Protein AF-0000000078274890 (afdb_homodimer)

Structure (mmCIF, N/CA/C/O backbone):
data_AF-0000000078274890-model_v1
#
loop_
_entity.id
_entity.type
_entity.pdbx_description
1 polymer '2-dehydropantoate 2-reductase'
#
loop_
_atom_site.group_PDB
_atom_site.id
_atom_site.type_symbol
_atom_site.label_atom_id
_atom_site.label_alt_id
_atom_site.label_comp_id
_atom_site.label_asym_id
_atom_site.label_entity_id
_atom_site.label_seq_id
_atom_site.pdbx_PDB_ins_code
_atom_site.Cartn_x
_atom_site.Cartn_y
_atom_site.Cartn_z
_atom_site.occupancy
_atom_site.B_iso_or_equiv
_atom_site.auth_seq_id
_atom_site.auth_comp_id
_atom_site.auth_asym_id
_atom_site.auth_atom_id
_atom_site.pdbx_PDB_model_num
ATOM 1 N N . MET A 1 1 ? 14.242 -59.531 -25.422 1 31.67 1 MET A N 1
ATOM 2 C CA . MET A 1 1 ? 13.773 -58.281 -25.984 1 31.67 1 MET A CA 1
ATOM 3 C C . MET A 1 1 ? 13.523 -57.25 -24.875 1 31.67 1 MET A C 1
ATOM 5 O O . MET A 1 1 ? 12.625 -57.438 -24.062 1 31.67 1 MET A O 1
ATOM 9 N N . THR A 1 2 ? 14.461 -56.781 -24.172 1 37.03 2 THR A N 1
ATOM 10 C CA . THR A 1 2 ? 14.344 -55.812 -23.062 1 37.03 2 THR A CA 1
ATOM 11 C C . THR A 1 2 ? 13.344 -54.719 -23.391 1 37.03 2 THR A C 1
ATOM 13 O O . THR A 1 2 ? 13.438 -54.094 -24.438 1 37.03 2 THR A O 1
ATOM 16 N N . ALA A 1 3 ? 12.164 -54.938 -23.078 1 43.03 3 ALA A N 1
ATOM 17 C CA . ALA A 1 3 ? 11.125 -53.938 -23.312 1 43.03 3 ALA A CA 1
ATOM 18 C C . ALA A 1 3 ? 11.688 -52.5 -23.219 1 43.03 3 ALA A C 1
ATOM 20 O O . ALA A 1 3 ? 12.203 -52.125 -22.156 1 43.03 3 ALA A O 1
ATOM 21 N N . GLU A 1 4 ? 12.422 -52 -24.094 1 43.16 4 GLU A N 1
ATOM 22 C CA . GLU A 1 4 ? 12.867 -50.625 -24.125 1 43.16 4 GLU A CA 1
ATOM 23 C C . GLU A 1 4 ? 11.828 -49.688 -23.5 1 43.16 4 GLU A C 1
ATOM 25 O O . GLU A 1 4 ? 10.742 -49.5 -24.062 1 43.16 4 GLU A O 1
ATOM 30 N N . THR A 1 5 ? 11.531 -49.844 -22.234 1 50.94 5 THR A N 1
ATOM 31 C CA . THR A 1 5 ? 10.578 -49 -21.547 1 50.94 5 THR A CA 1
ATOM 32 C C . THR A 1 5 ? 10.641 -47.562 -22.094 1 50.94 5 THR A C 1
ATOM 34 O O . THR A 1 5 ? 11.68 -46.906 -22.016 1 50.94 5 THR A O 1
ATOM 37 N N . SER A 1 6 ? 9.891 -47.281 -23.188 1 69.56 6 SER A N 1
ATOM 38 C CA . SER A 1 6 ? 9.852 -46.031 -23.906 1 69.56 6 SER A CA 1
ATOM 39 C C . SER A 1 6 ? 9.836 -44.844 -22.953 1 69.56 6 SER A C 1
ATOM 41 O O . SER A 1 6 ? 9.07 -44.844 -21.984 1 69.56 6 SER A O 1
ATOM 43 N N . LYS A 1 7 ? 10.891 -44.031 -22.922 1 90 7 LYS A N 1
ATOM 44 C CA . LYS A 1 7 ? 11.016 -42.781 -22.141 1 90 7 LYS A CA 1
ATOM 45 C C . LYS A 1 7 ? 9.781 -41.906 -22.312 1 90 7 LYS A C 1
ATOM 47 O O . LYS A 1 7 ? 9.289 -41.75 -23.422 1 90 7 LYS A O 1
ATOM 52 N N . ARG A 1 8 ? 9.211 -41.625 -21.172 1 95.81 8 ARG A N 1
ATOM 53 C CA . ARG A 1 8 ? 8.125 -40.656 -21.266 1 95.81 8 ARG A CA 1
ATOM 54 C C . ARG A 1 8 ? 8.594 -39.344 -21.938 1 95.81 8 ARG A C 1
ATOM 56 O O . ARG A 1 8 ? 9.672 -38.844 -21.625 1 95.81 8 ARG A O 1
ATOM 63 N N . LYS A 1 9 ? 7.855 -38.906 -22.922 1 97.94 9 LYS A N 1
ATOM 64 C CA . LYS A 1 9 ? 8.117 -37.625 -23.594 1 97.94 9 LYS A CA 1
ATOM 65 C C . LYS A 1 9 ? 7.438 -36.5 -22.859 1 97.94 9 LYS A C 1
ATOM 67 O O . LYS A 1 9 ? 6.211 -36.375 -22.844 1 97.94 9 LYS A O 1
ATOM 72 N N . ILE A 1 10 ? 8.266 -35.562 -22.312 1 98.38 10 ILE A N 1
ATOM 73 C CA . ILE A 1 10 ? 7.754 -34.5 -21.469 1 98.38 10 ILE A CA 1
ATOM 74 C C . ILE A 1 10 ? 8.148 -33.156 -22.062 1 98.38 10 ILE A C 1
ATOM 76 O O . ILE A 1 10 ? 9.32 -32.906 -22.391 1 98.38 10 ILE A O 1
ATOM 80 N N . LEU A 1 11 ? 7.18 -32.281 -22.297 1 98.62 11 LEU A N 1
ATOM 81 C CA . LEU A 1 11 ? 7.434 -30.906 -22.719 1 98.62 11 LEU A CA 1
ATOM 82 C C . LEU A 1 11 ? 7.238 -29.953 -21.547 1 98.62 11 LEU A C 1
ATOM 84 O O . LEU A 1 11 ? 6.191 -29.953 -20.891 1 98.62 11 LEU A O 1
ATOM 88 N N . ILE A 1 12 ? 8.242 -29.172 -21.266 1 98.38 12 ILE A N 1
ATOM 89 C CA . ILE A 1 12 ? 8.133 -28.109 -20.266 1 98.38 12 ILE A CA 1
ATOM 90 C C . ILE A 1 12 ? 7.875 -26.781 -20.969 1 98.38 12 ILE A C 1
ATOM 92 O O . ILE A 1 12 ? 8.695 -26.328 -21.766 1 98.38 12 ILE A O 1
ATOM 96 N N . VAL A 1 13 ? 6.719 -26.219 -20.703 1 98.06 13 VAL A N 1
ATOM 97 C CA . VAL A 1 13 ? 6.375 -24.906 -21.219 1 98.06 13 VAL A CA 1
ATOM 98 C C . VAL A 1 13 ? 6.754 -23.844 -20.188 1 98.06 13 VAL A C 1
ATOM 100 O O . VAL A 1 13 ? 6.133 -23.734 -19.141 1 98.06 13 VAL A O 1
ATOM 103 N N . GLY A 1 14 ? 7.73 -23.016 -20.531 1 96.44 14 GLY A N 1
ATOM 104 C CA . GLY A 1 14 ? 8.32 -22.094 -19.578 1 96.44 14 GLY A CA 1
ATOM 105 C C . GLY A 1 14 ? 9.68 -22.547 -19.062 1 96.44 14 GLY A C 1
ATOM 106 O O . GLY A 1 14 ? 9.773 -23.156 -18 1 96.44 14 GLY A O 1
ATOM 107 N N . GLY A 1 15 ? 10.688 -22.203 -19.766 1 95.25 15 GLY A N 1
ATOM 108 C CA . GLY A 1 15 ? 12.047 -22.594 -19.422 1 95.25 15 GLY A CA 1
ATOM 109 C C . GLY A 1 15 ? 12.727 -21.625 -18.484 1 95.25 15 GLY A C 1
ATOM 110 O O . GLY A 1 15 ? 13.906 -21.297 -18.656 1 95.25 15 GLY A O 1
ATOM 111 N N . GLY A 1 16 ? 11.969 -21.094 -17.531 1 94.25 16 GLY A N 1
ATOM 112 C CA . GLY A 1 16 ? 12.523 -20.219 -16.5 1 94.25 16 GLY A CA 1
ATOM 113 C C . GLY A 1 16 ? 13.094 -20.984 -15.32 1 94.25 16 GLY A C 1
ATOM 114 O O . GLY A 1 16 ? 13.609 -22.094 -15.484 1 94.25 16 GLY A O 1
ATOM 115 N N . ALA A 1 17 ? 13.031 -20.375 -14.164 1 92.62 17 ALA A N 1
ATOM 116 C CA . ALA A 1 17 ? 13.648 -20.922 -12.969 1 92.62 17 ALA A CA 1
ATOM 117 C C . ALA A 1 17 ? 13.008 -22.25 -12.578 1 92.62 17 ALA A C 1
ATOM 119 O O . ALA A 1 17 ? 13.703 -23.266 -12.43 1 92.62 17 ALA A O 1
ATOM 120 N N . VAL A 1 18 ? 11.703 -22.281 -12.484 1 94.81 18 VAL A N 1
ATOM 121 C CA . VAL A 1 18 ? 11 -23.469 -12.039 1 94.81 18 VAL A CA 1
ATOM 122 C C . VAL A 1 18 ? 11.094 -24.562 -13.117 1 94.81 18 VAL A C 1
ATOM 124 O O . VAL A 1 18 ? 11.461 -25.703 -12.82 1 94.81 18 VAL A O 1
ATOM 127 N N . GLY A 1 19 ? 10.867 -24.188 -14.328 1 96.81 19 GLY A N 1
ATOM 128 C CA . GLY A 1 19 ? 10.867 -25.141 -15.422 1 96.81 19 GLY A CA 1
ATOM 129 C C . GLY A 1 19 ? 12.219 -25.812 -15.641 1 96.81 19 GLY A C 1
ATOM 130 O O . GLY A 1 19 ? 12.289 -27 -15.961 1 96.81 19 GLY A O 1
ATOM 131 N N . SER A 1 20 ? 13.266 -25.062 -15.477 1 96.81 20 SER A N 1
ATOM 132 C CA . SER A 1 20 ? 14.609 -25.594 -15.695 1 96.81 20 SER A CA 1
ATOM 133 C C . SER A 1 20 ? 14.961 -26.672 -14.672 1 96.81 20 SER A C 1
ATOM 135 O O . SER A 1 20 ? 15.547 -27.703 -15.008 1 96.81 20 SER A O 1
ATOM 137 N N . VAL A 1 21 ? 14.586 -26.406 -13.445 1 95.81 21 VAL A N 1
ATOM 138 C CA . VAL A 1 21 ? 14.898 -27.375 -12.398 1 95.81 21 VAL A CA 1
ATOM 139 C C . VAL A 1 21 ? 14.062 -28.641 -12.586 1 95.81 21 VAL A C 1
ATOM 141 O O . VAL A 1 21 ? 14.578 -29.75 -12.453 1 95.81 21 VAL A O 1
ATOM 144 N N . TYR A 1 22 ? 12.805 -28.5 -12.891 1 96.06 22 TYR A N 1
ATOM 145 C CA . TYR A 1 22 ? 11.969 -29.656 -13.164 1 96.06 22 TYR A CA 1
ATOM 146 C C . TYR A 1 22 ? 12.477 -30.422 -14.391 1 96.06 22 TYR A C 1
ATOM 148 O O . TYR A 1 22 ? 12.562 -31.656 -14.367 1 96.06 22 TYR A O 1
ATOM 156 N N . GLY A 1 23 ? 12.789 -29.656 -15.422 1 97.25 23 GLY A N 1
ATOM 157 C CA . GLY A 1 23 ? 13.336 -30.297 -16.609 1 97.25 23 GLY A CA 1
ATOM 158 C C . GLY A 1 23 ? 14.594 -31.094 -16.328 1 97.25 23 GLY A C 1
ATOM 159 O O . GLY A 1 23 ? 14.719 -32.25 -16.75 1 97.25 23 GLY A O 1
ATOM 160 N N . TRP A 1 24 ? 15.523 -30.469 -15.594 1 96.88 24 TRP A N 1
ATOM 161 C CA . TRP A 1 24 ? 16.781 -31.109 -15.203 1 96.88 24 TRP A CA 1
ATOM 162 C C . TRP A 1 24 ? 16.516 -32.406 -14.453 1 96.88 24 TRP A C 1
ATOM 164 O O . TRP A 1 24 ? 17.016 -33.469 -14.852 1 96.88 24 TRP A O 1
ATOM 174 N N . ARG A 1 25 ? 15.672 -32.375 -13.508 1 95.25 25 ARG A N 1
ATOM 175 C CA . ARG A 1 25 ? 15.453 -33.531 -12.633 1 95.25 25 ARG A CA 1
ATOM 176 C C . ARG A 1 25 ? 14.711 -34.625 -13.375 1 95.25 25 ARG A C 1
ATOM 178 O O . ARG A 1 25 ? 15.031 -35.812 -13.219 1 95.25 25 ARG A O 1
ATOM 185 N N . LEU A 1 26 ? 13.734 -34.281 -14.172 1 96.75 26 LEU A N 1
ATOM 186 C CA . LEU A 1 26 ? 12.961 -35.25 -14.922 1 96.75 26 LEU A CA 1
ATOM 187 C C . LEU A 1 26 ? 13.836 -35.969 -15.945 1 96.75 26 LEU A C 1
ATOM 189 O O . LEU A 1 26 ? 13.711 -37.188 -16.141 1 96.75 26 LEU A O 1
ATOM 193 N N . GLN A 1 27 ? 14.672 -35.219 -16.578 1 97.44 27 GLN A N 1
ATOM 194 C CA . GLN A 1 27 ? 15.586 -35.812 -17.547 1 97.44 27 GLN A CA 1
ATOM 195 C C . GLN A 1 27 ? 16.562 -36.781 -16.875 1 97.44 27 GLN A C 1
ATOM 197 O O . GLN A 1 27 ? 16.844 -37.875 -17.375 1 97.44 27 GLN A O 1
ATOM 202 N N . GLU A 1 28 ? 17.047 -36.344 -15.781 1 95.25 28 GLU A N 1
ATOM 203 C CA . GLU A 1 28 ? 17.922 -37.219 -15 1 95.25 28 GLU A CA 1
ATOM 204 C C . GLU A 1 28 ? 17.203 -38.5 -14.602 1 95.25 28 GLU A C 1
ATOM 206 O O . GLU A 1 28 ? 17.844 -39.562 -14.461 1 95.25 28 GLU A O 1
ATOM 211 N N . GLY A 1 29 ? 15.953 -38.406 -14.43 1 95.62 29 GLY A N 1
ATOM 212 C CA . GLY A 1 29 ? 15.148 -39.562 -14.07 1 95.62 29 GLY A CA 1
ATOM 213 C C . GLY A 1 29 ? 14.844 -40.469 -15.25 1 95.62 29 GLY A C 1
ATOM 214 O O . GLY A 1 29 ? 14.242 -41.531 -15.086 1 95.62 29 GLY A O 1
ATOM 215 N N . GLY A 1 30 ? 15.188 -40.031 -16.453 1 96.81 30 GLY A N 1
ATOM 216 C CA . GLY A 1 30 ? 15.094 -40.906 -17.594 1 96.81 30 GLY A CA 1
ATOM 217 C C . GLY A 1 30 ? 14.078 -40.438 -18.625 1 96.81 30 GLY A C 1
ATOM 218 O O . GLY A 1 30 ? 13.914 -41.094 -19.672 1 96.81 30 GLY A O 1
ATOM 219 N N . ALA A 1 31 ? 13.406 -39.406 -18.391 1 97.5 31 ALA A N 1
ATOM 220 C CA . ALA A 1 31 ? 12.43 -38.906 -19.359 1 97.5 31 ALA A CA 1
ATOM 221 C C . ALA A 1 31 ? 13.125 -38.219 -20.516 1 97.5 31 ALA A C 1
ATOM 223 O O . ALA A 1 31 ? 14.281 -37.812 -20.406 1 97.5 31 ALA A O 1
ATOM 224 N N . HIS A 1 32 ? 12.523 -38.25 -21.656 1 98.12 32 HIS A N 1
ATOM 225 C CA . HIS A 1 32 ? 12.883 -37.344 -22.734 1 98.12 32 HIS A CA 1
ATOM 226 C C . HIS A 1 32 ? 12.281 -35.938 -22.516 1 98.12 32 HIS A C 1
ATOM 228 O O . HIS A 1 32 ? 11.062 -35.781 -22.594 1 98.12 32 HIS A O 1
ATOM 234 N N . VAL A 1 33 ? 13.125 -34.938 -22.25 1 98.44 33 VAL A N 1
ATOM 235 C CA . VAL A 1 33 ? 12.625 -33.656 -21.828 1 98.44 33 VAL A CA 1
ATOM 236 C C . VAL A 1 33 ? 12.883 -32.594 -22.922 1 98.44 33 VAL A C 1
ATOM 238 O O . VAL A 1 33 ? 14.023 -32.406 -23.359 1 98.44 33 VAL A O 1
ATOM 241 N N . ALA A 1 34 ? 11.844 -32 -23.391 1 98.38 34 ALA A N 1
ATOM 242 C CA . ALA A 1 34 ? 11.906 -30.844 -24.281 1 98.38 34 ALA A CA 1
ATOM 243 C C . ALA A 1 34 ? 11.484 -29.562 -23.547 1 98.38 34 ALA A C 1
ATOM 245 O O . ALA A 1 34 ? 10.602 -29.594 -22.688 1 98.38 34 ALA A O 1
ATOM 246 N N . MET A 1 35 ? 12.133 -28.453 -23.906 1 98.19 35 MET A N 1
ATOM 247 C CA . MET A 1 35 ? 11.852 -27.172 -23.266 1 98.19 35 MET A CA 1
ATOM 248 C C . MET A 1 35 ? 11.344 -26.156 -24.297 1 98.19 35 MET A C 1
ATOM 250 O O . MET A 1 35 ? 11.852 -26.094 -25.406 1 98.19 35 MET A O 1
ATOM 254 N N . VAL A 1 36 ? 10.359 -25.438 -23.875 1 97.75 36 VAL A N 1
ATOM 255 C CA . VAL A 1 36 ? 9.992 -24.25 -24.625 1 97.75 36 VAL A CA 1
ATOM 256 C C . VAL A 1 36 ? 10.555 -23 -23.938 1 97.75 36 VAL A C 1
ATOM 258 O O . VAL A 1 36 ? 10.234 -22.719 -22.781 1 97.75 36 VAL A O 1
ATOM 261 N N . CYS A 1 37 ? 11.398 -22.344 -24.578 1 95.69 37 CYS A N 1
ATOM 262 C CA . CYS A 1 37 ? 12.055 -21.141 -24.078 1 95.69 37 CYS A CA 1
ATOM 263 C C . CYS A 1 37 ? 11.703 -19.938 -24.938 1 95.69 37 CYS A C 1
ATOM 265 O O . CYS A 1 37 ? 11.414 -20.078 -26.125 1 95.69 37 CYS A O 1
ATOM 267 N N . ARG A 1 38 ? 11.633 -18.781 -24.328 1 90.62 38 ARG A N 1
ATOM 268 C CA . ARG A 1 38 ? 11.367 -17.547 -25.062 1 90.62 38 ARG A CA 1
ATOM 269 C C . ARG A 1 38 ? 12.562 -16.609 -25 1 90.62 38 ARG A C 1
ATOM 271 O O . ARG A 1 38 ? 13.5 -16.719 -25.781 1 90.62 38 ARG A O 1
ATOM 278 N N . SER A 1 39 ? 12.633 -15.781 -23.906 1 88.88 39 SER A N 1
ATOM 279 C CA . SER A 1 39 ? 13.68 -14.766 -23.797 1 88.88 39 SER A CA 1
ATOM 280 C C . SER A 1 39 ? 15.062 -15.406 -23.703 1 88.88 39 SER A C 1
ATOM 282 O O . SER A 1 39 ? 16.047 -14.812 -24.125 1 88.88 39 SER A O 1
ATOM 284 N N . ASN A 1 40 ? 15.109 -16.562 -23.172 1 93.25 40 ASN A N 1
ATOM 285 C CA . ASN A 1 40 ? 16.391 -17.219 -22.984 1 93.25 40 ASN A CA 1
ATOM 286 C C . ASN A 1 40 ? 16.625 -18.328 -24 1 93.25 40 ASN A C 1
ATOM 288 O O . ASN A 1 40 ? 17.5 -19.172 -23.828 1 93.25 40 ASN A O 1
ATOM 292 N N . PHE A 1 41 ? 15.867 -18.344 -25.078 1 95.06 41 PHE A N 1
ATOM 293 C CA . PHE A 1 41 ? 15.898 -19.406 -26.078 1 95.06 41 PHE A CA 1
ATOM 294 C C . PHE A 1 41 ? 17.312 -19.594 -26.625 1 95.06 41 PHE A C 1
ATOM 296 O O . PHE A 1 41 ? 17.844 -20.703 -26.641 1 95.06 41 PHE A O 1
ATOM 303 N N . LYS A 1 42 ? 17.906 -18.516 -27.031 1 95.5 42 LYS A N 1
ATOM 304 C CA . LYS A 1 42 ? 19.203 -18.594 -27.688 1 95.5 42 LYS A CA 1
ATOM 305 C C . LYS A 1 42 ? 20.266 -19.188 -26.766 1 95.5 42 LYS A C 1
ATOM 307 O O . LYS A 1 42 ? 20.984 -20.109 -27.156 1 95.5 42 LYS A O 1
ATOM 312 N N . VAL A 1 43 ? 20.234 -18.75 -25.562 1 96 43 VAL A N 1
ATOM 313 C CA . VAL A 1 43 ? 21.234 -19.188 -24.609 1 96 43 VAL A CA 1
ATOM 314 C C . VAL A 1 43 ? 21.016 -20.656 -24.25 1 96 43 VAL A C 1
ATOM 316 O O . VAL A 1 43 ? 21.953 -21.453 -24.234 1 96 43 VAL A O 1
ATOM 319 N N . VAL A 1 44 ? 19.812 -21.047 -24.062 1 97 44 VAL A N 1
ATOM 320 C CA . VAL A 1 44 ? 19.5 -22.406 -23.625 1 97 44 VAL A CA 1
ATOM 321 C C . VAL A 1 44 ? 19.75 -23.391 -24.766 1 97 44 VAL A C 1
ATOM 323 O O . VAL A 1 44 ? 20.234 -24.5 -24.547 1 97 44 VAL A O 1
ATOM 326 N N . LYS A 1 45 ? 19.438 -22.984 -25.953 1 96.31 45 LYS A N 1
ATOM 327 C CA . LYS A 1 45 ? 19.656 -23.828 -27.125 1 96.31 45 LYS A CA 1
ATOM 328 C C . LYS A 1 45 ? 21.141 -24.078 -27.344 1 96.31 45 LYS A C 1
ATOM 330 O O . LYS A 1 45 ? 21.547 -25.188 -27.719 1 96.31 45 LYS A O 1
ATOM 335 N N . GLU A 1 46 ? 21.922 -23.109 -27.031 1 96.25 46 GLU A N 1
ATOM 336 C CA . GLU A 1 46 ? 23.359 -23.172 -27.312 1 96.25 46 GLU A CA 1
ATOM 337 C C . GLU A 1 46 ? 24.109 -23.875 -26.188 1 96.25 46 GLU A C 1
ATOM 339 O O . GLU A 1 46 ? 24.969 -24.719 -26.422 1 96.25 46 GLU A O 1
ATOM 344 N N . THR A 1 47 ? 23.797 -23.5 -24.906 1 96 47 THR A N 1
ATOM 345 C CA . THR A 1 47 ? 24.688 -23.938 -23.828 1 96 47 THR A CA 1
ATOM 346 C C . THR A 1 47 ? 23.891 -24.641 -22.719 1 96 47 THR A C 1
ATOM 348 O O . THR A 1 47 ? 24.469 -25.172 -21.781 1 96 47 THR A O 1
ATOM 351 N N . GLY A 1 48 ? 22.609 -24.672 -22.891 1 97.56 48 GLY A N 1
ATOM 352 C CA . GLY A 1 48 ? 21.797 -25.234 -21.812 1 97.56 48 GLY A CA 1
ATOM 353 C C . GLY A 1 48 ? 21.734 -24.328 -20.594 1 97.56 48 GLY A C 1
ATOM 354 O O . GLY A 1 48 ? 21.828 -23.109 -20.719 1 97.56 48 GLY A O 1
ATOM 355 N N . TYR A 1 49 ? 21.375 -24.953 -19.438 1 98 49 TYR A N 1
ATOM 356 C CA . TYR A 1 49 ? 21.281 -24.234 -18.172 1 98 49 TYR A CA 1
ATOM 357 C C . TYR A 1 49 ? 22.469 -24.531 -17.281 1 98 49 TYR A C 1
ATOM 359 O O . TYR A 1 49 ? 22.953 -25.656 -17.219 1 98 49 TYR A O 1
ATOM 367 N N . THR A 1 50 ? 22.984 -23.5 -16.672 1 97.75 50 THR A N 1
ATOM 368 C CA . THR A 1 50 ? 23.891 -23.672 -15.547 1 97.75 50 THR A CA 1
ATOM 369 C C . THR A 1 50 ? 23.141 -23.578 -14.219 1 97.75 50 THR A C 1
ATOM 371 O O . THR A 1 50 ? 22.594 -22.516 -13.891 1 97.75 50 THR A O 1
ATOM 374 N N . ILE A 1 51 ? 23.125 -24.688 -13.469 1 96.56 51 ILE A N 1
ATOM 375 C CA . ILE A 1 51 ? 22.297 -24.734 -12.266 1 96.56 51 ILE A CA 1
ATOM 376 C C . ILE A 1 51 ? 23.172 -24.953 -11.039 1 96.56 51 ILE A C 1
ATOM 378 O O . ILE A 1 51 ? 23.969 -25.906 -10.992 1 96.56 51 ILE A O 1
ATOM 382 N N . THR A 1 52 ? 23.094 -24.031 -10.117 1 95.88 52 THR A N 1
ATOM 383 C CA . THR A 1 52 ? 23.656 -24.234 -8.789 1 95.88 52 THR A CA 1
ATOM 384 C C . THR A 1 52 ? 22.547 -24.547 -7.781 1 95.88 52 THR A C 1
ATOM 386 O O . THR A 1 52 ? 21.422 -24.062 -7.906 1 95.88 52 THR A O 1
ATOM 389 N N . SER A 1 53 ? 22.875 -25.453 -6.895 1 91.88 53 SER A N 1
ATOM 390 C CA . SER A 1 53 ? 21.875 -25.906 -5.922 1 91.88 53 SER A CA 1
ATOM 391 C C . SER A 1 53 ? 22.484 -25.984 -4.523 1 91.88 53 SER A C 1
ATOM 393 O O . SER A 1 53 ? 23.656 -26.297 -4.363 1 91.88 53 SER A O 1
ATOM 395 N N . GLY A 1 54 ? 21.672 -25.625 -3.596 1 87.94 54 GLY A N 1
ATOM 396 C CA . GLY A 1 54 ? 22.094 -25.812 -2.217 1 87.94 54 GLY A CA 1
ATOM 397 C C . GLY A 1 54 ? 22.062 -27.266 -1.77 1 87.94 54 GLY A C 1
ATOM 398 O O . GLY A 1 54 ? 22.609 -27.609 -0.718 1 87.94 54 GLY A O 1
ATOM 399 N N . LYS A 1 55 ? 21.5 -28.141 -2.494 1 86.56 55 LYS A N 1
ATOM 400 C CA . LYS A 1 55 ? 21.281 -29.531 -2.098 1 86.56 55 LYS A CA 1
ATOM 401 C C . LYS A 1 55 ? 22.016 -30.484 -3.027 1 86.56 55 LYS A C 1
ATOM 403 O O . LYS A 1 55 ? 22.328 -31.625 -2.646 1 86.56 55 LYS A O 1
ATOM 408 N N . MET A 1 56 ? 22.266 -30.047 -4.219 1 88.06 56 MET A N 1
ATOM 409 C CA . MET A 1 56 ? 22.891 -30.906 -5.23 1 88.06 56 MET A CA 1
ATOM 410 C C . MET A 1 56 ? 24.109 -30.234 -5.836 1 88.06 56 MET A C 1
ATOM 412 O O . MET A 1 56 ? 24.266 -29.016 -5.734 1 88.06 56 MET A O 1
ATOM 416 N N . ASP A 1 57 ? 24.969 -30.969 -6.461 1 91.06 57 ASP A N 1
ATOM 417 C CA . ASP A 1 57 ? 26.141 -30.422 -7.125 1 91.06 57 ASP A CA 1
ATOM 418 C C . ASP A 1 57 ? 25.75 -29.578 -8.336 1 91.06 57 ASP A C 1
ATOM 420 O O . ASP A 1 57 ? 24.75 -29.859 -8.992 1 91.06 57 ASP A O 1
ATOM 424 N N . PRO A 1 58 ? 26.578 -28.578 -8.547 1 94 58 PRO A N 1
ATOM 425 C CA . PRO A 1 58 ? 26.312 -27.797 -9.758 1 94 58 PRO A CA 1
ATOM 426 C C . PRO A 1 58 ? 26.312 -28.641 -11.023 1 94 58 PRO A C 1
ATOM 428 O O . PRO A 1 58 ? 27.047 -29.625 -11.117 1 94 58 PRO A O 1
ATOM 431 N N . VAL A 1 59 ? 25.516 -28.203 -12 1 95.88 59 VAL A N 1
ATOM 432 C CA . VAL A 1 59 ? 25.406 -29.016 -13.203 1 95.88 59 VAL A CA 1
ATOM 433 C C . VAL A 1 59 ? 25.109 -28.141 -14.414 1 95.88 59 VAL A C 1
ATOM 435 O O . VAL A 1 59 ? 24.594 -27.031 -14.273 1 95.88 59 VAL A O 1
ATOM 438 N N . GLN A 1 60 ? 25.531 -28.625 -15.531 1 96.88 60 GLN A N 1
ATOM 439 C CA . GLN A 1 60 ? 25.078 -28.109 -16.812 1 96.88 60 GLN A CA 1
ATOM 440 C C . GLN A 1 60 ? 23.953 -29 -17.391 1 96.88 60 GLN A C 1
ATOM 442 O O . GLN A 1 60 ? 24.203 -30.141 -17.766 1 96.88 60 GLN A O 1
ATOM 447 N N . PHE A 1 61 ? 22.797 -28.453 -17.406 1 97.75 61 PHE A N 1
ATOM 448 C CA . PHE A 1 61 ? 21.641 -29.203 -17.906 1 97.75 61 PHE A CA 1
ATOM 449 C C . PHE A 1 61 ? 21.359 -28.828 -19.359 1 97.75 61 PHE A C 1
ATOM 451 O O . PHE A 1 61 ? 21.062 -27.672 -19.672 1 97.75 61 PHE A O 1
ATOM 458 N N . ILE A 1 62 ? 21.5 -29.812 -20.25 1 97.88 62 ILE A N 1
ATOM 459 C CA . ILE A 1 62 ? 21.156 -29.656 -21.656 1 97.88 62 ILE A CA 1
ATOM 460 C C . ILE A 1 62 ? 19.891 -30.453 -21.969 1 97.88 62 ILE A C 1
ATOM 462 O O . ILE A 1 62 ? 19.906 -31.688 -22 1 97.88 62 ILE A O 1
ATOM 466 N N . PRO A 1 63 ? 18.812 -29.797 -22.234 1 98.44 63 PRO A N 1
ATOM 467 C CA . PRO A 1 63 ? 17.578 -30.516 -22.562 1 98.44 63 PRO A CA 1
ATOM 468 C C . PRO A 1 63 ? 17.719 -31.344 -23.844 1 98.44 63 PRO A C 1
ATOM 470 O O . PRO A 1 63 ? 18.547 -31.031 -24.703 1 98.44 63 PRO A O 1
ATOM 473 N N . ASP A 1 64 ? 16.906 -32.375 -23.938 1 97.94 64 ASP A N 1
ATOM 474 C CA . ASP A 1 64 ? 16.922 -33.25 -25.125 1 97.94 64 ASP A CA 1
ATOM 475 C C . ASP A 1 64 ? 16.516 -32.469 -26.375 1 97.94 64 ASP A C 1
ATOM 477 O O . ASP A 1 64 ? 16.969 -32.781 -27.484 1 97.94 64 ASP A O 1
ATOM 481 N N . ALA A 1 65 ? 15.664 -31.484 -26.203 1 97.75 65 ALA A N 1
ATOM 482 C CA . ALA A 1 65 ? 15.25 -30.578 -27.266 1 97.75 65 ALA A CA 1
ATOM 483 C C . ALA A 1 65 ? 14.859 -29.219 -26.703 1 97.75 65 ALA A C 1
ATOM 485 O O . ALA A 1 65 ? 14.422 -29.109 -25.547 1 97.75 65 ALA A O 1
ATOM 486 N N . VAL A 1 66 ? 15.086 -28.172 -27.5 1 98.25 66 VAL A N 1
ATOM 487 C CA . VAL A 1 66 ? 14.695 -26.812 -27.141 1 98.25 66 VAL A CA 1
ATOM 488 C C . VAL A 1 66 ? 13.93 -26.172 -28.297 1 98.25 66 VAL A C 1
ATOM 490 O O . VAL A 1 66 ? 14.398 -26.172 -29.438 1 98.25 66 VAL A O 1
ATOM 493 N N . TYR A 1 67 ? 12.719 -25.719 -27.953 1 97.75 67 TYR A N 1
ATOM 494 C CA . TYR A 1 67 ? 11.867 -25.094 -28.969 1 97.75 67 TYR A CA 1
ATOM 495 C C . TYR A 1 67 ? 11.586 -23.641 -28.609 1 97.75 67 TYR A C 1
ATOM 497 O O . TYR A 1 67 ? 11.586 -23.266 -27.438 1 97.75 67 TYR A O 1
ATOM 505 N N . SER A 1 68 ? 11.281 -22.859 -29.625 1 95.56 68 SER A N 1
ATOM 506 C CA . SER A 1 68 ? 10.961 -21.453 -29.391 1 95.56 68 SER A CA 1
ATOM 507 C C . SER A 1 68 ? 9.453 -21.234 -29.344 1 95.56 68 SER A C 1
ATOM 509 O O . SER A 1 68 ? 8.984 -20.203 -28.859 1 95.56 68 SER A O 1
ATOM 511 N N . ASN A 1 69 ? 8.719 -22.25 -29.891 1 94.44 69 ASN A N 1
ATOM 512 C CA . ASN A 1 69 ? 7.262 -22.125 -29.906 1 94.44 69 ASN A CA 1
ATOM 513 C C . ASN A 1 69 ? 6.59 -23.484 -30.078 1 94.44 69 ASN A C 1
ATOM 515 O O . ASN A 1 69 ? 7.262 -24.5 -30.234 1 94.44 69 ASN A O 1
ATOM 519 N N . GLY A 1 70 ? 5.281 -23.484 -30 1 94.25 70 GLY A N 1
ATOM 520 C CA . GLY A 1 70 ? 4.496 -24.703 -30.062 1 94.25 70 GLY A CA 1
ATOM 521 C C . GLY A 1 70 ? 4.516 -25.375 -31.422 1 94.25 70 GLY A C 1
ATOM 522 O O . GLY A 1 70 ? 4.531 -26.609 -31.516 1 94.25 70 GLY A O 1
ATOM 523 N N . GLU A 1 71 ? 4.562 -24.516 -32.438 1 93.06 71 GLU A N 1
ATOM 524 C CA . GLU A 1 71 ? 4.586 -25.062 -33.781 1 93.06 71 GLU A CA 1
ATOM 525 C C . GLU A 1 71 ? 5.797 -25.969 -34 1 93.06 71 GLU A C 1
ATOM 527 O O . GLU A 1 71 ? 5.68 -27.047 -34.562 1 93.06 71 GLU A O 1
ATOM 532 N N . GLU A 1 72 ? 6.855 -25.438 -33.469 1 95.94 72 GLU A N 1
ATOM 533 C CA . GLU A 1 72 ? 8.086 -26.219 -33.594 1 95.94 72 GLU A CA 1
ATOM 534 C C . GLU A 1 72 ? 8.008 -27.484 -32.75 1 95.94 72 GLU A C 1
ATOM 536 O O . GLU A 1 72 ? 8.445 -28.547 -33.188 1 95.94 72 GLU A O 1
ATOM 541 N N . ALA A 1 73 ? 7.48 -27.406 -31.594 1 96.88 73 ALA A N 1
ATOM 542 C CA . ALA A 1 73 ? 7.453 -28.5 -30.625 1 96.88 73 ALA A CA 1
ATOM 543 C C . ALA A 1 73 ? 6.609 -29.656 -31.141 1 96.88 73 ALA A C 1
ATOM 545 O O . ALA A 1 73 ? 6.926 -30.828 -30.891 1 96.88 73 ALA A O 1
ATOM 546 N N . VAL A 1 74 ? 5.551 -29.328 -31.891 1 97 74 VAL A N 1
ATOM 547 C CA . VAL A 1 74 ? 4.625 -30.391 -32.281 1 97 74 VAL A CA 1
ATOM 548 C C . VAL A 1 74 ? 4.797 -30.703 -33.75 1 97 74 VAL A C 1
ATOM 550 O O . VAL A 1 74 ? 3.998 -31.438 -34.344 1 97 74 VAL A O 1
ATOM 553 N N . ALA A 1 75 ? 5.754 -30.094 -34.375 1 96.06 75 ALA A N 1
ATOM 554 C CA . ALA A 1 75 ? 6.008 -30.391 -35.781 1 96.06 75 ALA A CA 1
ATOM 555 C C . ALA A 1 75 ? 6.117 -31.891 -36.031 1 96.06 75 ALA A C 1
ATOM 557 O O . ALA A 1 75 ? 6.664 -32.625 -35.188 1 96.06 75 ALA A O 1
ATOM 558 N N . GLY A 1 76 ? 5.566 -32.375 -37.219 1 95.56 76 GLY A N 1
ATOM 559 C CA . GLY A 1 76 ? 5.609 -33.812 -37.562 1 95.56 76 GLY A CA 1
ATOM 560 C C . GLY A 1 76 ? 4.734 -34.656 -36.656 1 95.56 76 GLY A C 1
ATOM 561 O O . GLY A 1 76 ? 5.047 -35.812 -36.406 1 95.56 76 GLY A O 1
ATOM 562 N N . ASN A 1 77 ? 3.789 -34.031 -36.031 1 95.06 77 ASN A N 1
ATOM 563 C CA . ASN A 1 77 ? 2.861 -34.719 -35.125 1 95.06 77 ASN A CA 1
ATOM 564 C C . ASN A 1 77 ? 3.584 -35.312 -33.938 1 95.06 77 ASN A C 1
ATOM 566 O O . ASN A 1 77 ? 3.307 -36.438 -33.531 1 95.06 77 ASN A O 1
ATOM 570 N N . ASN A 1 78 ? 4.508 -34.562 -33.5 1 96.19 78 ASN A N 1
ATOM 571 C CA . ASN A 1 78 ? 5.207 -34.906 -32.281 1 96.19 78 ASN A CA 1
ATOM 572 C C . ASN A 1 78 ? 4.312 -34.75 -31.047 1 96.19 78 ASN A C 1
ATOM 574 O O . ASN A 1 78 ? 4.113 -33.656 -30.562 1 96.19 78 ASN A O 1
ATOM 578 N N . VAL A 1 79 ? 3.861 -35.906 -30.5 1 97.12 79 VAL A N 1
ATOM 579 C CA . VAL A 1 79 ? 2.939 -35.906 -29.375 1 97.12 79 VAL A CA 1
ATOM 580 C C . VAL A 1 79 ? 3.711 -36.125 -28.062 1 97.12 79 VAL A C 1
ATOM 582 O O . VAL A 1 79 ? 4.594 -37 -28 1 97.12 79 VAL A O 1
ATOM 585 N N . PHE A 1 80 ? 3.363 -35.344 -27.062 1 98 80 PHE A N 1
ATOM 586 C CA . PHE A 1 80 ? 3.982 -35.5 -25.75 1 98 80 PHE A CA 1
ATOM 587 C C . PHE A 1 80 ? 3.057 -36.219 -24.797 1 98 80 PHE A C 1
ATOM 589 O O . PHE A 1 80 ? 1.837 -36.062 -24.844 1 98 80 PHE A O 1
ATOM 596 N N . ASP A 1 81 ? 3.676 -37.062 -23.938 1 98 81 ASP A N 1
ATOM 597 C CA . ASP A 1 81 ? 2.898 -37.688 -22.891 1 98 81 ASP A CA 1
ATOM 598 C C . ASP A 1 81 ? 2.416 -36.656 -21.859 1 98 81 ASP A C 1
ATOM 600 O O . ASP A 1 81 ? 1.268 -36.719 -21.422 1 98 81 ASP A O 1
ATOM 604 N N . TYR A 1 82 ? 3.285 -35.812 -21.5 1 98.31 82 TYR A N 1
ATOM 605 C CA . TYR A 1 82 ? 3.014 -34.75 -20.516 1 98.31 82 TYR A CA 1
ATOM 606 C C . TYR A 1 82 ? 3.434 -33.375 -21.062 1 98.31 82 TYR A C 1
ATOM 608 O O . TYR A 1 82 ? 4.5 -33.25 -21.656 1 98.31 82 TYR A O 1
ATOM 616 N N . VAL A 1 83 ? 2.59 -32.406 -20.906 1 98.62 83 VAL A N 1
ATOM 617 C CA . VAL A 1 83 ? 2.922 -31 -21.047 1 98.62 83 VAL A CA 1
ATOM 618 C C . VAL A 1 83 ? 2.844 -30.297 -19.703 1 98.62 83 VAL A C 1
ATOM 620 O O . VAL A 1 83 ? 1.758 -30.141 -19.141 1 98.62 83 VAL A O 1
ATOM 623 N N . ILE A 1 84 ? 4.008 -29.953 -19.172 1 98.44 84 ILE A N 1
ATOM 624 C CA . ILE A 1 84 ? 4.113 -29.297 -17.859 1 98.44 84 ILE A CA 1
ATOM 625 C C . ILE A 1 84 ? 4.277 -27.797 -18.047 1 98.44 84 ILE A C 1
ATOM 627 O O . ILE A 1 84 ? 5.273 -27.344 -18.609 1 98.44 84 ILE A O 1
ATOM 631 N N . VAL A 1 85 ? 3.289 -27.078 -17.562 1 98.38 85 VAL A N 1
ATOM 632 C CA . VAL A 1 85 ? 3.264 -25.625 -17.734 1 98.38 85 VAL A CA 1
ATOM 633 C C . VAL A 1 85 ? 3.852 -24.953 -16.5 1 98.38 85 VAL A C 1
ATOM 635 O O . VAL A 1 85 ? 3.271 -25.016 -15.406 1 98.38 85 VAL A O 1
ATOM 638 N N . CYS A 1 86 ? 5.004 -24.312 -16.688 1 97.38 86 CYS A N 1
ATOM 639 C CA . CYS A 1 86 ? 5.715 -23.703 -15.57 1 97.38 86 CYS A CA 1
ATOM 640 C C . CYS A 1 86 ? 5.82 -22.188 -15.742 1 97.38 86 CYS A C 1
ATOM 642 O O . CYS A 1 86 ? 6.637 -21.531 -15.094 1 97.38 86 CYS A O 1
ATOM 644 N N . THR A 1 87 ? 4.992 -21.609 -16.594 1 95.94 87 THR A N 1
ATOM 645 C CA . THR A 1 87 ? 4.961 -20.172 -16.766 1 95.94 87 THR A CA 1
ATOM 646 C C . THR A 1 87 ? 4.145 -19.5 -15.664 1 95.94 87 THR A C 1
ATOM 648 O O . THR A 1 87 ? 3.355 -20.156 -14.992 1 95.94 87 THR A O 1
ATOM 651 N N . LYS A 1 88 ? 4.383 -18.266 -15.5 1 94.56 88 LYS A N 1
ATOM 652 C CA . LYS A 1 88 ? 3.451 -17.5 -14.664 1 94.56 88 LYS A CA 1
ATOM 653 C C . LYS A 1 88 ? 2.049 -17.5 -15.266 1 94.56 88 LYS A C 1
ATOM 655 O O . LYS A 1 88 ? 1.895 -17.516 -16.484 1 94.56 88 LYS A O 1
ATOM 660 N N . CYS A 1 89 ? 1.089 -17.531 -14.398 1 97.44 89 CYS A N 1
ATOM 661 C CA . CYS A 1 89 ? -0.295 -17.391 -14.844 1 97.44 89 CYS A CA 1
ATOM 662 C C . CYS A 1 89 ? -0.764 -15.953 -14.711 1 97.44 89 CYS A C 1
ATOM 664 O O . CYS A 1 89 ? -0.969 -15.461 -13.594 1 97.44 89 CYS A O 1
ATOM 666 N N . LEU A 1 90 ? -0.935 -15.289 -15.883 1 96.88 90 LEU A N 1
ATOM 667 C CA . LEU A 1 90 ? -1.232 -13.859 -15.906 1 96.88 90 LEU A CA 1
ATOM 668 C C . LEU A 1 90 ? -2.482 -13.578 -16.734 1 96.88 90 LEU A C 1
ATOM 670 O O . LEU A 1 90 ? -2.408 -12.922 -17.766 1 96.88 90 LEU A O 1
ATOM 674 N N . PRO A 1 91 ? -3.625 -13.938 -16.203 1 96.5 91 PRO A N 1
ATOM 675 C CA . PRO A 1 91 ? -4.859 -13.773 -16.984 1 96.5 91 PRO A CA 1
ATOM 676 C C . PRO A 1 91 ? -5.141 -12.312 -17.344 1 96.5 91 PRO A C 1
ATOM 678 O O . PRO A 1 91 ? -5.926 -12.039 -18.25 1 96.5 91 PRO A O 1
ATOM 681 N N . ASN A 1 92 ? -4.531 -11.398 -16.578 1 92.81 92 ASN A N 1
ATOM 682 C CA . ASN A 1 92 ? -4.699 -9.984 -16.906 1 92.81 92 ASN A CA 1
ATOM 683 C C . ASN A 1 92 ? -4.008 -9.617 -18.219 1 92.81 92 ASN A C 1
ATOM 685 O O . ASN A 1 92 ? -4.289 -8.57 -18.797 1 92.81 92 ASN A O 1
ATOM 689 N N . LEU A 1 93 ? -3.18 -10.414 -18.719 1 94.31 93 LEU A N 1
ATOM 690 C CA . LEU A 1 93 ? -2.4 -10.086 -19.906 1 94.31 93 LEU A CA 1
ATOM 691 C C . LEU A 1 93 ? -2.771 -11 -21.078 1 94.31 93 LEU A C 1
ATOM 693 O O . LEU A 1 93 ? -2.676 -10.602 -22.234 1 94.31 93 LEU A O 1
ATOM 697 N N . TYR A 1 94 ? -3.113 -12.273 -20.766 1 93.94 94 TYR A N 1
ATOM 698 C CA . TYR A 1 94 ? -3.447 -13.234 -21.812 1 93.94 94 TYR A CA 1
ATOM 699 C C . TYR A 1 94 ? -4.402 -14.297 -21.281 1 93.94 94 TYR A C 1
ATOM 701 O O . TYR A 1 94 ? -4.555 -14.453 -20.062 1 93.94 94 TYR A O 1
ATOM 709 N N . ASP A 1 95 ? -4.98 -15 -22.188 1 96.25 95 ASP A N 1
ATOM 710 C CA . ASP A 1 95 ? -5.773 -16.172 -21.844 1 96.25 95 ASP A CA 1
ATOM 711 C C . ASP A 1 95 ? -4.875 -17.344 -21.469 1 96.25 95 ASP A C 1
ATOM 713 O O . ASP A 1 95 ? -4.121 -17.844 -22.297 1 96.25 95 ASP A O 1
ATOM 717 N N . PRO A 1 96 ? -5.055 -17.828 -20.266 1 96.06 96 PRO A N 1
ATOM 718 C CA . PRO A 1 96 ? -4.188 -18.922 -19.844 1 96.06 96 PRO A CA 1
ATOM 719 C C . PRO A 1 96 ? -4.285 -20.141 -20.75 1 96.06 96 PRO A C 1
ATOM 721 O O . PRO A 1 96 ? -3.301 -20.859 -20.938 1 96.06 96 PRO A O 1
ATOM 724 N N . ALA A 1 97 ? -5.391 -20.375 -21.359 1 97.44 97 ALA A N 1
ATOM 725 C CA . ALA A 1 97 ? -5.578 -21.516 -22.25 1 97.44 97 ALA A CA 1
ATOM 726 C C . ALA A 1 97 ? -4.75 -21.375 -23.531 1 97.44 97 ALA A C 1
ATOM 728 O O . ALA A 1 97 ? -4.316 -22.359 -24.109 1 97.44 97 ALA A O 1
ATOM 729 N N . GLU A 1 98 ? -4.535 -20.172 -23.891 1 96 98 GLU A N 1
ATOM 730 C CA . GLU A 1 98 ? -3.797 -19.906 -25.125 1 96 98 GLU A CA 1
ATOM 731 C C . GLU A 1 98 ? -2.312 -20.219 -24.953 1 96 98 GLU A C 1
ATOM 733 O O . GLU A 1 98 ? -1.618 -20.5 -25.938 1 96 98 GLU A O 1
ATOM 738 N N . VAL A 1 99 ? -1.89 -20.188 -23.719 1 94.19 99 VAL A N 1
ATOM 739 C CA . VAL A 1 99 ? -0.503 -20.531 -23.422 1 94.19 99 VAL A CA 1
ATOM 740 C C . VAL A 1 99 ? -0.273 -22.016 -23.656 1 94.19 99 VAL A C 1
ATOM 742 O O . VAL A 1 99 ? 0.809 -22.438 -24.078 1 94.19 99 VAL A O 1
ATOM 745 N N . VAL A 1 100 ? -1.274 -22.812 -23.484 1 96.69 100 VAL A N 1
ATOM 746 C CA . VAL A 1 100 ? -1.189 -24.266 -23.516 1 96.69 100 VAL A CA 1
ATOM 747 C C . VAL A 1 100 ? -1.566 -24.781 -24.891 1 96.69 100 VAL A C 1
ATOM 749 O O . VAL A 1 100 ? -0.982 -25.766 -25.375 1 96.69 100 VAL A O 1
ATOM 752 N N . ALA A 1 101 ? -2.346 -24.125 -25.609 1 97.56 101 ALA A N 1
ATOM 753 C CA . ALA A 1 101 ? -3.078 -24.609 -26.781 1 97.56 101 ALA A CA 1
ATOM 754 C C . ALA A 1 101 ? -2.121 -25.047 -27.875 1 97.56 101 ALA A C 1
ATOM 756 O O . ALA A 1 101 ? -2.336 -26.094 -28.516 1 97.56 101 ALA A O 1
ATOM 757 N N . PRO A 1 102 ? -1.045 -24.328 -28.078 1 97.44 102 PRO A N 1
ATOM 758 C CA . PRO A 1 102 ? -0.187 -24.672 -29.219 1 97.44 102 PRO A CA 1
ATOM 759 C C . PRO A 1 102 ? 0.501 -26.031 -29.047 1 97.44 102 PRO A C 1
ATOM 761 O O . PRO A 1 102 ? 1.077 -26.562 -30 1 97.44 102 PRO A O 1
ATOM 764 N N . TYR A 1 103 ? 0.408 -26.609 -27.828 1 97.88 103 TYR A N 1
ATOM 765 C CA . TYR A 1 103 ? 1.227 -27.766 -27.531 1 97.88 103 TYR A CA 1
ATOM 766 C C . TYR A 1 103 ? 0.372 -29.031 -27.453 1 97.88 103 TYR A C 1
ATOM 768 O O . TYR A 1 103 ? 0.897 -30.141 -27.297 1 97.88 103 TYR A O 1
ATOM 776 N N . ILE A 1 104 ? -0.889 -28.812 -27.531 1 98.12 104 ILE A N 1
ATOM 777 C CA . ILE A 1 104 ? -1.812 -29.938 -27.344 1 98.12 104 ILE A CA 1
ATOM 778 C C . ILE A 1 104 ? -2.422 -30.328 -28.688 1 98.12 104 ILE A C 1
ATOM 780 O O . ILE A 1 104 ? -3.336 -29.672 -29.188 1 98.12 104 ILE A O 1
ATOM 784 N N . ILE A 1 105 ? -1.997 -31.516 -29.219 1 96.75 105 ILE A N 1
ATOM 785 C CA . ILE A 1 105 ? -2.535 -31.953 -30.5 1 96.75 105 ILE A CA 1
ATOM 786 C C . ILE A 1 105 ? -3.188 -33.312 -30.359 1 96.75 105 ILE A C 1
ATOM 788 O O . ILE A 1 105 ? -3.625 -33.906 -31.344 1 96.75 105 ILE A O 1
ATOM 792 N N . SER A 1 106 ? -3.156 -33.906 -29.125 1 97.19 106 SER A N 1
ATOM 793 C CA . SER A 1 106 ? -3.768 -35.188 -28.812 1 97.19 106 SER A CA 1
ATOM 794 C C . SER A 1 106 ? -4.523 -35.125 -27.5 1 97.19 106 SER A C 1
ATOM 796 O O . SER A 1 106 ? -4.062 -34.5 -26.531 1 97.19 106 SER A O 1
ATOM 798 N N . ASP A 1 107 ? -5.613 -35.875 -27.375 1 96.75 107 ASP A N 1
ATOM 799 C CA . ASP A 1 107 ? -6.395 -35.938 -26.141 1 96.75 107 ASP A CA 1
ATOM 800 C C . ASP A 1 107 ? -5.715 -36.844 -25.109 1 96.75 107 ASP A C 1
ATOM 802 O O . ASP A 1 107 ? -6.109 -36.844 -23.938 1 96.75 107 ASP A O 1
ATOM 806 N N . LYS A 1 108 ? -4.68 -37.469 -25.547 1 95.88 108 LYS A N 1
ATOM 807 C CA . LYS A 1 108 ? -3.965 -38.375 -24.641 1 95.88 108 LYS A CA 1
ATOM 808 C C . LYS A 1 108 ? -2.912 -37.625 -23.828 1 95.88 108 LYS A C 1
ATOM 810 O O . LYS A 1 108 ? -2.41 -38.125 -22.828 1 95.88 108 LYS A O 1
ATOM 815 N N . THR A 1 109 ? -2.555 -36.438 -24.328 1 98.19 109 THR A N 1
ATOM 816 C CA . THR A 1 109 ? -1.563 -35.656 -23.625 1 98.19 109 THR A CA 1
ATOM 817 C C . THR A 1 109 ? -2.104 -35.188 -22.266 1 98.19 109 THR A C 1
ATOM 819 O O . THR A 1 109 ? -3.213 -34.656 -22.188 1 98.19 109 THR A O 1
ATOM 822 N N . VAL A 1 110 ? -1.36 -35.5 -21.188 1 98.62 110 VAL A N 1
ATOM 823 C CA . VAL A 1 110 ? -1.712 -35 -19.859 1 98.62 110 VAL A CA 1
ATOM 824 C C . VAL A 1 110 ? -1.172 -33.594 -19.672 1 98.62 110 VAL A C 1
ATOM 826 O O . VAL A 1 110 ? 0.02 -33.344 -19.859 1 98.62 110 VAL A O 1
ATOM 829 N N . ILE A 1 111 ? -2.057 -32.625 -19.312 1 98.75 111 ILE A N 1
ATOM 830 C CA . ILE A 1 111 ? -1.668 -31.25 -19.062 1 98.75 111 ILE A CA 1
ATOM 831 C C . ILE A 1 111 ? -1.417 -31.062 -17.562 1 98.75 111 ILE A C 1
ATOM 833 O O . ILE A 1 111 ? -2.312 -31.281 -16.75 1 98.75 111 ILE A O 1
ATOM 837 N N . VAL A 1 112 ? -0.205 -30.75 -17.188 1 98.56 112 VAL A N 1
ATOM 838 C CA . VAL A 1 112 ? 0.167 -30.5 -15.805 1 98.56 112 VAL A CA 1
ATOM 839 C C . VAL A 1 112 ? 0.413 -29.016 -15.586 1 98.56 112 VAL A C 1
ATOM 841 O O . VAL A 1 112 ? 1.366 -28.453 -16.125 1 98.56 112 VAL A O 1
ATOM 844 N N . LEU A 1 113 ? -0.423 -28.375 -14.805 1 98.56 113 LEU A N 1
ATOM 845 C CA . LEU A 1 113 ? -0.299 -26.953 -14.531 1 98.56 113 LEU A CA 1
ATOM 846 C C . LEU A 1 113 ? 0.451 -26.703 -13.227 1 98.56 113 LEU A C 1
ATOM 848 O O . LEU A 1 113 ? -0.121 -26.844 -12.141 1 98.56 113 LEU A O 1
ATOM 852 N N . VAL A 1 114 ? 1.729 -26.328 -13.359 1 97.75 114 VAL A N 1
ATOM 853 C CA . VAL A 1 114 ? 2.543 -25.969 -12.203 1 97.75 114 VAL A CA 1
ATOM 854 C C . VAL A 1 114 ? 2.646 -24.438 -12.094 1 97.75 114 VAL A C 1
ATOM 856 O O . VAL A 1 114 ? 3.68 -23.859 -12.438 1 97.75 114 VAL A O 1
ATOM 859 N N . GLN A 1 115 ? 1.585 -23.859 -11.68 1 97.25 115 GLN A N 1
ATOM 860 C CA . GLN A 1 115 ? 1.425 -22.406 -11.555 1 97.25 115 GLN A CA 1
ATOM 861 C C . GLN A 1 115 ? 0.786 -22.047 -10.219 1 97.25 115 GLN A C 1
ATOM 863 O O . GLN A 1 115 ? 0.172 -22.891 -9.562 1 97.25 115 GLN A O 1
ATOM 868 N N . ASN A 1 116 ? 0.982 -20.859 -9.828 1 96.25 116 ASN A N 1
ATOM 869 C CA . ASN A 1 116 ? 0.421 -20.391 -8.562 1 96.25 116 ASN A CA 1
ATOM 870 C C . ASN A 1 116 ? -1.022 -19.922 -8.727 1 96.25 116 ASN A C 1
ATOM 872 O O . ASN A 1 116 ? -1.461 -19.625 -9.836 1 96.25 116 ASN A O 1
ATOM 876 N N . GLY A 1 117 ? -1.702 -19.938 -7.547 1 97.69 117 GLY A N 1
ATOM 877 C CA . GLY A 1 117 ? -3.016 -19.312 -7.508 1 97.69 117 GLY A CA 1
ATOM 878 C C . GLY A 1 117 ? -4.152 -20.312 -7.516 1 97.69 117 GLY A C 1
ATOM 879 O O . GLY A 1 117 ? -3.92 -21.531 -7.461 1 97.69 117 GLY A O 1
ATOM 880 N N . ILE A 1 118 ? -5.332 -19.859 -7.543 1 97.44 118 ILE A N 1
ATOM 881 C CA . ILE A 1 118 ? -6.531 -20.688 -7.59 1 97.44 118 ILE A CA 1
ATOM 882 C C . ILE A 1 118 ? -7.312 -20.391 -8.867 1 97.44 118 ILE A C 1
ATOM 884 O O . ILE A 1 118 ? -7.195 -19.297 -9.438 1 97.44 118 ILE A O 1
ATOM 888 N N . GLY A 1 119 ? -7.98 -21.312 -9.367 1 96.56 119 GLY A N 1
ATOM 889 C CA . GLY A 1 119 ? -8.828 -21.156 -10.539 1 96.56 119 GLY A CA 1
ATOM 890 C C . GLY A 1 119 ? -8.055 -21.172 -11.844 1 96.56 119 GLY A C 1
ATOM 891 O O . GLY A 1 119 ? -8.609 -20.906 -12.906 1 96.56 119 GLY A O 1
ATOM 892 N N . ILE A 1 120 ? -6.836 -21.531 -11.836 1 97.62 120 ILE A N 1
ATOM 893 C CA . ILE A 1 120 ? -5.973 -21.438 -13.008 1 97.62 120 ILE A CA 1
ATOM 894 C C . ILE A 1 120 ? -6.336 -22.547 -14 1 97.62 120 ILE A C 1
ATOM 896 O O . ILE A 1 120 ? -6.035 -22.453 -15.188 1 97.62 120 ILE A O 1
ATOM 900 N N . GLU A 1 121 ? -7.016 -23.609 -13.531 1 97.94 121 GLU A N 1
ATOM 901 C CA . GLU A 1 121 ? -7.285 -24.797 -14.344 1 97.94 121 GLU A CA 1
ATOM 902 C C . GLU A 1 121 ? -8.508 -24.578 -15.234 1 97.94 121 GLU A C 1
ATOM 904 O O . GLU A 1 121 ? -8.617 -25.172 -16.312 1 97.94 121 GLU A O 1
ATOM 909 N N . GLU A 1 122 ? -9.359 -23.672 -14.828 1 97.06 122 GLU A N 1
ATOM 910 C CA . GLU A 1 122 ? -10.688 -23.547 -15.422 1 97.06 122 GLU A CA 1
ATOM 911 C C . GLU A 1 122 ? -10.602 -23.203 -16.906 1 97.06 122 GLU A C 1
ATOM 913 O O . GLU A 1 122 ? -11.211 -23.875 -17.75 1 97.06 122 GLU A O 1
ATOM 918 N N . PRO A 1 123 ? -9.828 -22.188 -17.281 1 97.5 123 PRO A N 1
ATOM 919 C CA . PRO A 1 123 ? -9.742 -21.859 -18.703 1 97.5 123 PRO A CA 1
ATOM 920 C C . PRO A 1 123 ? -9.195 -23.016 -19.547 1 97.5 123 PRO A C 1
ATOM 922 O O . PRO A 1 123 ? -9.617 -23.219 -20.688 1 97.5 123 PRO A O 1
ATOM 925 N N . VAL A 1 124 ? -8.266 -23.734 -19 1 98.19 124 VAL A N 1
ATOM 926 C CA . VAL A 1 124 ? -7.641 -24.859 -19.703 1 98.19 124 VAL A CA 1
ATOM 927 C C . VAL A 1 124 ? -8.648 -26 -19.844 1 98.19 124 VAL A C 1
ATOM 929 O O . VAL A 1 124 ? -8.742 -26.625 -20.906 1 98.19 124 VAL A O 1
ATOM 932 N N . ARG A 1 125 ? -9.398 -26.266 -18.812 1 98 125 ARG A N 1
ATOM 933 C CA . ARG A 1 125 ? -10.414 -27.297 -18.844 1 98 125 ARG A CA 1
ATOM 934 C C . ARG A 1 125 ? -11.469 -27.016 -19.906 1 98 125 ARG A C 1
ATOM 936 O O . ARG A 1 125 ? -11.898 -27.922 -20.625 1 98 125 ARG A O 1
ATOM 943 N N . VAL A 1 126 ? -11.891 -25.797 -19.984 1 97.06 126 VAL A N 1
ATOM 944 C CA . VAL A 1 126 ? -12.898 -25.391 -20.969 1 97.06 126 VAL A CA 1
ATOM 945 C C . VAL A 1 126 ? -12.375 -25.625 -22.375 1 97.06 126 VAL A C 1
ATOM 947 O O . VAL A 1 126 ? -13.094 -26.141 -23.234 1 97.06 126 VAL A O 1
ATOM 950 N N . ARG A 1 127 ? -11.125 -25.328 -22.594 1 97.44 127 ARG A N 1
ATOM 951 C CA . ARG A 1 127 ? -10.531 -25.438 -23.922 1 97.44 127 ARG A CA 1
ATOM 952 C C . ARG A 1 127 ? -10.227 -26.891 -24.281 1 97.44 127 ARG A C 1
ATOM 954 O O . ARG A 1 127 ? -10.312 -27.281 -25.438 1 97.44 127 ARG A O 1
ATOM 961 N N . PHE A 1 128 ? -9.867 -27.641 -23.297 1 97.75 128 PHE A N 1
ATOM 962 C CA . PHE A 1 128 ? -9.484 -29.031 -23.484 1 97.75 128 PHE A CA 1
ATOM 963 C C . PHE A 1 128 ? -10.32 -29.953 -22.609 1 97.75 128 PHE A C 1
ATOM 965 O O . PHE A 1 128 ? -9.797 -30.609 -21.703 1 97.75 128 PHE A O 1
ATOM 972 N N . PRO A 1 129 ? -11.523 -30.203 -22.922 1 96.62 129 PRO A N 1
ATOM 973 C CA . PRO A 1 129 ? -12.453 -30.922 -22.047 1 96.62 129 PRO A CA 1
ATOM 974 C C . PRO A 1 129 ? -12.117 -32.406 -21.938 1 96.62 129 PRO A C 1
ATOM 976 O O . PRO A 1 129 ? -12.539 -33.062 -20.969 1 96.62 129 PRO A O 1
ATOM 979 N N . ASN A 1 130 ? -11.344 -32.938 -22.875 1 96.25 130 ASN A N 1
ATOM 980 C CA . ASN A 1 130 ? -11.125 -34.375 -22.906 1 96.25 130 ASN A CA 1
ATOM 981 C C . ASN A 1 130 ? -9.742 -34.75 -22.375 1 96.25 130 ASN A C 1
ATOM 983 O O . ASN A 1 130 ? -9.484 -35.906 -22.062 1 96.25 130 ASN A O 1
ATOM 987 N N . ASN A 1 131 ? -8.852 -33.781 -22.266 1 98.31 131 ASN A N 1
ATOM 988 C CA . ASN A 1 131 ? -7.508 -34.031 -21.766 1 98.31 131 ASN A CA 1
ATOM 989 C C . ASN A 1 131 ? -7.5 -34.188 -20.234 1 98.31 131 ASN A C 1
ATOM 991 O O . ASN A 1 131 ? -8.195 -33.438 -19.547 1 98.31 131 ASN A O 1
ATOM 995 N N . PRO A 1 132 ? -6.723 -35.219 -19.688 1 98.31 132 PRO A N 1
ATOM 996 C CA . PRO A 1 132 ? -6.492 -35.156 -18.25 1 98.31 132 PRO A CA 1
ATOM 997 C C . PRO A 1 132 ? -5.723 -33.906 -17.828 1 98.31 132 PRO A C 1
ATOM 999 O O . PRO A 1 132 ? -4.762 -33.531 -18.484 1 98.31 132 PRO A O 1
ATOM 1002 N N . ILE A 1 133 ? -6.234 -33.25 -16.812 1 98.62 133 ILE A N 1
ATOM 1003 C CA . ILE A 1 133 ? -5.562 -32.062 -16.25 1 98.62 133 ILE A CA 1
ATOM 1004 C C . ILE A 1 133 ? -5.117 -32.344 -14.828 1 98.62 133 ILE A C 1
ATOM 1006 O O . ILE A 1 133 ? -5.926 -32.75 -13.984 1 98.62 133 ILE A O 1
ATOM 1010 N N . ILE A 1 134 ? -3.834 -32.25 -14.609 1 98.56 134 ILE A N 1
ATOM 1011 C CA . ILE A 1 134 ? -3.258 -32.344 -13.273 1 98.56 134 ILE A CA 1
ATOM 1012 C C . ILE A 1 134 ? -2.871 -30.953 -12.766 1 98.56 134 ILE A C 1
ATOM 1014 O O . ILE A 1 134 ? -2.186 -30.203 -13.461 1 98.56 134 ILE A O 1
ATOM 1018 N N . SER A 1 135 ? -3.432 -30.625 -11.609 1 98.38 135 SER A N 1
ATOM 1019 C CA . SER A 1 135 ? -3.021 -29.422 -10.898 1 98.38 135 SER A CA 1
ATOM 1020 C C . SER A 1 135 ? -1.793 -29.672 -10.031 1 98.38 135 SER A C 1
ATOM 1022 O O . SER A 1 135 ? -1.772 -30.625 -9.242 1 98.38 135 SER A O 1
ATOM 1024 N N . GLY A 1 136 ? -0.751 -28.859 -10.203 1 97.94 136 GLY A N 1
ATOM 1025 C CA . GLY A 1 136 ? 0.479 -29.016 -9.445 1 97.94 136 GLY A CA 1
ATOM 1026 C C . GLY A 1 136 ? 0.839 -27.781 -8.633 1 97.94 136 GLY A C 1
ATOM 1027 O O . GLY A 1 136 ? 0.824 -26.672 -9.156 1 97.94 136 GLY A O 1
ATOM 1028 N N . ILE A 1 137 ? 1.096 -28.016 -7.371 1 97.44 137 ILE A N 1
ATOM 1029 C CA . ILE A 1 137 ? 1.521 -26.969 -6.449 1 97.44 137 ILE A CA 1
ATOM 1030 C C . ILE A 1 137 ? 3 -27.141 -6.113 1 97.44 137 ILE A C 1
ATOM 1032 O O . ILE A 1 137 ? 3.361 -28.031 -5.324 1 97.44 137 ILE A O 1
ATOM 1036 N N . ALA A 1 138 ? 3.82 -26.297 -6.66 1 95.81 138 ALA A N 1
ATOM 1037 C CA . ALA A 1 138 ? 5.262 -26.438 -6.473 1 95.81 138 ALA A CA 1
ATOM 1038 C C . ALA A 1 138 ? 5.719 -25.703 -5.215 1 95.81 138 ALA A C 1
ATOM 1040 O O . ALA A 1 138 ? 5.277 -24.578 -4.945 1 95.81 138 ALA A O 1
ATOM 1041 N N . TYR A 1 139 ? 6.418 -26.312 -4.391 1 92.88 139 TYR A N 1
ATOM 1042 C CA . TYR A 1 139 ? 7.223 -25.734 -3.322 1 92.88 139 TYR A CA 1
ATOM 1043 C C . TYR A 1 139 ? 8.703 -25.797 -3.658 1 92.88 139 TYR A C 1
ATOM 1045 O O . TYR A 1 139 ? 9.344 -26.844 -3.482 1 92.88 139 TYR A O 1
ATOM 1053 N N . ILE A 1 140 ? 9.188 -24.781 -4.195 1 90.62 140 ILE A N 1
ATOM 1054 C CA . ILE A 1 140 ? 10.547 -24.766 -4.734 1 90.62 140 ILE A CA 1
ATOM 1055 C C . ILE A 1 140 ? 11.156 -23.375 -4.562 1 90.62 140 ILE A C 1
ATOM 1057 O O . ILE A 1 140 ? 10.477 -22.359 -4.742 1 90.62 140 ILE A O 1
ATOM 1061 N N . ASP A 1 141 ? 12.359 -23.281 -4.055 1 86.5 141 ASP A N 1
ATOM 1062 C CA . ASP A 1 141 ? 13.141 -22.062 -3.957 1 86.5 141 ASP A CA 1
ATOM 1063 C C . ASP A 1 141 ? 14.133 -21.953 -5.113 1 86.5 141 ASP A C 1
ATOM 1065 O O . ASP A 1 141 ? 15.164 -22.625 -5.117 1 86.5 141 ASP A O 1
ATOM 1069 N N . VAL A 1 142 ? 13.789 -21.125 -6.121 1 90.56 142 VAL A N 1
ATOM 1070 C CA . VAL A 1 142 ? 14.617 -21.078 -7.324 1 90.56 142 VAL A CA 1
ATOM 1071 C C . VAL A 1 142 ? 14.508 -19.688 -7.969 1 90.56 142 VAL A C 1
ATOM 1073 O O . VAL A 1 142 ? 13.508 -19 -7.801 1 90.56 142 VAL A O 1
ATOM 1076 N N . ASP A 1 143 ? 15.609 -19.297 -8.547 1 88.25 143 ASP A N 1
ATOM 1077 C CA . ASP A 1 143 ? 15.648 -18.031 -9.266 1 88.25 143 ASP A CA 1
ATOM 1078 C C . ASP A 1 143 ? 16.562 -18.125 -10.492 1 88.25 143 ASP A C 1
ATOM 1080 O O . ASP A 1 143 ? 17.5 -18.906 -10.516 1 88.25 143 ASP A O 1
ATOM 1084 N N . GLN A 1 144 ? 16.188 -17.453 -11.523 1 91.25 144 GLN A N 1
ATOM 1085 C CA . GLN A 1 144 ? 17.062 -17.266 -12.672 1 91.25 144 GLN A CA 1
ATOM 1086 C C . GLN A 1 144 ? 17.703 -15.883 -12.648 1 91.25 144 GLN A C 1
ATOM 1088 O O . GLN A 1 144 ? 17.062 -14.883 -12.969 1 91.25 144 GLN A O 1
ATOM 1093 N N . THR A 1 145 ? 18.906 -15.773 -12.344 1 88.31 145 THR A N 1
ATOM 1094 C CA . THR A 1 145 ? 19.609 -14.516 -12.133 1 88.31 145 THR A CA 1
ATOM 1095 C C . THR A 1 145 ? 20 -13.883 -13.469 1 88.31 145 THR A C 1
ATOM 1097 O O . THR A 1 145 ? 20.109 -12.664 -13.578 1 88.31 145 THR A O 1
ATOM 1100 N N . GLN A 1 146 ? 20.312 -14.703 -14.422 1 91.38 146 GLN A N 1
ATOM 1101 C CA . GLN A 1 146 ? 20.578 -14.391 -15.82 1 91.38 146 GLN A CA 1
ATOM 1102 C C . GLN A 1 146 ? 20.047 -15.477 -16.734 1 91.38 146 GLN A C 1
ATOM 1104 O O . GLN A 1 146 ? 19.719 -16.578 -16.297 1 91.38 146 GLN A O 1
ATOM 1109 N N . SER A 1 147 ? 19.984 -15.133 -17.984 1 92.5 147 SER A N 1
ATOM 1110 C CA . SER A 1 147 ? 19.484 -16.109 -18.953 1 92.5 147 SER A CA 1
ATOM 1111 C C . SER A 1 147 ? 20.266 -17.422 -18.859 1 92.5 147 SER A C 1
ATOM 1113 O O . SER A 1 147 ? 21.484 -17.438 -19.109 1 92.5 147 SER A O 1
ATOM 1115 N N . GLY A 1 148 ? 19.562 -18.391 -18.391 1 95.06 148 GLY A N 1
ATOM 1116 C CA . GLY A 1 148 ? 20.172 -19.703 -18.375 1 95.06 148 GLY A CA 1
ATOM 1117 C C . GLY A 1 148 ? 20.938 -20 -17.094 1 95.06 148 GLY A C 1
ATOM 1118 O O . GLY A 1 148 ? 21.438 -21.094 -16.891 1 95.06 148 GLY A O 1
ATOM 1119 N N . ILE A 1 149 ? 21.062 -19.016 -16.266 1 96.19 149 ILE A N 1
ATOM 1120 C CA . ILE A 1 149 ? 21.766 -19.203 -15 1 96.19 149 ILE A CA 1
ATOM 1121 C C . ILE A 1 149 ? 20.75 -19.312 -13.867 1 96.19 149 ILE A C 1
ATOM 1123 O O . ILE A 1 149 ? 20.078 -18.344 -13.539 1 96.19 149 ILE A O 1
ATOM 1127 N N . ILE A 1 150 ? 20.734 -20.531 -13.227 1 96 150 ILE A N 1
ATOM 1128 C CA . ILE A 1 150 ? 19.688 -20.859 -12.266 1 96 150 ILE A CA 1
ATOM 1129 C C . ILE A 1 150 ? 20.312 -21.109 -10.891 1 96 150 ILE A C 1
ATOM 1131 O O . ILE A 1 150 ? 21.312 -21.812 -10.781 1 96 150 ILE A O 1
ATOM 1135 N N . ARG A 1 151 ? 19.734 -20.469 -9.938 1 93.44 151 ARG A N 1
ATOM 1136 C CA . ARG A 1 151 ? 20.094 -20.75 -8.547 1 93.44 151 ARG A CA 1
ATOM 1137 C C . ARG A 1 151 ? 18.938 -21.438 -7.816 1 93.44 151 ARG A C 1
ATOM 1139 O O . ARG A 1 151 ? 17.859 -20.859 -7.652 1 93.44 151 ARG A O 1
ATOM 1146 N N . HIS A 1 152 ? 19.203 -22.672 -7.488 1 91.94 152 HIS A N 1
ATOM 1147 C CA . HIS A 1 152 ? 18.25 -23.484 -6.738 1 91.94 152 HIS A CA 1
ATOM 1148 C C . HIS A 1 152 ? 18.656 -23.578 -5.27 1 91.94 152 HIS A C 1
ATOM 1150 O O . HIS A 1 152 ? 19.828 -23.828 -4.957 1 91.94 152 HIS A O 1
ATOM 1156 N N . GLY A 1 153 ? 17.781 -23.328 -4.398 1 86.06 153 GLY A N 1
ATOM 1157 C CA . GLY A 1 153 ? 18.062 -23.453 -2.979 1 86.06 153 GLY A CA 1
ATOM 1158 C C . GLY A 1 153 ? 18.094 -24.891 -2.5 1 86.06 153 GLY A C 1
ATOM 1159 O O . GLY A 1 153 ? 18.859 -25.703 -3.01 1 86.06 153 GLY A O 1
ATOM 1160 N N . GLY A 1 154 ? 17.062 -25.266 -1.631 1 80.19 154 GLY A N 1
ATOM 1161 C CA . GLY A 1 154 ? 17.047 -26.609 -1.088 1 80.19 154 GLY A CA 1
ATOM 1162 C C . GLY A 1 154 ? 15.688 -27.281 -1.16 1 80.19 154 GLY A C 1
ATOM 1163 O O . GLY A 1 154 ? 15.586 -28.5 -1.081 1 80.19 154 GLY A O 1
ATOM 1164 N N . THR A 1 155 ? 14.766 -26.562 -1.337 1 83.31 155 THR A N 1
ATOM 1165 C CA . THR A 1 155 ? 13.406 -27.094 -1.322 1 83.31 155 THR A CA 1
ATOM 1166 C C . THR A 1 155 ? 12.953 -27.453 -2.732 1 83.31 155 THR A C 1
ATOM 1168 O O . THR A 1 155 ? 13.188 -26.688 -3.678 1 83.31 155 THR A O 1
ATOM 1171 N N . ASN A 1 156 ? 12.484 -28.672 -2.916 1 86.44 156 ASN A N 1
ATOM 1172 C CA . ASN A 1 156 ? 11.922 -29.141 -4.176 1 86.44 156 ASN A CA 1
ATOM 1173 C C . ASN A 1 156 ? 10.867 -30.219 -3.951 1 86.44 156 ASN A C 1
ATOM 1175 O O . ASN A 1 156 ? 11.203 -31.406 -3.848 1 86.44 156 ASN A O 1
ATOM 1179 N N . PHE A 1 157 ? 9.695 -29.766 -3.826 1 90.94 157 PHE A N 1
ATOM 1180 C CA . PHE A 1 157 ? 8.57 -30.672 -3.578 1 90.94 157 PHE A CA 1
ATOM 1181 C C . PHE A 1 157 ? 7.316 -30.172 -4.281 1 90.94 157 PHE A C 1
ATOM 1183 O O . PHE A 1 157 ? 7.137 -28.953 -4.453 1 90.94 157 PHE A O 1
ATOM 1190 N N . ILE A 1 158 ? 6.473 -31.172 -4.809 1 96.12 158 ILE A N 1
ATOM 1191 C CA . ILE A 1 158 ? 5.246 -30.781 -5.496 1 96.12 158 ILE A CA 1
ATOM 1192 C C . ILE A 1 158 ? 4.066 -31.547 -4.918 1 96.12 158 ILE A C 1
ATOM 1194 O O . ILE A 1 158 ? 4.195 -32.719 -4.582 1 96.12 158 ILE A O 1
ATOM 1198 N N . VAL A 1 159 ? 2.939 -30.938 -4.719 1 97.12 159 VAL A N 1
ATOM 1199 C CA . VAL A 1 159 ? 1.65 -31.562 -4.445 1 97.12 159 VAL A CA 1
ATOM 1200 C C . VAL A 1 159 ? 0.788 -31.531 -5.707 1 97.12 159 VAL A C 1
ATOM 1202 O O . VAL A 1 159 ? 0.665 -30.5 -6.363 1 97.12 159 VAL A O 1
ATOM 1205 N N . CYS A 1 160 ? 0.274 -32.656 -6.117 1 97.19 160 CYS A N 1
ATOM 1206 C CA . CYS A 1 160 ? -0.502 -32.625 -7.355 1 97.19 160 CYS A CA 1
ATOM 1207 C C . CYS A 1 160 ? -1.719 -33.562 -7.258 1 97.19 160 CYS A C 1
ATOM 1209 O O . CYS A 1 160 ? -1.828 -34.344 -6.324 1 97.19 160 CYS A O 1
ATOM 1211 N N . GLY A 1 161 ? -2.641 -33.406 -8.07 1 98.38 161 GLY A N 1
ATOM 1212 C CA . GLY A 1 161 ? -3.875 -34.156 -8.234 1 98.38 161 GLY A CA 1
ATOM 1213 C C . GLY A 1 161 ? -4.684 -33.719 -9.438 1 98.38 161 GLY A C 1
ATOM 1214 O O . GLY A 1 161 ? -4.355 -32.688 -10.078 1 98.38 161 GLY A O 1
ATOM 1215 N N . PHE A 1 162 ? -5.742 -34.469 -9.742 1 98.38 162 PHE A N 1
ATOM 1216 C CA . PHE A 1 162 ? -6.555 -34.188 -10.914 1 98.38 162 PHE A CA 1
ATOM 1217 C C . PHE A 1 162 ? -7.418 -32.938 -10.672 1 98.38 162 PHE A C 1
ATOM 1219 O O . PHE A 1 162 ? -7.777 -32.656 -9.531 1 98.38 162 PHE A O 1
ATOM 1226 N N . TYR A 1 163 ? -7.68 -32.281 -11.711 1 98.06 163 TYR A N 1
ATOM 1227 C CA . TYR A 1 163 ? -8.734 -31.281 -11.758 1 98.06 163 TYR A CA 1
ATOM 1228 C C . TYR A 1 163 ? -9.844 -31.703 -12.711 1 98.06 163 TYR A C 1
ATOM 1230 O O . TYR A 1 163 ? -9.578 -32.094 -13.844 1 98.06 163 TYR A O 1
ATOM 1238 N N . VAL A 1 164 ? -11.062 -31.641 -12.258 1 96.06 164 VAL A N 1
ATOM 1239 C CA . VAL A 1 164 ? -12.227 -31.906 -13.102 1 96.06 164 VAL A CA 1
ATOM 1240 C C . VAL A 1 164 ? -13.188 -30.719 -13.039 1 96.06 164 VAL A C 1
ATOM 1242 O O . VAL A 1 164 ? -13.062 -29.859 -12.172 1 96.06 164 VAL A O 1
ATOM 1245 N N . LYS A 1 165 ? -14.039 -30.656 -13.977 1 91.69 165 LYS A N 1
ATOM 1246 C CA . LYS A 1 165 ? -15.023 -29.578 -14.031 1 91.69 165 LYS A CA 1
ATOM 1247 C C . LYS A 1 165 ? -15.945 -29.609 -12.812 1 91.69 165 LYS A C 1
ATOM 1249 O O . LYS A 1 165 ? -16.25 -30.688 -12.297 1 91.69 165 LYS A O 1
ATOM 1254 N N . GLU A 1 166 ? -16.344 -28.391 -12.398 1 85 166 GLU A N 1
ATOM 1255 C CA . GLU A 1 166 ? -17.312 -28.312 -11.305 1 85 166 GLU A CA 1
ATOM 1256 C C . GLU A 1 166 ? -18.531 -29.188 -11.594 1 85 166 GLU A C 1
ATOM 1258 O O . GLU A 1 166 ? -19.062 -29.172 -12.703 1 85 166 GLU A O 1
ATOM 1263 N N . GLY A 1 167 ? -18.969 -30 -10.625 1 87.94 167 GLY A N 1
ATOM 1264 C CA . GLY A 1 167 ? -20.141 -30.859 -10.805 1 87.94 167 GLY A CA 1
ATOM 1265 C C . GLY A 1 167 ? -19.766 -32.281 -11.133 1 87.94 167 GLY A C 1
ATOM 1266 O O . GLY A 1 167 ? -20.578 -33.219 -10.93 1 87.94 167 GLY A O 1
ATOM 1267 N N . ASP A 1 168 ? -18.562 -32.469 -11.695 1 93.88 168 ASP A N 1
ATOM 1268 C CA . ASP A 1 168 ? -18.109 -33.812 -12 1 93.88 168 ASP A CA 1
ATOM 1269 C C . ASP A 1 168 ? -17.688 -34.562 -10.734 1 93.88 168 ASP A C 1
ATOM 1271 O O . ASP A 1 168 ? -17.359 -33.938 -9.727 1 93.88 168 ASP A O 1
ATOM 1275 N N . ASP A 1 169 ? -17.734 -35.906 -10.766 1 96.38 169 ASP A N 1
ATOM 1276 C CA . ASP A 1 169 ? -17.344 -36.75 -9.633 1 96.38 169 ASP A CA 1
ATOM 1277 C C . ASP A 1 169 ? -15.836 -36.969 -9.609 1 96.38 169 ASP A C 1
ATOM 1279 O O . ASP A 1 169 ? -15.32 -37.875 -10.266 1 96.38 169 ASP A O 1
ATOM 1283 N N . LEU A 1 170 ? -15.211 -36.25 -8.836 1 96 170 LEU A N 1
ATOM 1284 C CA . LEU A 1 170 ? -13.758 -36.281 -8.742 1 96 170 LEU A CA 1
ATOM 1285 C C . LEU A 1 170 ? -13.281 -37.656 -8.281 1 96 170 LEU A C 1
ATOM 1287 O O . LEU A 1 170 ? -12.281 -38.188 -8.781 1 96 170 LEU A O 1
ATOM 1291 N N . ASN A 1 171 ? -14 -38.219 -7.32 1 96.12 171 ASN A N 1
ATOM 1292 C CA . ASN A 1 171 ? -13.625 -39.531 -6.805 1 96.12 171 ASN A CA 1
ATOM 1293 C C . ASN A 1 171 ? -13.672 -40.594 -7.898 1 96.12 171 ASN A C 1
ATOM 1295 O O . ASN A 1 171 ? -12.758 -41.438 -8.008 1 96.12 171 ASN A O 1
ATOM 1299 N N . ALA A 1 172 ? -14.703 -40.562 -8.617 1 97.25 172 ALA A N 1
ATOM 1300 C CA . ALA A 1 172 ? -14.82 -41.5 -9.727 1 97.25 172 ALA A CA 1
ATOM 1301 C C . ALA A 1 172 ? -13.727 -41.281 -10.766 1 97.25 172 ALA A C 1
ATOM 1303 O O . ALA A 1 172 ? -13.133 -42.219 -11.281 1 97.25 172 ALA A O 1
ATOM 1304 N N . TYR A 1 173 ? -13.469 -40.031 -11.031 1 97 173 TYR A N 1
ATOM 1305 C CA . TYR A 1 173 ? -12.438 -39.688 -12 1 97 173 TYR A CA 1
ATOM 1306 C C . TYR A 1 173 ? -11.07 -40.188 -11.523 1 97 173 TYR A C 1
ATOM 1308 O O . TYR A 1 173 ? -10.297 -40.75 -12.305 1 97 173 TYR A O 1
ATOM 1316 N N . ASN A 1 174 ? -10.773 -39.969 -10.273 1 96.94 174 ASN A N 1
ATOM 1317 C CA . ASN A 1 174 ? -9.523 -40.438 -9.688 1 96.94 174 ASN A CA 1
ATOM 1318 C C . ASN A 1 174 ? -9.367 -41.938 -9.852 1 96.94 174 ASN A C 1
ATOM 1320 O O . ASN A 1 174 ? -8.289 -42.438 -10.219 1 96.94 174 ASN A O 1
ATOM 1324 N N . LYS A 1 175 ? -10.406 -42.625 -9.562 1 97.12 175 LYS A N 1
ATOM 1325 C CA . LYS A 1 175 ? -10.375 -44.094 -9.664 1 97.12 175 LYS A CA 1
ATOM 1326 C C . LYS A 1 175 ? -10.141 -44.531 -11.109 1 97.12 175 LYS A C 1
ATOM 1328 O O . LYS A 1 175 ? -9.297 -45.375 -11.367 1 97.12 175 LYS A O 1
ATOM 1333 N N . ASP A 1 176 ? -10.852 -43.938 -11.992 1 96.62 176 ASP A N 1
ATOM 1334 C CA . ASP A 1 176 ? -10.805 -44.344 -13.398 1 96.62 176 ASP A CA 1
ATOM 1335 C C . ASP A 1 176 ? -9.461 -43.969 -14.031 1 96.62 176 ASP A C 1
ATOM 1337 O O . ASP A 1 176 ? -9.039 -44.625 -14.992 1 96.62 176 ASP A O 1
ATOM 1341 N N . ASN A 1 177 ? -8.82 -43 -13.516 1 97.12 177 ASN A N 1
ATOM 1342 C CA . ASN A 1 177 ? -7.586 -42.5 -14.125 1 97.12 177 ASN A CA 1
ATOM 1343 C C . ASN A 1 177 ? -6.398 -42.656 -13.172 1 97.12 177 ASN A C 1
ATOM 1345 O O . ASN A 1 177 ? -5.398 -41.938 -13.32 1 97.12 177 ASN A O 1
ATOM 1349 N N . ALA A 1 178 ? -6.41 -43.531 -12.227 1 96.88 178 ALA A N 1
ATOM 1350 C CA . ALA A 1 178 ? -5.398 -43.75 -11.195 1 96.88 178 ALA A CA 1
ATOM 1351 C C . ALA A 1 178 ? -4.035 -44.031 -11.812 1 96.88 178 ALA A C 1
ATOM 1353 O O . ALA A 1 178 ? -3 -43.625 -11.273 1 96.88 178 ALA A O 1
ATOM 1354 N N . HIS A 1 179 ? -4.035 -44.688 -12.922 1 97.06 179 HIS A N 1
ATOM 1355 C CA . HIS A 1 179 ? -2.793 -45.062 -13.586 1 97.06 179 HIS A CA 1
ATOM 1356 C C . HIS A 1 179 ? -1.998 -43.844 -14.016 1 97.06 179 HIS A C 1
ATOM 1358 O O . HIS A 1 179 ? -0.765 -43.875 -14.023 1 97.06 179 HIS A O 1
ATOM 1364 N N . ILE A 1 180 ? -2.637 -42.781 -14.367 1 97.38 180 ILE A N 1
ATOM 1365 C CA . ILE A 1 180 ? -1.972 -41.562 -14.797 1 97.38 180 ILE A CA 1
ATOM 1366 C C . ILE A 1 180 ? -1.271 -40.906 -13.602 1 97.38 180 ILE A C 1
ATOM 1368 O O . ILE A 1 180 ? -0.131 -40.469 -13.719 1 97.38 180 ILE A O 1
ATOM 1372 N N . LEU A 1 181 ? -1.915 -40.844 -12.438 1 96.62 181 LEU A N 1
ATOM 1373 C CA . LEU A 1 181 ? -1.315 -40.281 -11.234 1 96.62 181 LEU A CA 1
ATOM 1374 C C . LEU A 1 181 ? -0.13 -41.125 -10.773 1 96.62 181 LEU A C 1
ATOM 1376 O O . LEU A 1 181 ? 0.874 -40.594 -10.305 1 96.62 181 LEU A O 1
ATOM 1380 N N . GLU A 1 182 ? -0.302 -42.406 -10.898 1 96.56 182 GLU A N 1
ATOM 1381 C CA . GLU A 1 182 ? 0.812 -43.312 -10.57 1 96.56 182 GLU A CA 1
ATOM 1382 C C . GLU A 1 182 ? 1.993 -43.062 -11.508 1 96.56 182 GLU A C 1
ATOM 1384 O O . GLU A 1 182 ? 3.146 -43.062 -11.07 1 96.56 182 GLU A O 1
ATOM 1389 N N . ASP A 1 183 ? 1.661 -42.938 -12.727 1 96.12 183 ASP A N 1
ATOM 1390 C CA . ASP A 1 183 ? 2.697 -42.719 -13.734 1 96.12 183 ASP A CA 1
ATOM 1391 C C . ASP A 1 183 ? 3.457 -41.406 -13.445 1 96.12 183 ASP A C 1
ATOM 1393 O O . ASP A 1 183 ? 4.691 -41.406 -13.477 1 96.12 183 ASP A O 1
ATOM 1397 N N . ILE A 1 184 ? 2.768 -40.344 -13.203 1 94.75 184 ILE A N 1
ATOM 1398 C CA . ILE A 1 184 ? 3.426 -39.062 -12.945 1 94.75 184 ILE A CA 1
ATOM 1399 C C . ILE A 1 184 ? 4.227 -39.156 -11.648 1 94.75 184 ILE A C 1
ATOM 1401 O O . ILE A 1 184 ? 5.316 -38.594 -11.547 1 94.75 184 ILE A O 1
ATOM 1405 N N . LYS A 1 185 ? 3.686 -39.781 -10.648 1 96.31 185 LYS A N 1
ATOM 1406 C CA . LYS A 1 185 ? 4.422 -40 -9.406 1 96.31 185 LYS A CA 1
ATOM 1407 C C . LYS A 1 185 ? 5.75 -40.719 -9.68 1 96.31 185 LYS A C 1
ATOM 1409 O O . LYS A 1 185 ? 6.793 -40.312 -9.156 1 96.31 185 LYS A O 1
ATOM 1414 N N . ASN A 1 186 ? 5.691 -41.719 -10.461 1 96.19 186 ASN A N 1
ATOM 1415 C CA . ASN A 1 186 ? 6.891 -42.469 -10.797 1 96.19 186 ASN A CA 1
ATOM 1416 C C . ASN A 1 186 ? 7.902 -41.625 -11.555 1 96.19 186 ASN A C 1
ATOM 1418 O O . ASN A 1 186 ? 9.102 -41.688 -11.281 1 96.19 186 ASN A O 1
ATOM 1422 N N . VAL A 1 187 ? 7.441 -40.906 -12.461 1 94.25 187 VAL A N 1
ATOM 1423 C CA . VAL A 1 187 ? 8.289 -40.031 -13.281 1 94.25 187 VAL A CA 1
ATOM 1424 C C . VAL A 1 187 ? 9.008 -39.031 -12.406 1 94.25 187 VAL A C 1
ATOM 1426 O O . VAL A 1 187 ? 10.219 -38.812 -12.523 1 94.25 187 VAL A O 1
ATOM 1429 N N . PHE A 1 188 ? 8.312 -38.375 -11.484 1 95.25 188 PHE A N 1
ATOM 1430 C CA . PHE A 1 188 ? 8.891 -37.375 -10.602 1 95.25 188 PHE A CA 1
ATOM 1431 C C . PHE A 1 188 ? 9.844 -38.031 -9.602 1 95.25 188 PHE A C 1
ATOM 1433 O O . PHE A 1 188 ? 10.938 -37.5 -9.344 1 95.25 188 PHE A O 1
ATOM 1440 N N . THR A 1 189 ? 9.422 -39.156 -9.094 1 95.25 189 THR A N 1
ATOM 1441 C CA . THR A 1 189 ? 10.242 -39.875 -8.117 1 95.25 189 THR A CA 1
ATOM 1442 C C . THR A 1 189 ? 11.555 -40.312 -8.75 1 95.25 189 THR A C 1
ATOM 1444 O O . THR A 1 189 ? 12.609 -40.25 -8.109 1 95.25 189 THR A O 1
ATOM 1447 N N . ALA A 1 190 ? 11.469 -40.75 -9.977 1 94.94 190 ALA A N 1
ATOM 1448 C CA . ALA A 1 190 ? 12.672 -41.188 -10.68 1 94.94 190 ALA A CA 1
ATOM 1449 C C . ALA A 1 190 ? 13.672 -40.062 -10.82 1 94.94 190 ALA A C 1
ATOM 1451 O O . ALA A 1 190 ? 14.883 -40.281 -10.859 1 94.94 190 ALA A O 1
ATOM 1452 N N . GLY A 1 191 ? 13.195 -38.875 -10.906 1 93.25 191 GLY A N 1
ATOM 1453 C CA . GLY A 1 191 ? 14.031 -37.688 -10.984 1 93.25 191 GLY A CA 1
ATOM 1454 C C . GLY A 1 191 ? 14.484 -37.188 -9.625 1 93.25 191 GLY A C 1
ATOM 1455 O O . GLY A 1 191 ? 15.062 -36.094 -9.523 1 93.25 191 GLY A O 1
ATOM 1456 N N . ASN A 1 192 ? 14.102 -37.875 -8.562 1 92.25 192 ASN A N 1
ATOM 1457 C CA . ASN A 1 192 ? 14.43 -37.5 -7.184 1 92.25 192 ASN A CA 1
ATOM 1458 C C . ASN A 1 192 ? 13.727 -36.219 -6.75 1 92.25 192 ASN A C 1
ATOM 1460 O O . ASN A 1 192 ? 14.336 -35.375 -6.102 1 92.25 192 ASN A O 1
ATOM 1464 N N . MET A 1 193 ? 12.609 -36.031 -7.242 1 91.69 193 MET A N 1
ATOM 1465 C CA . MET A 1 193 ? 11.75 -34.938 -6.812 1 91.69 193 MET A CA 1
ATOM 1466 C C . MET A 1 193 ? 10.656 -35.438 -5.867 1 91.69 193 MET A C 1
ATOM 1468 O O . MET A 1 193 ? 10.07 -36.5 -6.09 1 91.69 193 MET A O 1
ATOM 1472 N N . GLY A 1 194 ? 10.523 -34.719 -4.785 1 92.25 194 GLY A N 1
ATOM 1473 C CA . GLY A 1 194 ? 9.414 -35.062 -3.908 1 92.25 194 GLY A CA 1
ATOM 1474 C C . GLY A 1 194 ? 8.055 -34.812 -4.535 1 92.25 194 GLY A C 1
ATOM 1475 O O . GLY A 1 194 ? 7.867 -33.812 -5.223 1 92.25 194 GLY A O 1
ATOM 1476 N N . ILE A 1 195 ? 7.133 -35.75 -4.383 1 95.38 195 ILE A N 1
ATOM 1477 C CA . ILE A 1 195 ? 5.797 -35.562 -4.934 1 95.38 195 ILE A CA 1
ATOM 1478 C C . ILE A 1 195 ? 4.766 -36.188 -3.996 1 95.38 195 ILE A C 1
ATOM 1480 O O . ILE A 1 195 ? 4.98 -37.281 -3.457 1 95.38 195 ILE A O 1
ATOM 1484 N N . ASN A 1 196 ? 3.779 -35.5 -3.666 1 96.06 196 ASN A N 1
ATOM 1485 C CA . ASN A 1 196 ? 2.619 -35.938 -2.9 1 96.06 196 ASN A CA 1
ATOM 1486 C C . ASN A 1 196 ? 1.336 -35.844 -3.719 1 96.06 196 ASN A C 1
ATOM 1488 O O . ASN A 1 196 ? 0.882 -34.75 -4.039 1 96.06 196 ASN A O 1
ATOM 1492 N N . VAL A 1 197 ? 0.768 -36.969 -4.078 1 97 197 VAL A N 1
ATOM 1493 C CA . VAL A 1 197 ? -0.467 -37 -4.855 1 97 197 VAL A CA 1
ATOM 1494 C C . VAL A 1 197 ? -1.67 -36.938 -3.918 1 97 197 VAL A C 1
ATOM 1496 O O . VAL A 1 197 ? -1.746 -37.688 -2.941 1 97 197 VAL A O 1
ATOM 1499 N N . GLN A 1 198 ? -2.545 -36.031 -4.184 1 96.88 198 GLN A N 1
ATOM 1500 C CA . GLN A 1 198 ? -3.727 -35.812 -3.357 1 96.88 198 GLN A CA 1
ATOM 1501 C C . GLN A 1 198 ? -5.004 -36.094 -4.145 1 96.88 198 GLN A C 1
ATOM 1503 O O . GLN A 1 198 ? -5.086 -35.75 -5.332 1 96.88 198 GLN A O 1
ATOM 1508 N N . ASP A 1 199 ? -6.027 -36.656 -3.469 1 96.06 199 ASP A N 1
ATOM 1509 C CA . ASP A 1 199 ? -7.32 -36.906 -4.098 1 96.06 199 ASP A CA 1
ATOM 1510 C C . ASP A 1 199 ? -7.996 -35.594 -4.492 1 96.06 199 ASP A C 1
ATOM 1512 O O . ASP A 1 199 ? -8.586 -35.469 -5.57 1 96.06 199 ASP A O 1
ATOM 1516 N N . ASN A 1 200 ? -7.91 -34.625 -3.572 1 96.5 200 ASN A N 1
ATOM 1517 C CA . ASN A 1 200 ? -8.43 -33.281 -3.846 1 96.5 200 ASN A CA 1
ATOM 1518 C C . ASN A 1 200 ? -7.352 -32.219 -3.691 1 96.5 200 ASN A C 1
ATOM 1520 O O . ASN A 1 200 ? -7.188 -31.641 -2.613 1 96.5 200 ASN A O 1
ATOM 1524 N N . VAL A 1 201 ? -6.684 -31.938 -4.762 1 97.31 201 VAL A N 1
ATOM 1525 C CA . VAL A 1 201 ? -5.52 -31.062 -4.754 1 97.31 201 VAL A CA 1
ATOM 1526 C C . VAL A 1 201 ? -5.961 -29.609 -4.527 1 97.31 201 VAL A C 1
ATOM 1528 O O . VAL A 1 201 ? -5.18 -28.781 -4.062 1 97.31 201 VAL A O 1
ATOM 1531 N N . GLN A 1 202 ? -7.246 -29.266 -4.789 1 97 202 GLN A N 1
ATOM 1532 C CA . GLN A 1 202 ? -7.734 -27.891 -4.637 1 97 202 GLN A CA 1
ATOM 1533 C C . GLN A 1 202 ? -7.641 -27.438 -3.184 1 97 202 GLN A C 1
ATOM 1535 O O . GLN A 1 202 ? -7.422 -26.25 -2.914 1 97 202 GLN A O 1
ATOM 1540 N N . GLU A 1 203 ? -7.762 -28.422 -2.227 1 97.44 203 GLU A N 1
ATOM 1541 C CA . GLU A 1 203 ? -7.629 -28.078 -0.811 1 97.44 203 GLU A CA 1
ATOM 1542 C C . GLU A 1 203 ? -6.242 -27.531 -0.501 1 97.44 203 GLU A C 1
ATOM 1544 O O . GLU A 1 203 ? -6.102 -26.609 0.306 1 97.44 203 GLU A O 1
ATOM 1549 N N . TYR A 1 204 ? -5.305 -28.062 -1.191 1 97.25 204 TYR A N 1
ATOM 1550 C CA . TYR A 1 204 ? -3.926 -27.672 -0.926 1 97.25 204 TYR A CA 1
ATOM 1551 C C . TYR A 1 204 ? -3.576 -26.375 -1.658 1 97.25 204 TYR A C 1
ATOM 1553 O O . TYR A 1 204 ? -2.643 -25.672 -1.271 1 97.25 204 TYR A O 1
ATOM 1561 N N . ARG A 1 205 ? -4.273 -26.109 -2.779 1 97.69 205 ARG A N 1
ATOM 1562 C CA . ARG A 1 205 ? -4.121 -24.781 -3.383 1 97.69 205 ARG A CA 1
ATOM 1563 C C . ARG A 1 205 ? -4.559 -23.688 -2.418 1 97.69 205 ARG A C 1
ATOM 1565 O O . ARG A 1 205 ? -3.885 -22.656 -2.291 1 97.69 205 ARG A O 1
ATOM 1572 N N . TRP A 1 206 ? -5.637 -23.953 -1.707 1 98 206 TRP A N 1
ATOM 1573 C CA . TRP A 1 206 ? -6.109 -22.984 -0.719 1 98 206 TRP A CA 1
ATOM 1574 C C . TRP A 1 206 ? -5.141 -22.891 0.454 1 98 206 TRP A C 1
ATOM 1576 O O . TRP A 1 206 ? -4.965 -21.812 1.041 1 98 206 TRP A O 1
ATOM 1586 N N . SER A 1 207 ? -4.523 -24.047 0.777 1 97.75 207 SER A N 1
ATOM 1587 C CA . SER A 1 207 ? -3.486 -24.031 1.805 1 97.75 207 SER A CA 1
ATOM 1588 C C . SER A 1 207 ? -2.332 -23.109 1.415 1 97.75 207 SER A C 1
ATOM 1590 O O . SER A 1 207 ? -1.893 -22.281 2.215 1 97.75 207 SER A O 1
ATOM 1592 N N . LYS A 1 208 ? -1.859 -23.188 0.222 1 97.31 208 LYS A N 1
ATOM 1593 C CA . LYS A 1 208 ? -0.73 -22.391 -0.234 1 97.31 208 LYS A CA 1
ATOM 1594 C C . LYS A 1 208 ? -1.117 -20.906 -0.356 1 97.31 208 LYS A C 1
ATOM 1596 O O . LYS A 1 208 ? -0.291 -20.031 -0.13 1 97.31 208 LYS A O 1
ATOM 1601 N N . ILE A 1 209 ? -2.395 -20.641 -0.653 1 98 209 ILE A N 1
ATOM 1602 C CA . ILE A 1 209 ? -2.877 -19.281 -0.841 1 98 209 ILE A CA 1
ATOM 1603 C C . ILE A 1 209 ? -2.789 -18.516 0.477 1 98 209 ILE A C 1
ATOM 1605 O O . ILE A 1 209 ? -2.658 -17.297 0.482 1 98 209 ILE A O 1
ATOM 1609 N N . ILE A 1 210 ? -2.832 -19.266 1.608 1 98.5 210 ILE A N 1
ATOM 1610 C CA . ILE A 1 210 ? -2.744 -18.625 2.91 1 98.5 210 ILE A CA 1
ATOM 1611 C C . ILE A 1 210 ? -1.462 -17.797 2.99 1 98.5 210 ILE A C 1
ATOM 1613 O O . ILE A 1 210 ? -1.494 -16.625 3.369 1 98.5 210 ILE A O 1
ATOM 1617 N N . TRP A 1 211 ? -0.382 -18.422 2.582 1 97.94 211 TRP A N 1
ATOM 1618 C CA . TRP A 1 211 ? 0.899 -17.734 2.623 1 97.94 211 TRP A CA 1
ATOM 1619 C C . TRP A 1 211 ? 1.047 -16.797 1.43 1 97.94 211 TRP A C 1
ATOM 1621 O O . TRP A 1 211 ? 1.39 -15.617 1.594 1 97.94 211 TRP A O 1
ATOM 1631 N N . ASN A 1 212 ? 0.747 -17.219 0.205 1 97.69 212 ASN A N 1
ATOM 1632 C CA . ASN A 1 212 ? 0.958 -16.453 -1.015 1 97.69 212 ASN A CA 1
ATOM 1633 C C . ASN A 1 212 ? 0.077 -15.211 -1.048 1 97.69 212 ASN A C 1
ATOM 1635 O O . ASN A 1 212 ? 0.508 -14.148 -1.512 1 97.69 212 ASN A O 1
ATOM 1639 N N . GLY A 1 213 ? -1.153 -15.391 -0.603 1 98.62 213 GLY A N 1
ATOM 1640 C CA . GLY A 1 213 ? -2.125 -14.305 -0.679 1 98.62 213 GLY A CA 1
ATOM 1641 C C . GLY A 1 213 ? -1.908 -13.234 0.37 1 98.62 213 GLY A C 1
ATOM 1642 O O . GLY A 1 213 ? -2.531 -12.172 0.317 1 98.62 213 GLY A O 1
ATOM 1643 N N . SER A 1 214 ? -1.113 -13.539 1.371 1 98.75 214 SER A N 1
ATOM 1644 C CA . SER A 1 214 ? -0.811 -12.562 2.414 1 98.75 214 SER A CA 1
ATOM 1645 C C . SER A 1 214 ? 0.565 -11.945 2.205 1 98.75 214 SER A C 1
ATOM 1647 O O . SER A 1 214 ? 0.674 -10.758 1.872 1 98.75 214 SER A O 1
ATOM 1649 N N . PHE A 1 215 ? 1.642 -12.734 2.096 1 98.62 215 PHE A N 1
ATOM 1650 C CA . PHE A 1 215 ? 3.01 -12.234 2.037 1 98.62 215 PHE A CA 1
ATOM 1651 C C . PHE A 1 215 ? 3.285 -11.562 0.698 1 98.62 215 PHE A C 1
ATOM 1653 O O . PHE A 1 215 ? 3.906 -10.5 0.648 1 98.62 215 PHE A O 1
ATOM 1660 N N . ASN A 1 216 ? 2.852 -12.148 -0.397 1 98.5 216 ASN A N 1
ATOM 1661 C CA . ASN A 1 216 ? 3.189 -11.617 -1.714 1 98.5 216 ASN A CA 1
ATOM 1662 C C . ASN A 1 216 ? 2.678 -10.195 -1.897 1 98.5 216 ASN A C 1
ATOM 1664 O O . ASN A 1 216 ? 3.465 -9.266 -2.102 1 98.5 216 ASN A O 1
ATOM 1668 N N . PRO A 1 217 ? 1.339 -10.008 -1.82 1 98.81 217 PRO A N 1
ATOM 1669 C CA . PRO A 1 217 ? 0.844 -8.656 -2.08 1 98.81 217 PRO A CA 1
ATOM 1670 C C . PRO A 1 217 ? 1.289 -7.652 -1.02 1 98.81 217 PRO A C 1
ATOM 1672 O O . PRO A 1 217 ? 1.61 -6.504 -1.346 1 98.81 217 PRO A O 1
ATOM 1675 N N . ILE A 1 218 ? 1.329 -8.055 0.284 1 98.88 218 ILE A N 1
ATOM 1676 C CA . ILE A 1 218 ? 1.688 -7.141 1.362 1 98.88 218 ILE A CA 1
ATOM 1677 C C . ILE A 1 218 ? 3.156 -6.742 1.234 1 98.88 218 ILE A C 1
ATOM 1679 O O . ILE A 1 218 ? 3.514 -5.582 1.461 1 98.88 218 ILE A O 1
ATOM 1683 N N . SER A 1 219 ? 4.008 -7.688 0.825 1 98.75 219 SER A N 1
ATOM 1684 C CA . SER A 1 219 ? 5.414 -7.383 0.592 1 98.75 219 SER A CA 1
ATOM 1685 C C . SER A 1 219 ? 5.578 -6.23 -0.392 1 98.75 219 SER A C 1
ATOM 1687 O O . SER A 1 219 ? 6.312 -5.277 -0.123 1 98.75 219 SER A O 1
ATOM 1689 N N . VAL A 1 220 ? 4.871 -6.316 -1.467 1 98.56 220 VAL A N 1
ATOM 1690 C CA . VAL A 1 220 ? 5.012 -5.336 -2.539 1 98.56 220 VAL A CA 1
ATOM 1691 C C . VAL A 1 220 ? 4.531 -3.969 -2.053 1 98.56 220 VAL A C 1
ATOM 1693 O O . VAL A 1 220 ? 5.273 -2.986 -2.121 1 98.56 220 VAL A O 1
ATOM 1696 N N . VAL A 1 221 ? 3.336 -3.918 -1.456 1 98.62 221 VAL A N 1
ATOM 1697 C CA . VAL A 1 221 ? 2.719 -2.629 -1.158 1 98.62 221 VAL A CA 1
ATOM 1698 C C . VAL A 1 221 ? 3.33 -2.045 0.113 1 98.62 221 VAL A C 1
ATOM 1700 O O . VAL A 1 221 ? 3.164 -0.857 0.4 1 98.62 221 VAL A O 1
ATOM 1703 N N . ALA A 1 222 ? 4.031 -2.824 0.874 1 98.56 222 ALA A N 1
ATOM 1704 C CA . ALA A 1 222 ? 4.746 -2.35 2.055 1 98.56 222 ALA A CA 1
ATOM 1705 C C . ALA A 1 222 ? 6.129 -1.817 1.682 1 98.56 222 ALA A C 1
ATOM 1707 O O . ALA A 1 222 ? 6.918 -1.452 2.557 1 98.56 222 ALA A O 1
ATOM 1708 N N . GLY A 1 223 ? 6.461 -1.688 0.407 1 97.44 223 GLY A N 1
ATOM 1709 C CA . GLY A 1 223 ? 7.754 -1.19 -0.034 1 97.44 223 GLY A CA 1
ATOM 1710 C C . GLY A 1 223 ? 8.742 -2.297 -0.354 1 97.44 223 GLY A C 1
ATOM 1711 O O . GLY A 1 223 ? 9.938 -2.156 -0.106 1 97.44 223 GLY A O 1
ATOM 1712 N N . CYS A 1 224 ? 8.258 -3.461 -0.831 1 97.69 224 CYS A N 1
ATOM 1713 C CA . CYS A 1 224 ? 9.062 -4.605 -1.231 1 97.69 224 CYS A CA 1
ATOM 1714 C C . CYS A 1 224 ? 9.914 -5.109 -0.068 1 97.69 224 CYS A C 1
ATOM 1716 O O . CYS A 1 224 ? 11.141 -5.047 -0.117 1 97.69 224 CYS A O 1
ATOM 1718 N N . LYS A 1 225 ? 9.211 -5.684 0.901 1 98.31 225 LYS A N 1
ATOM 1719 C CA . LYS A 1 225 ? 9.844 -6.199 2.111 1 98.31 225 LYS A CA 1
ATOM 1720 C C . LYS A 1 225 ? 9.875 -7.723 2.105 1 98.31 225 LYS A C 1
ATOM 1722 O O . LYS A 1 225 ? 8.93 -8.375 1.659 1 98.31 225 LYS A O 1
ATOM 1727 N N . ASP A 1 226 ? 10.977 -8.305 2.549 1 97.5 226 ASP A N 1
ATOM 1728 C CA . ASP A 1 226 ? 11.031 -9.766 2.662 1 97.5 226 ASP A CA 1
ATOM 1729 C C . ASP A 1 226 ? 10.227 -10.25 3.861 1 97.5 226 ASP A C 1
ATOM 1731 O O . ASP A 1 226 ? 9.633 -9.453 4.586 1 97.5 226 ASP A O 1
ATOM 1735 N N . SER A 1 227 ? 10.133 -11.539 4.078 1 98.19 227 SER A N 1
ATOM 1736 C CA . SER A 1 227 ? 9.258 -12.133 5.086 1 98.19 227 SER A CA 1
ATOM 1737 C C . SER A 1 227 ? 9.664 -11.711 6.492 1 98.19 227 SER A C 1
ATOM 1739 O O . SER A 1 227 ? 8.805 -11.43 7.332 1 98.19 227 SER A O 1
ATOM 1741 N N . LYS A 1 228 ? 10.922 -11.648 6.773 1 98.25 228 LYS A N 1
ATOM 1742 C CA . LYS A 1 228 ? 11.375 -11.305 8.117 1 98.25 228 LYS A CA 1
ATOM 1743 C C . LYS A 1 228 ? 11.141 -9.82 8.414 1 98.25 228 LYS A C 1
ATOM 1745 O O . LYS A 1 228 ? 10.727 -9.461 9.516 1 98.25 228 LYS A O 1
ATOM 1750 N N . GLU A 1 229 ? 11.391 -8.945 7.434 1 97.94 229 GLU A N 1
ATOM 1751 C CA . GLU A 1 229 ? 11.117 -7.52 7.594 1 97.94 229 GLU A CA 1
ATOM 1752 C C . GLU A 1 229 ? 9.648 -7.277 7.926 1 97.94 229 GLU A C 1
ATOM 1754 O O . GLU A 1 229 ? 9.328 -6.441 8.773 1 97.94 229 GLU A O 1
ATOM 1759 N N . LEU A 1 230 ? 8.773 -7.973 7.254 1 98.69 230 LEU A N 1
ATOM 1760 C CA . LEU A 1 230 ? 7.34 -7.824 7.48 1 98.69 230 LEU A CA 1
ATOM 1761 C C . LEU A 1 230 ? 6.961 -8.305 8.875 1 98.69 230 LEU A C 1
ATOM 1763 O O . LEU A 1 230 ? 6.168 -7.66 9.57 1 98.69 230 LEU A O 1
ATOM 1767 N N . ILE A 1 231 ? 7.504 -9.461 9.266 1 98.69 231 ILE A N 1
ATOM 1768 C CA . ILE A 1 231 ? 7.109 -10.094 10.523 1 98.69 231 ILE A CA 1
ATOM 1769 C C . ILE A 1 231 ? 7.703 -9.32 11.695 1 98.69 231 ILE A C 1
ATOM 1771 O O . ILE A 1 231 ? 7.066 -9.188 12.75 1 98.69 231 ILE A O 1
ATOM 1775 N N . ASP A 1 232 ? 8.875 -8.75 11.531 1 97.69 232 ASP A N 1
ATOM 1776 C CA . ASP A 1 232 ? 9.586 -8.102 12.633 1 97.69 232 ASP A CA 1
ATOM 1777 C C . ASP A 1 232 ? 9.062 -6.688 12.867 1 97.69 232 ASP A C 1
ATOM 1779 O O . ASP A 1 232 ? 9.398 -6.055 13.867 1 97.69 232 ASP A O 1
ATOM 1783 N N . PHE A 1 233 ? 8.336 -6.16 12.008 1 97.44 233 PHE A N 1
ATOM 1784 C CA . PHE A 1 233 ? 7.707 -4.855 12.172 1 97.44 233 PHE A CA 1
ATOM 1785 C C . PHE A 1 233 ? 6.258 -5.004 12.625 1 97.44 233 PHE A C 1
ATOM 1787 O O . PHE A 1 233 ? 5.406 -5.457 11.859 1 97.44 233 PHE A O 1
ATOM 1794 N N . PRO A 1 234 ? 5.898 -4.613 13.805 1 97.62 234 PRO A N 1
ATOM 1795 C CA . PRO A 1 234 ? 4.629 -4.957 14.445 1 97.62 234 PRO A CA 1
ATOM 1796 C C . PRO A 1 234 ? 3.416 -4.574 13.602 1 97.62 234 PRO A C 1
ATOM 1798 O O . PRO A 1 234 ? 2.482 -5.367 13.461 1 97.62 234 PRO A O 1
ATOM 1801 N N . PRO A 1 235 ? 3.418 -3.416 12.953 1 97.19 235 PRO A N 1
ATOM 1802 C CA . PRO A 1 235 ? 2.23 -3.082 12.164 1 97.19 235 PRO A CA 1
ATOM 1803 C C . PRO A 1 235 ? 2.008 -4.035 10.992 1 97.19 235 PRO A C 1
ATOM 1805 O O . PRO A 1 235 ? 0.878 -4.473 10.75 1 97.19 235 PRO A O 1
ATOM 1808 N N . THR A 1 236 ? 3.059 -4.359 10.258 1 98.62 236 THR A N 1
ATOM 1809 C CA . THR A 1 236 ? 2.877 -5.27 9.133 1 98.62 236 THR A CA 1
ATOM 1810 C C . THR A 1 236 ? 2.676 -6.699 9.617 1 98.62 236 THR A C 1
ATOM 1812 O O . THR A 1 236 ? 2.008 -7.496 8.961 1 98.62 236 THR A O 1
ATOM 1815 N N . ARG A 1 237 ? 3.27 -7.066 10.812 1 98.69 237 ARG A N 1
ATOM 1816 C CA . ARG A 1 237 ? 3.004 -8.359 11.422 1 98.69 237 ARG A CA 1
ATOM 1817 C C . ARG A 1 237 ? 1.512 -8.562 11.664 1 98.69 237 ARG A C 1
ATOM 1819 O O . ARG A 1 237 ? 0.951 -9.594 11.305 1 98.69 237 ARG A O 1
ATOM 1826 N N . GLN A 1 238 ? 0.937 -7.578 12.273 1 98.5 238 GLN A N 1
ATOM 1827 C CA . GLN A 1 238 ? -0.494 -7.652 12.547 1 98.5 238 GLN A CA 1
ATOM 1828 C C . GLN A 1 238 ? -1.301 -7.707 11.25 1 98.5 238 GLN A C 1
ATOM 1830 O O . GLN A 1 238 ? -2.297 -8.43 11.164 1 98.5 238 GLN A O 1
ATOM 1835 N N . LEU A 1 239 ? -0.905 -6.918 10.281 1 98.62 239 LEU A N 1
ATOM 1836 C CA . LEU A 1 239 ? -1.576 -6.914 8.984 1 98.62 239 LEU A CA 1
ATOM 1837 C C . LEU A 1 239 ? -1.541 -8.305 8.352 1 98.62 239 LEU A C 1
ATOM 1839 O O . LEU A 1 239 ? -2.535 -8.758 7.781 1 98.62 239 LEU A O 1
ATOM 1843 N N . LEU A 1 240 ? -0.406 -8.984 8.453 1 98.88 240 LEU A N 1
ATOM 1844 C CA . LEU A 1 240 ? -0.281 -10.344 7.949 1 98.88 240 LEU A CA 1
ATOM 1845 C C . LEU A 1 240 ? -1.266 -11.273 8.648 1 98.88 240 LEU A C 1
ATOM 1847 O O . LEU A 1 240 ? -1.94 -12.078 7.996 1 98.88 240 LEU A O 1
ATOM 1851 N N . LEU A 1 241 ? -1.322 -11.172 9.961 1 98.75 241 LEU A N 1
ATOM 1852 C CA . LEU A 1 241 ? -2.236 -12.008 10.734 1 98.75 241 LEU A CA 1
ATOM 1853 C C . LEU A 1 241 ? -3.68 -11.773 10.305 1 98.75 241 LEU A C 1
ATOM 1855 O O . LEU A 1 241 ? -4.434 -12.734 10.109 1 98.75 241 LEU A O 1
ATOM 1859 N N . ASP A 1 242 ? -4.012 -10.539 10.141 1 98.31 242 ASP A N 1
ATOM 1860 C CA . ASP A 1 242 ? -5.375 -10.188 9.75 1 98.31 242 ASP A CA 1
ATOM 1861 C C . ASP A 1 242 ? -5.688 -10.672 8.336 1 98.31 242 ASP A C 1
ATOM 1863 O O . ASP A 1 242 ? -6.789 -11.164 8.07 1 98.31 242 ASP A O 1
ATOM 1867 N N . ALA A 1 243 ? -4.77 -10.508 7.422 1 98.69 243 ALA A N 1
ATOM 1868 C CA . ALA A 1 243 ? -4.953 -10.977 6.051 1 98.69 243 ALA A CA 1
ATOM 1869 C C . ALA A 1 243 ? -5.121 -12.492 6.004 1 98.69 243 ALA A C 1
ATOM 1871 O O . ALA A 1 243 ? -5.996 -13 5.305 1 98.69 243 ALA A O 1
ATOM 1872 N N . MET A 1 244 ? -4.285 -13.195 6.762 1 98.75 244 MET A N 1
ATOM 1873 C CA . MET A 1 244 ? -4.375 -14.656 6.797 1 98.75 244 MET A CA 1
ATOM 1874 C C . MET A 1 244 ? -5.711 -15.102 7.383 1 98.75 244 MET A C 1
ATOM 1876 O O . MET A 1 244 ? -6.273 -16.109 6.953 1 98.75 244 MET A O 1
ATOM 1880 N N . ALA A 1 245 ? -6.164 -14.375 8.359 1 98.62 245 ALA A N 1
ATOM 1881 C CA . ALA A 1 245 ? -7.469 -14.711 8.93 1 98.62 245 ALA A CA 1
ATOM 1882 C C . ALA A 1 245 ? -8.562 -14.625 7.871 1 98.62 245 ALA A C 1
ATOM 1884 O O . ALA A 1 245 ? -9.445 -15.492 7.812 1 98.62 245 ALA A O 1
ATOM 1885 N N . GLU A 1 246 ? -8.555 -13.555 7.051 1 98.56 246 GLU A N 1
ATOM 1886 C CA . GLU A 1 246 ? -9.492 -13.453 5.941 1 98.56 246 GLU A CA 1
ATOM 1887 C C . GLU A 1 246 ? -9.352 -14.641 4.988 1 98.56 246 GLU A C 1
ATOM 1889 O O . GLU A 1 246 ? -10.344 -15.234 4.574 1 98.56 246 GLU A O 1
ATOM 1894 N N . LEU A 1 247 ? -8.141 -14.984 4.691 1 98.81 247 LEU A N 1
ATOM 1895 C CA . LEU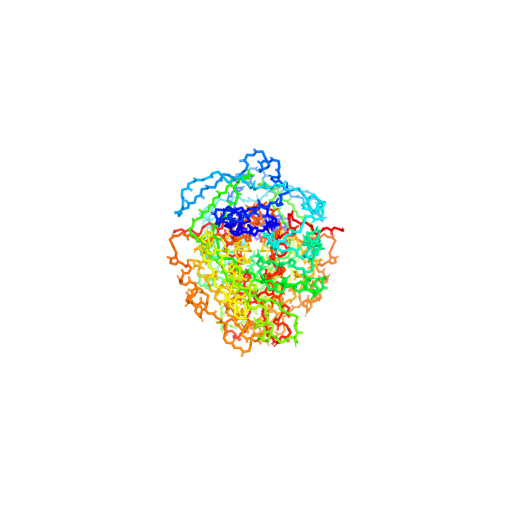 A 1 247 ? -7.859 -16.062 3.74 1 98.81 247 LEU A CA 1
ATOM 1896 C C . LEU A 1 247 ? -8.359 -17.406 4.27 1 98.81 247 LEU A C 1
ATOM 1898 O O . LEU A 1 247 ? -8.938 -18.188 3.525 1 98.81 247 LEU A O 1
ATOM 1902 N N . TYR A 1 248 ? -8.109 -17.672 5.543 1 98.75 248 TYR A N 1
ATOM 1903 C CA . TYR A 1 248 ? -8.617 -18.891 6.156 1 98.75 248 TYR A CA 1
ATOM 1904 C C . TYR A 1 248 ? -10.133 -18.953 6.078 1 98.75 248 TYR A C 1
ATOM 1906 O O . TYR A 1 248 ? -10.711 -19.984 5.738 1 98.75 248 TYR A O 1
ATOM 1914 N N . ARG A 1 249 ? -10.82 -17.828 6.379 1 98.62 249 ARG A N 1
ATOM 1915 C CA . ARG A 1 249 ? -12.273 -17.797 6.336 1 98.62 249 ARG A CA 1
ATOM 1916 C C . ARG A 1 249 ? -12.789 -18.094 4.93 1 98.62 249 ARG A C 1
ATOM 1918 O O . ARG A 1 249 ? -13.742 -18.844 4.762 1 98.62 249 ARG A O 1
ATOM 1925 N N . VAL A 1 250 ? -12.172 -17.5 3.939 1 98.75 250 VAL A N 1
ATOM 1926 C CA . VAL A 1 250 ? -12.602 -17.719 2.561 1 98.75 250 VAL A CA 1
ATOM 1927 C C . VAL A 1 250 ? -12.359 -19.172 2.164 1 98.75 250 VAL A C 1
ATOM 1929 O O . VAL A 1 250 ? -13.25 -19.828 1.625 1 98.75 250 VAL A O 1
ATOM 1932 N N . GLY A 1 251 ? -11.078 -19.688 2.422 1 98.44 251 GLY A N 1
ATOM 1933 C CA . GLY A 1 251 ? -10.758 -21.062 2.074 1 98.44 251 GLY A CA 1
ATOM 1934 C C . GLY A 1 251 ? -11.695 -22.062 2.705 1 98.44 251 GLY A C 1
ATOM 1935 O O . GLY A 1 251 ? -12.156 -23 2.039 1 98.44 251 GLY A O 1
ATOM 1936 N N . GLU A 1 252 ? -11.969 -21.859 3.979 1 98.44 252 GLU A N 1
ATOM 1937 C CA . GLU A 1 252 ? -12.836 -22.781 4.703 1 98.44 252 GLU A CA 1
ATOM 1938 C C . GLU A 1 252 ? -14.273 -22.703 4.199 1 98.44 252 GLU A C 1
ATOM 1940 O O . GLU A 1 252 ? -14.977 -23.719 4.148 1 98.44 252 GLU A O 1
ATOM 1945 N N . ALA A 1 253 ? -14.719 -21.484 3.863 1 98.56 253 ALA A N 1
ATOM 1946 C CA . ALA A 1 253 ? -16.047 -21.312 3.295 1 98.56 253 ALA A CA 1
ATOM 1947 C C . ALA A 1 253 ? -16.172 -22.031 1.953 1 98.56 253 ALA A C 1
ATOM 1949 O O . ALA A 1 253 ? -17.188 -22.656 1.667 1 98.56 253 ALA A O 1
ATOM 1950 N N . VAL A 1 254 ? -15.18 -21.969 1.134 1 97.5 254 VAL A N 1
ATOM 1951 C CA . VAL A 1 254 ? -15.188 -22.578 -0.192 1 97.5 254 VAL A CA 1
ATOM 1952 C C . VAL A 1 254 ? -15.117 -24.094 -0.063 1 97.5 254 VAL A C 1
ATOM 1954 O O . VAL A 1 254 ? -15.844 -24.812 -0.75 1 97.5 254 VAL A O 1
ATOM 1957 N N . LEU A 1 255 ? -14.258 -24.578 0.863 1 96.94 255 LEU A N 1
ATOM 1958 C CA . LEU A 1 255 ? -14 -26 0.985 1 96.94 255 LEU A CA 1
ATOM 1959 C C . LEU A 1 255 ? -15.086 -26.688 1.812 1 96.94 255 LEU A C 1
ATOM 1961 O O . LEU A 1 255 ? -15.266 -27.906 1.729 1 96.94 255 LEU A O 1
ATOM 1965 N N . GLY A 1 256 ? -15.766 -25.969 2.641 1 97.31 256 GLY A N 1
ATOM 1966 C CA . GLY A 1 256 ? -16.75 -26.531 3.557 1 97.31 256 GLY A CA 1
ATOM 1967 C C . GLY A 1 256 ? -16.109 -27.266 4.723 1 97.31 256 GLY A C 1
ATOM 1968 O O . GLY A 1 256 ? -16.781 -28.047 5.406 1 97.31 256 GLY A O 1
ATOM 1969 N N . LYS A 1 257 ? -14.867 -27.109 4.867 1 97.31 257 LYS A N 1
ATOM 1970 C CA . LYS A 1 257 ? -14.07 -27.719 5.934 1 97.31 257 LYS A CA 1
ATOM 1971 C C . LYS A 1 257 ? -12.797 -26.922 6.195 1 97.31 257 LYS A C 1
ATOM 1973 O O . LYS A 1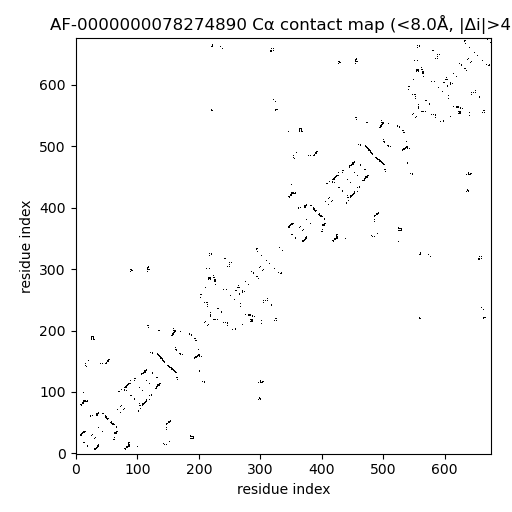 257 ? -12.539 -25.922 5.523 1 97.31 257 LYS A O 1
ATOM 1978 N N . LYS A 1 258 ? -12.023 -27.344 7.156 1 97.44 258 LYS A N 1
ATOM 1979 C CA . LYS A 1 258 ? -10.789 -26.641 7.488 1 97.44 258 LYS A CA 1
ATOM 1980 C C . LYS A 1 258 ? -9.773 -26.75 6.352 1 97.44 258 LYS A C 1
ATOM 1982 O O . LYS A 1 258 ? -9.656 -27.797 5.711 1 97.44 258 LYS A O 1
ATOM 1987 N N . VAL A 1 259 ? -9.094 -25.672 6.098 1 97.56 259 VAL A N 1
ATOM 1988 C CA . VAL A 1 259 ? -7.984 -25.688 5.148 1 97.56 259 VAL A CA 1
ATOM 1989 C C . VAL A 1 259 ? -6.859 -26.578 5.684 1 97.56 259 VAL A C 1
ATOM 1991 O O . VAL A 1 259 ? -6.551 -26.547 6.875 1 97.56 259 VAL A O 1
ATOM 1994 N N . PRO A 1 260 ? -6.301 -27.453 4.824 1 96.94 260 PRO A N 1
ATOM 1995 C CA . PRO A 1 260 ? -5.141 -28.203 5.301 1 96.94 260 PRO A CA 1
ATOM 1996 C C . PRO A 1 260 ? -4.008 -27.297 5.789 1 96.94 260 PRO A C 1
ATOM 1998 O O . PRO A 1 260 ? -3.902 -26.156 5.359 1 96.94 260 PRO A O 1
ATOM 2001 N N . PRO A 1 261 ? -3.23 -27.812 6.734 1 95.31 261 PRO A N 1
ATOM 2002 C CA . PRO A 1 261 ? -2.152 -26.984 7.277 1 95.31 261 PRO A CA 1
ATOM 2003 C C . PRO A 1 261 ? -1.146 -26.562 6.211 1 95.31 261 PRO A C 1
ATOM 2005 O O . PRO A 1 261 ? -0.836 -27.344 5.301 1 95.31 261 PRO A O 1
ATOM 2008 N N . VAL A 1 262 ? -0.643 -25.406 6.289 1 87.31 262 VAL A N 1
ATOM 2009 C CA . VAL A 1 262 ? 0.445 -24.875 5.48 1 87.31 262 VAL A CA 1
ATOM 2010 C C . VAL A 1 262 ? 1.788 -25.266 6.098 1 87.31 262 VAL A C 1
ATOM 2012 O O . VAL A 1 262 ? 2.176 -24.719 7.137 1 87.31 262 VAL A O 1
ATOM 2015 N N . ALA A 1 263 ? 2.521 -26.125 5.48 1 85.44 263 ALA A N 1
ATOM 2016 C CA . ALA A 1 263 ? 3.785 -26.609 6.031 1 85.44 263 ALA A CA 1
ATOM 2017 C C . ALA A 1 263 ? 3.615 -27.062 7.477 1 85.44 263 ALA A C 1
ATOM 2019 O O . ALA A 1 263 ? 4.422 -26.719 8.344 1 85.44 263 ALA A O 1
ATOM 2020 N N . GLY A 1 264 ? 2.5 -27.609 7.734 1 90.62 264 GLY A N 1
ATOM 2021 C CA . GLY A 1 264 ? 2.234 -28.188 9.039 1 90.62 264 GLY A CA 1
ATOM 2022 C C . GLY A 1 264 ? 1.598 -27.219 10.008 1 90.62 264 GLY A C 1
ATOM 2023 O O . GLY A 1 264 ? 1.265 -27.578 11.141 1 90.62 264 GLY A O 1
ATOM 2024 N N . GLN A 1 265 ? 1.406 -25.953 9.609 1 93.88 265 GLN A N 1
ATOM 2025 C CA . GLN A 1 265 ? 0.867 -24.906 10.469 1 93.88 265 GLN A CA 1
ATOM 2026 C C . GLN A 1 265 ? -0.609 -24.656 10.172 1 93.88 265 GLN A C 1
ATOM 2028 O O . GLN A 1 265 ? -1.012 -24.578 9.016 1 93.88 265 GLN A O 1
ATOM 2033 N N . ASP A 1 266 ? -1.435 -24.484 11.195 1 95.38 266 ASP A N 1
ATOM 2034 C CA . ASP A 1 266 ? -2.877 -24.484 10.969 1 95.38 266 ASP A CA 1
ATOM 2035 C C . ASP A 1 266 ? -3.518 -23.188 11.469 1 95.38 266 ASP A C 1
ATOM 2037 O O . ASP A 1 266 ? -4.73 -23.125 11.672 1 95.38 266 ASP A O 1
ATOM 2041 N N . SER A 1 267 ? -2.691 -22.234 11.758 1 97.56 267 SER A N 1
ATOM 2042 C CA . SER A 1 267 ? -3.193 -20.938 12.18 1 97.56 267 SER A CA 1
ATOM 2043 C C . SER A 1 267 ? -2.301 -19.797 11.672 1 97.56 267 SER A C 1
ATOM 2045 O O . SER A 1 267 ? -1.134 -20.031 11.344 1 97.56 267 SER A O 1
ATOM 2047 N N . PRO A 1 268 ? -2.871 -18.594 11.57 1 98.19 268 PRO A N 1
ATOM 2048 C CA . PRO A 1 268 ? -2.041 -17.453 11.164 1 98.19 268 PRO A CA 1
ATOM 2049 C C . PRO A 1 268 ? -0.783 -17.312 12.023 1 98.19 268 PRO A C 1
ATOM 2051 O O . PRO A 1 268 ? 0.311 -17.109 11.484 1 98.19 268 PRO A O 1
ATOM 2054 N N . GLU A 1 269 ? -0.918 -17.453 13.336 1 98.19 269 GLU A N 1
ATOM 2055 C CA . GLU A 1 269 ? 0.198 -17.281 14.266 1 98.19 269 GLU A CA 1
ATOM 2056 C C . GLU A 1 269 ? 1.282 -18.328 14.016 1 98.19 269 GLU A C 1
ATOM 2058 O O . GLU A 1 269 ? 2.473 -18 14.023 1 98.19 269 GLU A O 1
ATOM 2063 N N . SER A 1 270 ? 0.844 -19.531 13.836 1 98 270 SER A N 1
ATOM 2064 C CA . SER A 1 270 ? 1.818 -20.594 13.641 1 98 270 SER A CA 1
ATOM 2065 C C . SER A 1 270 ? 2.52 -20.469 12.289 1 98 270 SER A C 1
ATOM 2067 O O . SER A 1 270 ? 3.707 -20.781 12.172 1 98 270 SER A O 1
ATOM 2069 N N . VAL A 1 271 ? 1.801 -20.062 11.258 1 97.88 271 VAL A N 1
ATOM 2070 C CA . VAL A 1 271 ? 2.395 -19.812 9.945 1 97.88 271 VAL A CA 1
ATOM 2071 C C . VAL A 1 271 ? 3.447 -18.719 10.039 1 97.88 271 VAL A C 1
ATOM 2073 O O . VAL A 1 271 ? 4.543 -18.844 9.492 1 97.88 271 VAL A O 1
ATOM 2076 N N . LEU A 1 272 ? 3.1 -17.656 10.758 1 97.94 272 LEU A N 1
ATOM 2077 C CA . LEU A 1 272 ? 4.035 -16.547 10.93 1 97.94 272 LEU A CA 1
ATOM 2078 C C . LEU A 1 272 ? 5.293 -17 11.656 1 97.94 272 LEU A C 1
ATOM 2080 O O . LEU A 1 272 ? 6.406 -16.656 11.258 1 97.94 272 LEU A O 1
ATOM 2084 N N . LYS A 1 273 ? 5.094 -17.719 12.742 1 97.62 273 LYS A N 1
ATOM 2085 C CA . LYS A 1 273 ? 6.223 -18.188 13.539 1 97.62 273 LYS A CA 1
ATOM 2086 C C . LYS A 1 273 ? 7.133 -19.094 12.711 1 97.62 273 LYS A C 1
ATOM 2088 O O . LYS A 1 273 ? 8.359 -18.938 12.742 1 97.62 273 LYS A O 1
ATOM 2093 N N . TYR A 1 274 ? 6.523 -20.016 12.031 1 96.75 274 TYR A N 1
ATOM 2094 C CA . TYR A 1 274 ? 7.262 -20.938 11.18 1 96.75 274 TYR A CA 1
ATOM 2095 C C . TYR A 1 274 ? 8.078 -20.188 10.133 1 96.75 274 TYR A C 1
ATOM 2097 O O . TYR A 1 274 ? 9.242 -20.5 9.898 1 96.75 274 TYR A O 1
ATOM 2105 N N . THR A 1 275 ? 7.473 -19.203 9.492 1 96.81 275 THR A N 1
ATOM 2106 C CA . THR A 1 275 ? 8.125 -18.391 8.469 1 96.81 275 THR A CA 1
ATOM 2107 C C . THR A 1 275 ? 9.273 -17.594 9.062 1 96.81 275 THR A C 1
ATOM 2109 O O . THR A 1 275 ? 10.352 -17.5 8.469 1 96.81 275 THR A O 1
ATOM 2112 N N . ARG A 1 276 ? 9.039 -17 10.211 1 97.06 276 ARG A N 1
ATOM 2113 C CA . ARG A 1 276 ? 10.047 -16.188 10.883 1 97.06 276 ARG A CA 1
ATOM 2114 C C . ARG A 1 276 ? 11.258 -17.031 11.273 1 97.06 276 ARG A C 1
ATOM 2116 O O . ARG A 1 276 ? 12.391 -16.531 11.266 1 97.06 276 ARG A O 1
ATOM 2123 N N . ASP A 1 277 ? 11.031 -18.234 11.688 1 96.06 277 ASP A N 1
ATOM 2124 C CA . ASP A 1 277 ? 12.062 -19.094 12.258 1 96.06 277 ASP A CA 1
ATOM 2125 C C . ASP A 1 277 ? 12.961 -19.672 11.164 1 96.06 277 ASP A C 1
ATOM 2127 O O . ASP A 1 277 ? 13.961 -20.328 11.461 1 96.06 277 ASP A O 1
ATOM 2131 N N . ARG A 1 278 ? 12.641 -19.5 9.945 1 92.19 278 ARG A N 1
ATOM 2132 C CA . ARG A 1 278 ? 13.523 -19.938 8.867 1 92.19 278 ARG A CA 1
ATOM 2133 C C . ARG A 1 278 ? 14.891 -19.281 8.977 1 92.19 278 ARG A C 1
ATOM 2135 O O . ARG A 1 278 ? 15 -18.141 9.453 1 92.19 278 ARG A O 1
ATOM 2142 N N . ASP A 1 279 ? 15.883 -19.984 8.492 1 90.62 279 ASP A N 1
ATOM 2143 C CA . ASP A 1 279 ? 17.25 -19.469 8.578 1 90.62 279 ASP A CA 1
ATOM 2144 C C . ASP A 1 279 ? 17.391 -18.188 7.762 1 90.62 279 ASP A C 1
ATOM 2146 O O . ASP A 1 279 ? 17.938 -17.188 8.25 1 90.62 279 ASP A O 1
ATOM 2150 N N . ALA A 1 280 ? 16.891 -18.25 6.527 1 91.38 280 ALA A N 1
ATOM 2151 C CA . ALA A 1 280 ? 16.938 -17.078 5.645 1 91.38 280 ALA A CA 1
ATOM 2152 C C . ALA A 1 280 ? 15.539 -16.531 5.391 1 91.38 280 ALA A C 1
ATOM 2154 O O . ALA A 1 280 ? 14.562 -17.281 5.379 1 91.38 280 ALA A O 1
ATOM 2155 N N . PRO A 1 281 ? 15.469 -15.188 5.23 1 95.06 281 PRO A N 1
ATOM 2156 C CA . PRO A 1 281 ? 14.156 -14.656 4.852 1 95.06 281 PRO A CA 1
ATOM 2157 C C . PRO A 1 281 ? 13.664 -15.188 3.51 1 95.06 281 PRO A C 1
ATOM 2159 O O . PRO A 1 281 ? 14.477 -15.516 2.637 1 95.06 281 PRO A O 1
ATOM 2162 N N . VAL A 1 282 ? 12.422 -15.297 3.414 1 93.75 282 VAL A N 1
ATOM 2163 C CA . VAL A 1 282 ? 11.82 -15.602 2.123 1 93.75 282 VAL A CA 1
ATOM 2164 C C . VAL A 1 282 ? 11.57 -14.305 1.349 1 93.75 282 VAL A C 1
ATOM 2166 O O . VAL A 1 282 ? 11.109 -13.312 1.917 1 93.75 282 VAL A O 1
ATOM 2169 N N . TYR A 1 283 ? 11.922 -14.289 0.092 1 93.69 283 TYR A N 1
ATOM 2170 C CA . TYR A 1 283 ? 11.586 -13.203 -0.831 1 93.69 283 TYR A CA 1
ATOM 2171 C C . TYR A 1 283 ? 10.375 -13.57 -1.684 1 93.69 283 TYR A C 1
ATOM 2173 O O . TYR A 1 283 ? 10.492 -14.359 -2.625 1 93.69 283 TYR A O 1
ATOM 2181 N N . PRO A 1 284 ? 9.188 -12.992 -1.328 1 95.5 284 PRO A N 1
ATOM 2182 C CA . PRO A 1 284 ? 7.984 -13.359 -2.076 1 95.5 284 PRO A CA 1
ATOM 2183 C C . PRO A 1 284 ? 8.117 -13.102 -3.574 1 95.5 284 PRO A C 1
ATOM 2185 O O . PRO A 1 284 ? 8.727 -12.109 -3.982 1 95.5 284 PRO A O 1
ATOM 2188 N N . SER A 1 285 ? 7.598 -13.953 -4.395 1 93.5 285 SER A N 1
ATOM 2189 C CA . SER A 1 285 ? 7.785 -13.906 -5.844 1 93.5 285 SER A CA 1
ATOM 2190 C C . SER A 1 285 ? 7.289 -12.586 -6.422 1 93.5 285 SER A C 1
ATOM 2192 O O . SER A 1 285 ? 7.883 -12.047 -7.355 1 93.5 285 SER A O 1
ATOM 2194 N N . MET A 1 286 ? 6.145 -12.008 -5.844 1 96.69 286 MET A N 1
ATOM 2195 C CA . MET A 1 286 ? 5.645 -10.734 -6.359 1 96.69 286 MET A CA 1
ATOM 2196 C C . MET A 1 286 ? 6.613 -9.602 -6.047 1 96.69 286 MET A C 1
ATOM 2198 O O . MET A 1 286 ? 6.723 -8.641 -6.816 1 96.69 286 MET A O 1
ATOM 2202 N N . MET A 1 287 ? 7.27 -9.711 -4.891 1 96.38 287 MET A N 1
ATOM 2203 C CA . MET A 1 287 ? 8.289 -8.719 -4.551 1 96.38 287 MET A CA 1
ATOM 2204 C C . MET A 1 287 ? 9.391 -8.695 -5.602 1 96.38 287 MET A C 1
ATOM 2206 O O . MET A 1 287 ? 9.789 -7.625 -6.062 1 96.38 287 MET A O 1
ATOM 2210 N N . VAL A 1 288 ? 9.867 -9.891 -6.004 1 93.19 288 VAL A N 1
ATOM 2211 C CA . VAL A 1 288 ? 10.93 -10.023 -6.992 1 93.19 288 VAL A CA 1
ATOM 2212 C C . VAL A 1 288 ? 10.453 -9.477 -8.336 1 93.19 288 VAL A C 1
ATOM 2214 O O . VAL A 1 288 ? 11.195 -8.781 -9.031 1 93.19 288 VAL A O 1
ATOM 2217 N N . ASP A 1 289 ? 9.219 -9.781 -8.688 1 94.69 289 ASP A N 1
ATOM 2218 C CA . ASP A 1 289 ? 8.641 -9.258 -9.922 1 94.69 289 ASP A CA 1
ATOM 2219 C C . ASP A 1 289 ? 8.578 -7.734 -9.898 1 94.69 289 ASP A C 1
ATOM 2221 O O . ASP A 1 289 ? 8.914 -7.074 -10.883 1 94.69 289 ASP A O 1
ATOM 2225 N N . CYS A 1 290 ? 8.156 -7.191 -8.781 1 96.75 290 CYS A N 1
ATOM 2226 C CA . CYS A 1 290 ? 8.016 -5.746 -8.641 1 96.75 290 CYS A CA 1
ATOM 2227 C C . CYS A 1 290 ? 9.359 -5.047 -8.766 1 96.75 290 CYS A C 1
ATOM 2229 O O . CYS A 1 290 ? 9.492 -4.078 -9.516 1 96.75 290 CYS A O 1
ATOM 2231 N N . ILE A 1 291 ? 10.328 -5.555 -8.062 1 95.31 291 ILE A N 1
ATOM 2232 C CA . ILE A 1 291 ? 11.672 -4.988 -8.078 1 95.31 291 ILE A CA 1
ATOM 2233 C C . ILE A 1 291 ? 12.219 -4.996 -9.508 1 95.31 291 ILE A C 1
ATOM 2235 O O . ILE A 1 291 ? 12.867 -4.039 -9.938 1 95.31 291 ILE A O 1
ATOM 2239 N N . ASN A 1 292 ? 11.883 -6.043 -10.234 1 92.69 292 ASN A N 1
ATOM 2240 C CA . ASN A 1 292 ? 12.391 -6.195 -11.594 1 92.69 292 ASN A CA 1
ATOM 2241 C C . ASN A 1 292 ? 11.422 -5.621 -12.625 1 92.69 292 ASN A C 1
ATOM 2243 O O . ASN A 1 292 ? 11.609 -5.793 -13.828 1 92.69 292 ASN A O 1
ATOM 2247 N N . LYS A 1 293 ? 10.328 -4.992 -12.172 1 95.75 293 LYS A N 1
ATOM 2248 C CA . LYS A 1 293 ? 9.328 -4.332 -13 1 95.75 293 LYS A CA 1
ATOM 2249 C C . LYS A 1 293 ? 8.703 -5.309 -13.984 1 95.75 293 LYS A C 1
ATOM 2251 O O . LYS A 1 293 ? 8.586 -5.012 -15.18 1 95.75 293 LYS A O 1
ATOM 2256 N N . ARG A 1 294 ? 8.352 -6.508 -13.492 1 93.69 294 ARG A N 1
ATOM 2257 C CA . ARG A 1 294 ? 7.668 -7.551 -14.25 1 93.69 294 ARG A CA 1
ATOM 2258 C C . ARG A 1 294 ? 6.227 -7.707 -13.781 1 93.69 294 ARG A C 1
ATOM 2260 O O . ARG A 1 294 ? 5.883 -7.316 -12.664 1 93.69 294 ARG A O 1
ATOM 2267 N N . PRO A 1 295 ? 5.359 -8.258 -14.648 1 96.12 295 PRO A N 1
ATOM 2268 C CA . PRO A 1 295 ? 3.98 -8.508 -14.219 1 96.12 295 PRO A CA 1
ATOM 2269 C C . PRO A 1 295 ? 3.895 -9.484 -13.047 1 96.12 295 PRO A C 1
ATOM 2271 O O . PRO A 1 295 ? 4.688 -10.43 -12.969 1 96.12 295 PRO A O 1
ATOM 2274 N N . MET A 1 296 ? 2.932 -9.18 -12.227 1 97.25 296 MET A N 1
ATOM 2275 C CA . MET A 1 296 ? 2.742 -10.016 -11.047 1 97.25 296 MET A CA 1
ATOM 2276 C C . MET A 1 296 ? 1.516 -10.906 -11.195 1 97.25 296 MET A C 1
ATOM 2278 O O . MET A 1 296 ? 0.591 -10.578 -11.945 1 97.25 296 MET A O 1
ATOM 2282 N N . GLU A 1 297 ? 1.475 -11.984 -10.5 1 98 297 GLU A N 1
ATOM 2283 C CA . GLU A 1 297 ? 0.363 -12.93 -10.531 1 98 297 GLU A CA 1
ATOM 2284 C C . GLU A 1 297 ? -0.745 -12.516 -9.57 1 98 297 GLU A C 1
ATOM 2286 O O . GLU A 1 297 ? -1.285 -13.344 -8.836 1 98 297 GLU A O 1
ATOM 2291 N N . HIS A 1 298 ? -1.105 -11.289 -9.57 1 98.06 298 HIS A N 1
ATOM 2292 C CA . HIS A 1 298 ? -2.041 -10.758 -8.586 1 98.06 298 HIS A CA 1
ATOM 2293 C C . HIS A 1 298 ? -3.461 -11.242 -8.859 1 98.06 298 HIS A C 1
ATOM 2295 O O . HIS A 1 298 ? -4.25 -11.414 -7.922 1 98.06 298 HIS A O 1
ATOM 2301 N N . GLU A 1 299 ? -3.854 -11.547 -10.102 1 98.06 299 GLU A N 1
ATOM 2302 C CA . GLU A 1 299 ? -5.215 -11.992 -10.383 1 98.06 299 GLU A CA 1
ATOM 2303 C C . GLU A 1 299 ? -5.469 -13.383 -9.812 1 98.06 299 GLU A C 1
ATOM 2305 O O . GLU A 1 299 ? -6.406 -13.586 -9.039 1 98.06 299 GLU A O 1
ATOM 2310 N N . VAL A 1 300 ? -4.555 -14.305 -10.047 1 98.56 300 VAL A N 1
ATOM 2311 C CA . VAL A 1 300 ? -4.82 -15.695 -9.688 1 98.56 300 VAL A CA 1
ATOM 2312 C C . VAL A 1 300 ? -4.543 -15.914 -8.203 1 98.56 300 VAL A C 1
ATOM 2314 O O . VAL A 1 300 ? -5.07 -16.844 -7.594 1 98.56 300 VAL A O 1
ATOM 2317 N N . ILE A 1 301 ? -3.762 -15.039 -7.594 1 98.62 301 ILE A N 1
ATOM 2318 C CA . ILE A 1 301 ? -3.424 -15.227 -6.188 1 98.62 301 ILE A CA 1
ATOM 2319 C C . ILE A 1 301 ? -4.379 -14.422 -5.316 1 98.62 301 ILE A C 1
ATOM 2321 O O . ILE A 1 301 ? -4.828 -14.898 -4.27 1 98.62 301 ILE A O 1
ATOM 2325 N N . VAL A 1 302 ? -4.785 -13.227 -5.762 1 98.69 302 VAL A N 1
ATOM 2326 C CA . VAL A 1 302 ? -5.531 -12.336 -4.875 1 98.69 302 VAL A CA 1
ATOM 2327 C C . VAL A 1 302 ? -6.938 -12.125 -5.43 1 98.69 302 VAL A C 1
ATOM 2329 O O . VAL A 1 302 ? -7.926 -12.398 -4.746 1 98.69 302 VAL A O 1
ATOM 2332 N N . LYS A 1 303 ? -7.059 -11.695 -6.66 1 98.56 303 LYS A N 1
ATOM 2333 C CA . LYS A 1 303 ? -8.367 -11.359 -7.207 1 98.56 303 LYS A CA 1
ATOM 2334 C C . LYS A 1 303 ? -9.297 -12.57 -7.184 1 98.56 303 LYS A C 1
ATOM 2336 O O . LYS A 1 303 ? -10.461 -12.461 -6.773 1 98.56 303 LYS A O 1
ATOM 2341 N N . ASN A 1 304 ? -8.812 -13.703 -7.648 1 98.56 304 ASN A N 1
ATOM 2342 C CA . ASN A 1 304 ? -9.648 -14.898 -7.641 1 98.56 304 ASN A CA 1
ATOM 2343 C C . ASN A 1 304 ? -10.102 -15.258 -6.23 1 98.56 304 ASN A C 1
ATOM 2345 O O . ASN A 1 304 ? -11.203 -15.781 -6.039 1 98.56 304 ASN A O 1
ATOM 2349 N N . THR A 1 305 ? -9.25 -15.023 -5.23 1 98.69 305 THR A N 1
ATOM 2350 C CA . THR A 1 305 ? -9.617 -15.25 -3.84 1 98.69 305 THR A CA 1
ATOM 2351 C C . THR A 1 305 ? -10.742 -14.305 -3.424 1 98.69 305 THR A C 1
ATOM 2353 O O . THR A 1 305 ? -11.688 -14.719 -2.744 1 98.69 305 THR A O 1
ATOM 2356 N N . ILE A 1 306 ? -10.68 -13.07 -3.816 1 98.56 306 ILE A N 1
ATOM 2357 C CA . ILE A 1 306 ? -11.703 -12.078 -3.514 1 98.56 306 ILE A CA 1
ATOM 2358 C C . ILE A 1 306 ? -13.023 -12.477 -4.18 1 98.56 306 ILE A C 1
ATOM 2360 O O . ILE A 1 306 ? -14.086 -12.367 -3.568 1 98.56 306 ILE A O 1
ATOM 2364 N N . VAL A 1 307 ? -12.953 -12.914 -5.41 1 98.38 307 VAL A N 1
ATOM 2365 C CA . VAL A 1 307 ? -14.141 -13.359 -6.137 1 98.38 307 VAL A CA 1
ATOM 2366 C C . VAL A 1 307 ? -14.773 -14.539 -5.41 1 98.38 307 VAL A C 1
ATOM 2368 O O . VAL A 1 307 ? -16 -14.586 -5.25 1 98.38 307 VAL A O 1
ATOM 2371 N N . ALA A 1 308 ? -13.938 -15.492 -4.984 1 98.31 308 ALA A N 1
ATOM 2372 C CA . ALA A 1 308 ? -14.438 -16.641 -4.227 1 98.31 308 ALA A CA 1
ATOM 2373 C C . ALA A 1 308 ? -15.109 -16.188 -2.932 1 98.31 308 ALA A C 1
ATOM 2375 O O . ALA A 1 308 ? -16.156 -16.719 -2.545 1 98.31 308 ALA A O 1
ATOM 2376 N N . ALA A 1 309 ? -14.5 -15.234 -2.258 1 98.69 309 ALA A N 1
ATOM 2377 C CA . ALA A 1 309 ? -15.062 -14.688 -1.024 1 98.69 309 ALA A CA 1
ATOM 2378 C C . ALA A 1 309 ? -16.453 -14.117 -1.263 1 98.69 309 ALA A C 1
ATOM 2380 O O . ALA A 1 309 ? -17.391 -14.391 -0.494 1 98.69 309 ALA A O 1
ATOM 2381 N N . LYS A 1 310 ? -16.578 -13.352 -2.295 1 98.31 310 LYS A N 1
ATOM 2382 C CA . LYS A 1 310 ? -17.859 -12.758 -2.645 1 98.31 310 LYS A CA 1
ATOM 2383 C C . LYS A 1 310 ? -18.922 -13.828 -2.885 1 98.31 310 LYS A C 1
ATOM 2385 O O . LYS A 1 310 ? -20.047 -13.703 -2.418 1 98.31 310 LYS A O 1
ATOM 2390 N N . LYS A 1 311 ? -18.562 -14.836 -3.596 1 97.81 311 LYS A N 1
ATOM 2391 C CA . LYS A 1 311 ? -19.469 -15.938 -3.889 1 97.81 311 LYS A CA 1
ATOM 2392 C C . LYS A 1 311 ? -19.938 -16.609 -2.605 1 97.81 311 LYS A C 1
ATOM 2394 O O . LYS A 1 311 ? -21.078 -17.078 -2.527 1 97.81 311 LYS A O 1
ATOM 2399 N N . CYS A 1 312 ? -19.078 -16.656 -1.627 1 98.19 312 CYS A N 1
ATOM 2400 C CA . CYS A 1 312 ? -19.391 -17.344 -0.375 1 98.19 312 CYS A CA 1
ATOM 2401 C C . CYS A 1 312 ? -19.984 -16.375 0.644 1 98.19 312 CYS A C 1
ATOM 2403 O O . CYS A 1 312 ? -20.328 -16.766 1.756 1 98.19 312 CYS A O 1
ATOM 2405 N N . GLY A 1 313 ? -20.047 -15.07 0.302 1 98.06 313 GLY A N 1
ATOM 2406 C CA . GLY A 1 313 ? -20.562 -14.062 1.22 1 98.06 313 GLY A CA 1
ATOM 2407 C C . GLY A 1 313 ? -19.609 -13.742 2.354 1 98.06 313 GLY A C 1
ATOM 2408 O O . GLY A 1 313 ? -20.047 -13.414 3.461 1 98.06 313 GLY A O 1
ATOM 2409 N N . VAL A 1 314 ? -18.375 -13.945 2.184 1 98.25 314 VAL A N 1
ATOM 2410 C CA . VAL A 1 314 ? -17.359 -13.672 3.191 1 98.25 314 VAL A CA 1
ATOM 2411 C C . VAL A 1 314 ? -16.734 -12.297 2.934 1 98.25 314 VAL A C 1
ATOM 2413 O O . VAL A 1 314 ? -16.234 -12.031 1.832 1 98.25 314 VAL A O 1
ATOM 2416 N N . ALA A 1 315 ? -16.734 -11.359 3.932 1 96.94 315 ALA A N 1
ATOM 2417 C CA . ALA A 1 315 ? -16.109 -10.047 3.809 1 96.94 315 ALA A CA 1
ATOM 2418 C C . ALA A 1 315 ? -14.594 -10.148 3.912 1 96.94 315 ALA A C 1
ATOM 2420 O O . ALA A 1 315 ? -14.07 -10.797 4.82 1 96.94 315 ALA A O 1
ATOM 2421 N N . VAL A 1 316 ? -13.906 -9.539 2.963 1 98 316 VAL A N 1
ATOM 2422 C CA . VAL A 1 316 ? -12.445 -9.578 2.979 1 98 316 VAL A CA 1
ATOM 2423 C C . VAL A 1 316 ? -11.883 -8.18 2.721 1 98 316 VAL A C 1
ATOM 2425 O O . VAL A 1 316 ? -11.117 -7.98 1.778 1 98 316 VAL A O 1
ATOM 2428 N N . PRO A 1 317 ? -12.133 -7.227 3.588 1 97.25 317 PRO A N 1
ATOM 2429 C CA . PRO A 1 317 ? -11.727 -5.84 3.354 1 97.25 317 PRO A CA 1
ATOM 2430 C C . PRO A 1 317 ? -10.219 -5.68 3.227 1 97.25 317 PRO A C 1
ATOM 2432 O O . PRO A 1 317 ? -9.742 -4.812 2.486 1 97.25 317 PRO A O 1
ATOM 2435 N N . ILE A 1 318 ? -9.461 -6.461 3.914 1 98 318 ILE A N 1
ATOM 2436 C CA . ILE A 1 318 ? -8.008 -6.332 3.875 1 98 318 ILE A CA 1
ATOM 2437 C C . ILE A 1 318 ? -7.488 -6.777 2.508 1 98 318 ILE A C 1
ATOM 2439 O O . ILE A 1 318 ? -6.691 -6.074 1.883 1 98 318 ILE A O 1
ATOM 2443 N N . LEU A 1 319 ? -8.016 -7.91 2.018 1 98.56 319 LEU A N 1
ATOM 2444 C CA . LEU A 1 319 ? -7.594 -8.406 0.71 1 98.56 319 LEU A CA 1
ATOM 2445 C C . LEU A 1 319 ? -7.992 -7.43 -0.393 1 98.56 319 LEU A C 1
ATOM 2447 O O . LEU A 1 319 ? -7.227 -7.203 -1.332 1 98.56 319 LEU A O 1
ATOM 2451 N N . GLU A 1 320 ? -9.172 -6.906 -0.282 1 98.31 320 GLU A N 1
ATOM 2452 C CA . GLU A 1 320 ? -9.641 -5.938 -1.271 1 98.31 320 GLU A CA 1
ATOM 2453 C C . GLU A 1 320 ? -8.766 -4.688 -1.272 1 98.31 320 GLU A C 1
ATOM 2455 O O . GLU A 1 320 ? -8.43 -4.16 -2.336 1 98.31 320 GLU A O 1
ATOM 2460 N N . THR A 1 321 ? -8.422 -4.188 -0.066 1 98.5 321 THR A N 1
ATOM 2461 C CA . THR A 1 321 ? -7.57 -3.01 0.07 1 98.5 321 THR A CA 1
ATOM 2462 C C . THR A 1 321 ? -6.195 -3.262 -0.539 1 98.5 321 THR A C 1
ATOM 2464 O O . THR A 1 321 ? -5.73 -2.492 -1.382 1 98.5 321 THR A O 1
ATOM 2467 N N . VAL A 1 322 ? -5.609 -4.332 -0.177 1 98.75 322 VAL A N 1
ATOM 2468 C CA . VAL A 1 322 ? -4.258 -4.656 -0.615 1 98.75 322 VAL A CA 1
ATOM 2469 C C . VAL A 1 322 ? -4.246 -4.898 -2.123 1 98.75 322 VAL A C 1
ATOM 2471 O O . VAL A 1 322 ? -3.289 -4.531 -2.811 1 98.75 322 VAL A O 1
ATOM 2474 N N . TYR A 1 323 ? -5.293 -5.5 -2.643 1 98.69 323 TYR A N 1
ATOM 2475 C CA . TYR A 1 323 ? -5.363 -5.758 -4.078 1 98.69 323 TYR A CA 1
ATOM 2476 C C . TYR A 1 323 ? -5.414 -4.453 -4.863 1 98.69 323 TYR A C 1
ATOM 2478 O O . TYR A 1 323 ? -4.711 -4.297 -5.867 1 98.69 323 TYR A O 1
ATOM 2486 N N . ALA A 1 324 ? -6.273 -3.523 -4.434 1 98.75 324 ALA A N 1
ATOM 2487 C CA . ALA A 1 324 ? -6.395 -2.23 -5.102 1 98.75 324 ALA A CA 1
ATOM 2488 C C . ALA A 1 324 ? -5.047 -1.518 -5.16 1 98.75 324 ALA A C 1
ATOM 2490 O O . ALA A 1 324 ? -4.664 -0.986 -6.207 1 98.75 324 ALA A O 1
ATOM 2491 N N . LEU A 1 325 ? -4.34 -1.537 -4.062 1 98.81 325 LEU A N 1
ATOM 2492 C CA . LEU A 1 325 ? -3.037 -0.888 -3.973 1 98.81 325 LEU A CA 1
ATOM 2493 C C . LEU A 1 325 ? -2.012 -1.609 -4.84 1 98.81 325 LEU A C 1
ATOM 2495 O O . LEU A 1 325 ? -1.221 -0.969 -5.535 1 98.81 325 LEU A O 1
ATOM 2499 N N . LEU A 1 326 ? -2.049 -2.93 -4.801 1 98.62 326 LEU A N 1
ATOM 2500 C CA . LEU A 1 326 ? -1.117 -3.781 -5.531 1 98.62 326 LEU A CA 1
ATOM 2501 C C . LEU A 1 326 ? -1.199 -3.518 -7.031 1 98.62 326 LEU A C 1
ATOM 2503 O O . LEU A 1 326 ? -0.173 -3.336 -7.691 1 98.62 326 LEU A O 1
ATOM 2507 N N . VAL A 1 327 ? -2.387 -3.537 -7.574 1 98.12 327 VAL A N 1
ATOM 2508 C CA . VAL A 1 327 ? -2.58 -3.348 -9.008 1 98.12 327 VAL A CA 1
ATOM 2509 C C . VAL A 1 327 ? -2.188 -1.925 -9.398 1 98.12 327 VAL A C 1
ATOM 2511 O O . VAL A 1 327 ? -1.662 -1.697 -10.492 1 98.12 327 VAL A O 1
ATOM 2514 N N . SER A 1 328 ? -2.439 -0.949 -8.531 1 98.06 328 SER A N 1
ATOM 2515 C CA . SER A 1 328 ? -2.029 0.428 -8.789 1 98.06 328 SER A CA 1
ATOM 2516 C C . SER A 1 328 ? -0.514 0.541 -8.906 1 98.06 328 SER A C 1
ATOM 2518 O O . SER A 1 328 ? -0.006 1.218 -9.805 1 98.06 328 SER A O 1
ATOM 2520 N N . VAL A 1 329 ? 0.215 -0.073 -7.988 1 97.94 329 VAL A N 1
ATOM 2521 C CA . VAL A 1 329 ? 1.674 -0.083 -8.016 1 97.94 329 VAL A CA 1
ATOM 2522 C C . VAL A 1 329 ? 2.16 -0.695 -9.328 1 97.94 329 VAL A C 1
ATOM 2524 O O . VAL A 1 329 ? 3.051 -0.149 -9.984 1 97.94 329 VAL A O 1
ATOM 2527 N N . GLU A 1 330 ? 1.573 -1.812 -9.711 1 97.44 330 GLU A N 1
ATOM 2528 C CA . GLU A 1 330 ? 2.004 -2.484 -10.93 1 97.44 330 GLU A CA 1
ATOM 2529 C C . GLU A 1 330 ? 1.803 -1.593 -12.148 1 97.44 330 GLU A C 1
ATOM 2531 O O . GLU A 1 330 ? 2.621 -1.602 -13.078 1 97.44 330 GLU A O 1
ATOM 2536 N N . ARG A 1 331 ? 0.743 -0.84 -12.172 1 95.56 331 ARG A N 1
ATOM 2537 C CA . ARG A 1 331 ? 0.416 0.026 -13.297 1 95.56 331 ARG A CA 1
ATOM 2538 C C . ARG A 1 331 ? 1.508 1.066 -13.523 1 95.56 331 ARG A C 1
ATOM 2540 O O . ARG A 1 331 ? 1.607 1.644 -14.609 1 95.56 331 ARG A O 1
ATOM 2547 N N . SER A 1 332 ? 2.297 1.312 -12.523 1 93 332 SER A N 1
ATOM 2548 C CA . SER A 1 332 ? 3.361 2.305 -12.633 1 93 332 SER A CA 1
ATOM 2549 C C . SER A 1 332 ? 4.449 1.843 -13.594 1 93 332 SER A C 1
ATOM 2551 O O . SER A 1 332 ? 5.188 2.662 -14.148 1 93 332 SER A O 1
ATOM 2553 N N . TYR A 1 333 ? 4.523 0.53 -13.836 1 91.75 333 TYR A N 1
ATOM 2554 C CA . TYR A 1 333 ? 5.617 0.058 -14.68 1 91.75 333 TYR A CA 1
ATOM 2555 C C . TYR A 1 333 ? 5.113 -0.944 -15.711 1 91.75 333 TYR A C 1
ATOM 2557 O O . TYR A 1 333 ? 5.836 -1.295 -16.641 1 91.75 333 TYR A O 1
ATOM 2565 N N . CYS A 1 334 ? 3.875 -1.439 -15.469 1 86.19 334 CYS A N 1
ATOM 2566 C CA . CYS A 1 334 ? 3.211 -2.311 -16.438 1 86.19 334 CYS A CA 1
ATOM 2567 C C . CYS A 1 334 ? 1.855 -1.746 -16.828 1 86.19 334 CYS A C 1
ATOM 2569 O O . CYS A 1 334 ? 0.818 -2.209 -16.359 1 86.19 334 CYS A O 1
ATOM 2571 N N . PRO A 1 335 ? 1.872 -0.728 -17.578 1 73.88 335 PRO A N 1
ATOM 2572 C CA . PRO A 1 335 ? 0.565 -0.165 -17.922 1 73.88 335 PRO A CA 1
ATOM 2573 C C . PRO A 1 335 ? -0.314 -1.146 -18.688 1 73.88 335 PRO A C 1
ATOM 2575 O O . PRO A 1 335 ? 0.201 -2.01 -19.406 1 73.88 335 PRO A O 1
ATOM 2578 N N . PRO A 1 336 ? -1.65 -1.063 -18.281 1 65.25 336 PRO A N 1
ATOM 2579 C CA . PRO A 1 336 ? -2.531 -1.973 -19.016 1 65.25 336 PRO A CA 1
ATOM 2580 C C . PRO A 1 336 ? -2.395 -1.83 -20.531 1 65.25 336 PRO A C 1
ATOM 2582 O O . PRO A 1 336 ? -2.043 -0.756 -21.031 1 65.25 336 PRO A O 1
ATOM 2585 N N . LYS A 1 337 ? -2.254 -2.914 -21.172 1 55.19 337 LYS A N 1
ATOM 2586 C CA . LYS A 1 337 ? -2.268 -2.873 -22.625 1 55.19 337 L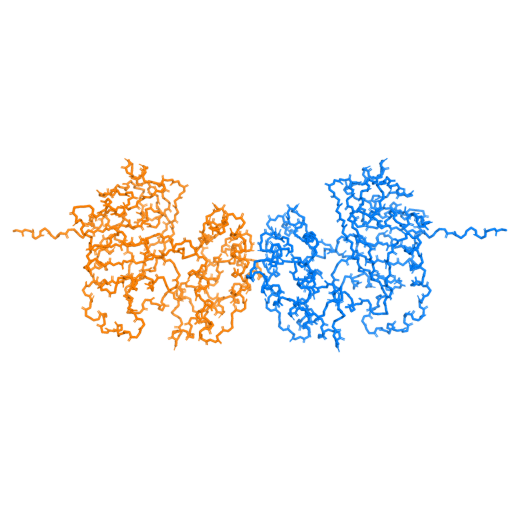YS A CA 1
ATOM 2587 C C . LYS A 1 337 ? -3.535 -2.199 -23.156 1 55.19 337 LYS A C 1
ATOM 2589 O O . LYS A 1 337 ? -4.633 -2.463 -22.656 1 55.19 337 LYS A O 1
ATOM 2594 N N . ASN A 1 338 ? -3.512 -0.821 -23.688 1 43.59 338 ASN A N 1
ATOM 2595 C CA . ASN A 1 338 ? -4.609 -0.17 -24.406 1 43.59 338 ASN A CA 1
ATOM 2596 C C . ASN A 1 338 ? -5.316 -1.136 -25.344 1 43.59 338 ASN A C 1
ATOM 2598 O O . ASN A 1 338 ? -4.676 -1.961 -26 1 43.59 338 ASN A O 1
ATOM 2602 N N . MET B 1 1 ? -1.533 63.094 18.281 1 32.03 1 MET B N 1
ATOM 2603 C CA . MET B 1 1 ? -0.69 61.969 18.641 1 32.03 1 MET B CA 1
ATOM 2604 C C . MET B 1 1 ? -1.17 60.688 17.938 1 32.03 1 MET B C 1
ATOM 2606 O O . MET B 1 1 ? -2.264 60.188 18.219 1 32.03 1 MET B O 1
ATOM 2610 N N . THR B 1 2 ? -1.166 60.562 16.688 1 37.91 2 THR B N 1
ATOM 2611 C CA . THR B 1 2 ? -1.635 59.438 15.883 1 37.91 2 THR B CA 1
ATOM 2612 C C . THR B 1 2 ? -1.268 58.094 16.547 1 37.91 2 THR B C 1
ATOM 2614 O O . THR B 1 2 ? -0.104 57.875 16.875 1 37.91 2 THR B O 1
ATOM 2617 N N . ALA B 1 3 ? -2.115 57.688 17.344 1 43.53 3 ALA B N 1
ATOM 2618 C CA . ALA B 1 3 ? -1.901 56.438 18.078 1 43.53 3 ALA B CA 1
ATOM 2619 C C . ALA B 1 3 ? -1.087 55.438 17.234 1 43.53 3 ALA B C 1
ATOM 2621 O O . ALA B 1 3 ? -1.51 55.062 16.156 1 43.53 3 ALA B O 1
ATOM 2622 N N . GLU B 1 4 ? 0.142 55.5 17.031 1 43.06 4 GLU B N 1
ATOM 2623 C CA . GLU B 1 4 ? 1.008 54.531 16.359 1 43.06 4 GLU B CA 1
ATOM 2624 C C . GLU B 1 4 ? 0.522 53.125 16.578 1 43.06 4 GLU B C 1
ATOM 2626 O O . GLU B 1 4 ? 0.593 52.594 17.688 1 43.06 4 GLU B O 1
ATOM 2631 N N . THR B 1 5 ? -0.646 52.781 16.156 1 50.47 5 THR B N 1
ATOM 2632 C CA . THR B 1 5 ? -1.192 51.438 16.297 1 50.47 5 THR B CA 1
ATOM 2633 C C . THR B 1 5 ? -0.088 50.406 16.172 1 50.47 5 THR B C 1
ATOM 2635 O O . THR B 1 5 ? 0.567 50.281 15.141 1 50.47 5 THR B O 1
ATOM 2638 N N . SER B 1 6 ? 0.609 50.094 17.297 1 68.88 6 SER B N 1
ATOM 2639 C CA . SER B 1 6 ? 1.75 49.188 17.406 1 68.88 6 SER B CA 1
ATOM 2640 C C . SER B 1 6 ? 1.536 47.938 16.578 1 68.88 6 SER B C 1
ATOM 2642 O O . SER B 1 6 ? 0.478 47.312 16.656 1 68.88 6 SER B O 1
ATOM 2644 N N . LYS B 1 7 ? 2.297 47.75 15.516 1 90.25 7 LYS B N 1
ATOM 2645 C CA . LYS B 1 7 ? 2.297 46.562 14.664 1 90.25 7 LYS B CA 1
ATOM 2646 C C . LYS B 1 7 ? 2.361 45.281 15.5 1 90.25 7 LYS B C 1
ATOM 2648 O O . LYS B 1 7 ? 3.119 45.188 16.469 1 90.25 7 LYS B O 1
ATOM 2653 N N . ARG B 1 8 ? 1.381 44.469 15.219 1 95.81 8 ARG B N 1
ATOM 2654 C CA . ARG B 1 8 ? 1.474 43.156 15.875 1 95.81 8 ARG B CA 1
ATOM 2655 C C . ARG B 1 8 ? 2.791 42.469 15.539 1 95.81 8 ARG B C 1
ATOM 2657 O O . ARG B 1 8 ? 3.219 42.469 14.383 1 95.81 8 ARG B O 1
ATOM 2664 N N . LYS B 1 9 ? 3.477 42 16.547 1 98 9 LYS B N 1
ATOM 2665 C CA . LYS B 1 9 ? 4.699 41.219 16.375 1 98 9 LYS B CA 1
ATOM 2666 C C . LYS B 1 9 ? 4.387 39.75 16.203 1 98 9 LYS B C 1
ATOM 2668 O O . LYS B 1 9 ? 3.924 39.094 17.141 1 98 9 LYS B O 1
ATOM 2673 N N . ILE B 1 10 ? 4.707 39.219 15.008 1 98.38 10 ILE B N 1
ATOM 2674 C CA . ILE B 1 10 ? 4.344 37.844 14.672 1 98.38 10 ILE B CA 1
ATOM 2675 C C . ILE B 1 10 ? 5.598 37.031 14.328 1 98.38 10 ILE B C 1
ATOM 2677 O O . ILE B 1 10 ? 6.418 37.469 13.523 1 98.38 10 ILE B O 1
ATOM 2681 N N . LEU B 1 11 ? 5.793 35.938 15 1 98.62 11 LEU B N 1
ATOM 2682 C CA . LEU B 1 11 ? 6.855 34.969 14.664 1 98.62 11 LEU B CA 1
ATOM 2683 C C . LEU B 1 11 ? 6.297 33.781 13.93 1 98.62 11 LEU B C 1
ATOM 2685 O O . LEU B 1 11 ? 5.363 33.125 14.406 1 98.62 11 LEU B O 1
ATOM 2689 N N . ILE B 1 12 ? 6.828 33.531 12.773 1 98.44 12 ILE B N 1
ATOM 2690 C CA . ILE B 1 12 ? 6.492 32.312 12.039 1 98.44 12 ILE B CA 1
ATOM 2691 C C . ILE B 1 12 ? 7.559 31.234 12.281 1 98.44 12 ILE B C 1
ATOM 2693 O O . ILE B 1 12 ? 8.734 31.438 11.953 1 98.44 12 ILE B O 1
ATOM 2697 N N . VAL B 1 13 ? 7.148 30.156 12.906 1 98.06 13 VAL B N 1
ATOM 2698 C CA . VAL B 1 13 ? 8.023 29.016 13.117 1 98.06 13 VAL B CA 1
ATOM 2699 C C . VAL B 1 13 ? 7.855 28.016 11.969 1 98.06 13 VAL B C 1
ATOM 2701 O O . VAL B 1 13 ? 6.812 27.375 11.859 1 98.06 13 VAL B O 1
ATOM 2704 N N . GLY B 1 14 ? 8.891 27.859 11.164 1 96.44 14 GLY B N 1
ATOM 2705 C CA . GLY B 1 14 ? 8.789 27.094 9.922 1 96.44 14 GLY B CA 1
ATOM 2706 C C . GLY B 1 14 ? 8.719 27.984 8.688 1 96.44 14 GLY B C 1
ATOM 2707 O O . GLY B 1 14 ? 7.625 28.25 8.188 1 96.44 14 GLY B O 1
ATOM 2708 N N . GLY B 1 15 ? 9.844 28.344 8.188 1 95.31 15 GLY B N 1
ATOM 2709 C CA . GLY B 1 15 ? 9.93 29.219 7.027 1 95.31 15 GLY B CA 1
ATOM 2710 C C . GLY B 1 15 ? 9.898 28.469 5.707 1 95.31 15 GLY B C 1
ATOM 2711 O O . GLY B 1 15 ? 10.656 28.781 4.789 1 95.31 15 GLY B O 1
ATOM 2712 N N . GLY B 1 16 ? 9.094 27.406 5.641 1 94.31 16 GLY B N 1
ATOM 2713 C CA . GLY B 1 16 ? 8.914 26.672 4.402 1 94.31 16 GLY B CA 1
ATOM 2714 C C . GLY B 1 16 ? 7.848 27.266 3.502 1 94.31 16 GLY B C 1
ATOM 2715 O O . GLY B 1 16 ? 7.66 28.484 3.479 1 94.31 16 GLY B O 1
ATOM 2716 N N . ALA B 1 17 ? 7.188 26.406 2.758 1 92.56 17 ALA B N 1
ATOM 2717 C CA . ALA B 1 17 ? 6.227 26.844 1.75 1 92.56 17 ALA B CA 1
ATOM 2718 C C . ALA B 1 17 ? 5.051 27.562 2.395 1 92.56 17 ALA B C 1
ATOM 2720 O O . ALA B 1 17 ? 4.727 28.703 2.016 1 92.56 17 ALA B O 1
ATOM 2721 N N . VAL B 1 18 ? 4.457 26.969 3.391 1 94.88 18 VAL B N 1
ATOM 2722 C CA . VAL B 1 18 ? 3.273 27.531 4.023 1 94.88 18 VAL B CA 1
ATOM 2723 C C . VAL B 1 18 ? 3.66 28.781 4.82 1 94.88 18 VAL B C 1
ATOM 2725 O O . VAL B 1 18 ? 3.047 29.828 4.664 1 94.88 18 VAL B O 1
ATOM 2728 N N . GLY B 1 19 ? 4.699 28.688 5.574 1 96.88 19 GLY B N 1
ATOM 2729 C CA . GLY B 1 19 ? 5.125 29.781 6.43 1 96.88 19 GLY B CA 1
ATOM 2730 C C . GLY B 1 19 ? 5.527 31.031 5.652 1 96.88 19 GLY B C 1
ATOM 2731 O O . GLY B 1 19 ? 5.27 32.156 6.09 1 96.88 19 GLY B O 1
ATOM 2732 N N . SER B 1 20 ? 6.152 30.844 4.531 1 96.81 20 SER B N 1
ATOM 2733 C CA . SER B 1 20 ? 6.617 31.969 3.732 1 96.81 20 SER B CA 1
ATOM 2734 C C . SER B 1 20 ? 5.445 32.75 3.166 1 96.81 20 SER B C 1
ATOM 2736 O O . SER B 1 20 ? 5.473 34 3.16 1 96.81 20 SER B O 1
ATOM 2738 N N . VAL B 1 21 ? 4.441 32.062 2.73 1 95.88 21 VAL B N 1
ATOM 2739 C CA . VAL B 1 21 ? 3.287 32.75 2.152 1 95.88 21 VAL B CA 1
ATOM 2740 C C . VAL B 1 21 ? 2.521 33.469 3.248 1 95.88 21 VAL B C 1
ATOM 2742 O O . VAL B 1 21 ? 2.107 34.625 3.061 1 95.88 21 VAL B O 1
ATOM 2745 N N . TYR B 1 22 ? 2.332 32.844 4.383 1 96.12 22 TYR B N 1
ATOM 2746 C CA . TYR B 1 22 ? 1.68 33.531 5.5 1 96.12 22 TYR B CA 1
ATOM 2747 C C . TYR B 1 22 ? 2.496 34.719 5.969 1 96.12 22 TYR B C 1
ATOM 2749 O O . TYR B 1 22 ? 1.947 35.781 6.215 1 96.12 22 TYR B O 1
ATOM 2757 N N . GLY B 1 23 ? 3.789 34.5 6.094 1 97.31 23 GLY B N 1
ATOM 2758 C CA . GLY B 1 23 ? 4.648 35.594 6.48 1 97.31 23 GLY B CA 1
ATOM 2759 C C . GLY B 1 23 ? 4.562 36.781 5.531 1 97.31 23 GLY B C 1
ATOM 2760 O O . GLY B 1 23 ? 4.414 37.938 5.969 1 97.31 23 GLY B O 1
ATOM 2761 N N . TRP B 1 24 ? 4.633 36.5 4.23 1 97 24 TRP B N 1
ATOM 2762 C CA . TRP B 1 24 ? 4.531 37.5 3.186 1 97 24 TRP B CA 1
ATOM 2763 C C . TRP B 1 24 ? 3.234 38.281 3.318 1 97 24 TRP B C 1
ATOM 2765 O O . TRP B 1 24 ? 3.258 39.531 3.418 1 97 24 TRP B O 1
ATOM 2775 N N . ARG B 1 25 ? 2.172 37.625 3.455 1 95.44 25 ARG B N 1
ATOM 2776 C CA . ARG B 1 25 ? 0.863 38.281 3.455 1 95.44 25 ARG B CA 1
ATOM 2777 C C . ARG B 1 25 ? 0.64 39.062 4.742 1 95.44 25 ARG B C 1
ATOM 2779 O O . ARG B 1 25 ? 0.097 40.156 4.715 1 95.44 25 ARG B O 1
ATOM 2786 N N . LEU B 1 26 ? 1.044 38.531 5.867 1 96.88 26 LEU B N 1
ATOM 2787 C CA . LEU B 1 26 ? 0.878 39.188 7.152 1 96.88 26 LEU B CA 1
ATOM 2788 C C . LEU B 1 26 ? 1.708 40.469 7.211 1 96.88 26 LEU B C 1
ATOM 2790 O O . LEU B 1 26 ? 1.251 41.5 7.734 1 96.88 26 LEU B O 1
ATOM 2794 N N . GLN B 1 27 ? 2.887 40.375 6.695 1 97.5 27 GLN B N 1
ATOM 2795 C CA . GLN B 1 27 ? 3.738 41.562 6.66 1 97.5 27 GLN B CA 1
ATOM 2796 C C . GLN B 1 27 ? 3.141 42.656 5.766 1 97.5 27 GLN B C 1
ATOM 2798 O O . GLN B 1 27 ? 3.158 43.844 6.113 1 97.5 27 GLN B O 1
ATOM 2803 N N . GLU B 1 28 ? 2.674 42.219 4.676 1 95.31 28 GLU B N 1
ATOM 2804 C CA . GLU B 1 28 ? 2.002 43.156 3.775 1 95.31 28 GLU B CA 1
ATOM 2805 C C . GLU B 1 28 ? 0.805 43.812 4.457 1 95.31 28 GLU B C 1
ATOM 2807 O O . GLU B 1 28 ? 0.462 44.969 4.156 1 95.31 28 GLU B O 1
ATOM 2812 N N . GLY B 1 29 ? 0.217 43.125 5.324 1 95.69 29 GLY B N 1
ATOM 2813 C CA . GLY B 1 29 ? -0.923 43.625 6.066 1 95.69 29 GLY B CA 1
ATOM 2814 C C . GLY B 1 29 ? -0.529 44.562 7.191 1 95.69 29 GLY B C 1
ATOM 2815 O O . GLY B 1 29 ? -1.392 45.156 7.859 1 95.69 29 GLY B O 1
ATOM 2816 N N . GLY B 1 30 ? 0.775 44.656 7.461 1 96.94 30 GLY B N 1
ATOM 2817 C CA . GLY B 1 30 ? 1.229 45.656 8.406 1 96.94 30 GLY B CA 1
ATOM 2818 C C . GLY B 1 30 ? 1.849 45.062 9.656 1 96.94 30 GLY B C 1
ATOM 2819 O O . GLY B 1 30 ? 2.324 45.812 10.523 1 96.94 30 GLY B O 1
ATOM 2820 N N . ALA B 1 31 ? 1.872 43.812 9.789 1 97.56 31 ALA B N 1
ATOM 2821 C CA . ALA B 1 31 ? 2.482 43.188 10.969 1 97.56 31 ALA B CA 1
ATOM 2822 C C . ALA B 1 31 ? 4.004 43.25 10.875 1 97.56 31 ALA B C 1
ATOM 2824 O O . ALA B 1 31 ? 4.566 43.406 9.789 1 97.56 31 ALA B O 1
ATOM 2825 N N . HIS B 1 32 ? 4.648 43.281 11.984 1 98.12 32 HIS B N 1
ATOM 2826 C CA . HIS B 1 32 ? 6.07 42.969 12.055 1 98.12 32 HIS B CA 1
ATOM 2827 C C . HIS B 1 32 ? 6.289 41.469 12.047 1 98.12 32 HIS B C 1
ATOM 2829 O O . HIS B 1 32 ? 5.941 40.781 13.016 1 98.12 32 HIS B O 1
ATOM 2835 N N . VAL B 1 33 ? 6.895 40.906 10.977 1 98.5 33 VAL B N 1
ATOM 2836 C CA . VAL B 1 33 ? 6.965 39.469 10.789 1 98.5 33 VAL B CA 1
ATOM 2837 C C . VAL B 1 33 ? 8.414 39 10.922 1 98.5 33 VAL B C 1
ATOM 2839 O O . VAL B 1 33 ? 9.289 39.5 10.203 1 98.5 33 VAL B O 1
ATOM 2842 N N . ALA B 1 34 ? 8.641 38.125 11.836 1 98.38 34 ALA B N 1
ATOM 2843 C CA . ALA B 1 34 ? 9.906 37.406 11.969 1 98.38 34 ALA B CA 1
ATOM 2844 C C . ALA B 1 34 ? 9.742 35.938 11.562 1 98.38 34 ALA B C 1
ATOM 2846 O O . ALA B 1 34 ? 8.695 35.344 11.797 1 98.38 34 ALA B O 1
ATOM 2847 N N . MET B 1 35 ? 10.812 35.406 10.969 1 98.19 35 MET B N 1
ATOM 2848 C CA . MET B 1 35 ? 10.789 34 10.5 1 98.19 35 MET B CA 1
ATOM 2849 C C . MET B 1 35 ? 11.859 33.188 11.203 1 98.19 35 MET B C 1
ATOM 2851 O O . MET B 1 35 ? 12.984 33.656 11.406 1 98.19 35 MET B O 1
ATOM 2855 N N . VAL B 1 36 ? 11.469 32 11.555 1 97.75 36 VAL B N 1
ATOM 2856 C CA . VAL B 1 36 ? 12.469 31.031 11.953 1 97.75 36 VAL B CA 1
ATOM 2857 C C . VAL B 1 36 ? 12.727 30.062 10.797 1 97.75 36 VAL B C 1
ATOM 2859 O O . VAL B 1 36 ? 11.805 29.375 10.344 1 97.75 36 VAL B O 1
ATOM 2862 N N . CYS B 1 37 ? 13.859 30.062 10.305 1 95.69 37 CYS B N 1
ATOM 2863 C CA . CYS B 1 37 ? 14.289 29.219 9.195 1 95.69 37 CYS B CA 1
ATOM 2864 C C . CYS B 1 37 ? 15.383 28.25 9.625 1 95.69 37 CYS B C 1
ATOM 2866 O O . CYS B 1 37 ? 16.156 28.547 10.539 1 95.69 37 CYS B O 1
ATOM 2868 N N . ARG B 1 38 ? 15.398 27.094 9.047 1 90.5 38 ARG B N 1
ATOM 2869 C CA . ARG B 1 38 ? 16.453 26.109 9.336 1 90.5 38 ARG B CA 1
ATOM 2870 C C . ARG B 1 38 ? 17.297 25.844 8.102 1 90.5 38 ARG B C 1
ATOM 2872 O O . ARG B 1 38 ? 18.25 26.578 7.82 1 90.5 38 ARG B O 1
ATOM 2879 N N . SER B 1 39 ? 16.844 24.891 7.227 1 88.81 39 SER B N 1
ATOM 2880 C CA . SER B 1 39 ? 17.641 24.484 6.07 1 88.81 39 SER B CA 1
ATOM 2881 C C . SER B 1 39 ? 17.828 25.656 5.094 1 88.81 39 SER B C 1
ATOM 2883 O O . SER B 1 39 ? 18.828 25.719 4.391 1 88.81 39 SER B O 1
ATOM 2885 N N . ASN B 1 40 ? 16.891 26.516 5.074 1 93.31 40 ASN B N 1
ATOM 2886 C CA . ASN B 1 40 ? 16.953 27.609 4.117 1 93.31 40 ASN B CA 1
ATOM 2887 C C . ASN B 1 40 ? 17.328 28.922 4.797 1 93.31 40 ASN B C 1
ATOM 2889 O O . ASN B 1 40 ? 17.156 30 4.227 1 93.31 40 ASN B O 1
ATOM 2893 N N . PHE B 1 41 ? 17.906 28.875 5.988 1 95.19 41 PHE B N 1
ATOM 2894 C CA . PHE B 1 41 ? 18.203 30.047 6.793 1 95.19 41 PHE B CA 1
ATOM 2895 C C . PHE B 1 41 ? 19.125 31 6.031 1 95.19 41 PHE B C 1
ATOM 2897 O O . PHE B 1 41 ? 18.828 32.188 5.914 1 95.19 41 PHE B O 1
ATOM 2904 N N . LYS B 1 42 ? 20.172 30.469 5.492 1 95.56 42 LYS B N 1
ATOM 2905 C CA . LYS B 1 42 ? 21.188 31.312 4.844 1 95.56 42 LYS B CA 1
ATOM 2906 C C . LYS B 1 42 ? 20.594 32.062 3.664 1 95.56 42 LYS B C 1
ATOM 2908 O O . LYS B 1 42 ? 20.766 33.281 3.551 1 95.56 42 LYS B O 1
ATOM 2913 N N . VAL B 1 43 ? 19.828 31.359 2.906 1 96 43 VAL B N 1
ATOM 2914 C CA . VAL B 1 43 ? 19.266 31.953 1.698 1 96 43 VAL B CA 1
ATOM 2915 C C . VAL B 1 43 ? 18.219 33 2.074 1 96 43 VAL B C 1
ATOM 2917 O O . VAL B 1 43 ? 18.219 34.094 1.527 1 96 43 VAL B O 1
ATOM 2920 N N . VAL B 1 44 ? 17.406 32.719 3.016 1 97 44 VAL B N 1
ATOM 2921 C CA . VAL B 1 44 ? 16.312 33.625 3.383 1 97 44 VAL B CA 1
ATOM 2922 C C . VAL B 1 44 ? 16.875 34.875 4.078 1 97 44 VAL B C 1
ATOM 2924 O O . VAL B 1 44 ? 16.375 35.969 3.871 1 97 44 VAL B O 1
ATOM 2927 N N . LYS B 1 45 ? 17.875 34.688 4.887 1 96.25 45 LYS B N 1
ATOM 2928 C CA . LYS B 1 45 ? 18.5 35.812 5.578 1 96.25 45 LYS B CA 1
ATOM 2929 C C . LYS B 1 45 ? 19.141 36.781 4.586 1 96.25 45 LYS B C 1
ATOM 2931 O O . LYS B 1 45 ? 19.109 38 4.777 1 96.25 45 LYS B O 1
ATOM 2936 N N . GLU B 1 46 ? 19.656 36.219 3.539 1 96.25 46 GLU B N 1
ATOM 2937 C CA . GLU B 1 46 ? 20.422 37 2.58 1 96.25 46 GLU B CA 1
ATOM 2938 C C . GLU B 1 46 ? 19.5 37.656 1.548 1 96.25 46 GLU B C 1
ATOM 2940 O O . GLU B 1 46 ? 19.641 38.844 1.221 1 96.25 46 GLU B O 1
ATOM 2945 N N . THR B 1 47 ? 18.547 36.875 0.983 1 96 47 THR B N 1
ATOM 2946 C CA . THR B 1 47 ? 17.844 37.375 -0.193 1 96 47 THR B CA 1
ATOM 2947 C C . THR B 1 47 ? 16.328 37.281 0.011 1 96 47 THR B C 1
ATOM 2949 O O . THR B 1 47 ? 15.562 37.781 -0.823 1 96 47 THR B O 1
ATOM 2952 N N . GLY B 1 48 ? 15.93 36.781 1.118 1 97.56 48 GLY B N 1
ATOM 2953 C CA . GLY B 1 48 ? 14.5 36.594 1.312 1 97.56 48 GLY B CA 1
ATOM 2954 C C . GLY B 1 48 ? 13.922 35.469 0.463 1 97.56 48 GLY B C 1
ATOM 2955 O O . GLY B 1 48 ? 14.617 34.531 0.13 1 97.56 48 GLY B O 1
ATOM 2956 N N . TYR B 1 49 ? 12.578 35.562 0.264 1 98 49 TYR B N 1
ATOM 2957 C CA . TYR B 1 49 ? 11.859 34.562 -0.542 1 98 49 TYR B CA 1
ATOM 2958 C C . TYR B 1 49 ? 11.5 35.125 -1.907 1 98 49 TYR B C 1
ATOM 2960 O O . TYR B 1 49 ? 11.125 36.312 -2.018 1 98 49 TYR B O 1
ATOM 2968 N N . THR B 1 50 ? 11.695 34.344 -2.91 1 97.75 50 THR B N 1
ATOM 2969 C CA . THR B 1 50 ? 11.086 34.625 -4.207 1 97.75 50 THR B CA 1
ATOM 2970 C C . THR B 1 50 ? 9.781 33.844 -4.371 1 97.75 50 THR B C 1
ATOM 2972 O O . THR B 1 50 ? 9.789 32.594 -4.391 1 97.75 50 THR B O 1
ATOM 2975 N N . ILE B 1 51 ? 8.656 34.562 -4.477 1 96.62 51 ILE B N 1
ATOM 2976 C CA . ILE B 1 51 ? 7.355 33.906 -4.469 1 96.62 51 ILE B CA 1
ATOM 2977 C C . ILE B 1 51 ? 6.633 34.188 -5.785 1 96.62 51 ILE B C 1
ATOM 2979 O O . ILE B 1 51 ? 6.469 35.344 -6.184 1 96.62 51 ILE B O 1
ATOM 2983 N N . THR B 1 52 ? 6.297 33.125 -6.473 1 95.94 52 THR B N 1
ATOM 2984 C CA . THR B 1 52 ? 5.371 33.188 -7.598 1 95.94 52 THR B CA 1
ATOM 2985 C C . THR B 1 52 ? 3.986 32.719 -7.191 1 95.94 52 THR B C 1
ATOM 2987 O O . THR B 1 52 ? 3.861 31.812 -6.348 1 95.94 52 THR B O 1
ATOM 2990 N N . SER B 1 53 ? 3 33.375 -7.699 1 92 53 SER B N 1
ATOM 2991 C CA . SER B 1 53 ? 1.626 33.062 -7.332 1 92 53 SER B CA 1
ATOM 2992 C C . SER B 1 53 ? 0.717 33.031 -8.555 1 92 53 SER B C 1
ATOM 2994 O O . SER B 1 53 ? 0.915 33.812 -9.5 1 92 53 SER B O 1
ATOM 2996 N N . GLY B 1 54 ? -0.176 32.125 -8.516 1 88.06 54 GLY B N 1
ATOM 2997 C CA . GLY B 1 54 ? -1.184 32.094 -9.562 1 88.06 54 GLY B CA 1
ATOM 2998 C C . GLY B 1 54 ? -2.223 33.188 -9.406 1 88.06 54 GLY B C 1
ATOM 2999 O O . GLY B 1 54 ? -3 33.469 -10.328 1 88.06 54 GLY B O 1
ATOM 3000 N N . LYS B 1 55 ? -2.271 33.875 -8.344 1 86.81 55 LYS B N 1
ATOM 3001 C CA . LYS B 1 55 ? -3.311 34.844 -8.039 1 86.81 55 LYS B CA 1
ATOM 3002 C C . LYS B 1 55 ? -2.721 36.25 -7.863 1 86.81 55 LYS B C 1
ATOM 3004 O O . LYS B 1 55 ? -3.422 37.25 -8.016 1 86.81 55 LYS B O 1
ATOM 3009 N N . MET B 1 56 ? -1.479 36.312 -7.508 1 88.25 56 MET B N 1
ATOM 3010 C CA . MET B 1 56 ? -0.827 37.594 -7.219 1 88.25 56 MET B CA 1
ATOM 3011 C C . MET B 1 56 ? 0.452 37.719 -8.039 1 88.25 56 MET B C 1
ATOM 3013 O O . MET B 1 56 ? 0.993 36.75 -8.539 1 88.25 56 MET B O 1
ATOM 3017 N N . ASP B 1 57 ? 0.953 38.906 -8.172 1 91.12 57 ASP B N 1
ATOM 3018 C CA . ASP B 1 57 ? 2.201 39.156 -8.883 1 91.12 57 ASP B CA 1
ATOM 3019 C C . ASP B 1 57 ? 3.393 38.594 -8.125 1 91.12 57 ASP B C 1
ATOM 3021 O O . ASP B 1 57 ? 3.385 38.531 -6.895 1 91.12 57 ASP B O 1
ATOM 3025 N N . PRO B 1 58 ? 4.355 38.188 -8.93 1 94.19 58 PRO B N 1
ATOM 3026 C CA . PRO B 1 58 ? 5.57 37.719 -8.258 1 94.19 58 PRO B CA 1
ATOM 3027 C C . PRO B 1 58 ? 6.172 38.75 -7.332 1 94.19 58 PRO B C 1
ATOM 3029 O O . PRO B 1 58 ? 6.102 39.969 -7.617 1 94.19 58 PRO B O 1
ATOM 3032 N N . VAL B 1 59 ? 6.824 38.281 -6.27 1 95.88 59 VAL B N 1
ATOM 3033 C CA . VAL B 1 59 ? 7.348 39.219 -5.301 1 95.88 59 VAL B CA 1
ATOM 3034 C C . VAL B 1 59 ? 8.602 38.656 -4.641 1 95.88 59 VAL B C 1
ATOM 3036 O O . VAL B 1 59 ? 8.789 37.438 -4.594 1 95.88 59 VAL B O 1
ATOM 3039 N N . GLN B 1 60 ? 9.438 39.562 -4.219 1 96.81 60 GLN B N 1
ATOM 3040 C CA . GLN B 1 60 ? 10.5 39.25 -3.273 1 96.81 60 GLN B CA 1
ATOM 3041 C C . GLN B 1 60 ? 10.102 39.625 -1.85 1 96.81 60 GLN B C 1
ATOM 3043 O O . GLN B 1 60 ? 9.961 40.812 -1.534 1 96.81 60 GLN B O 1
ATOM 3048 N N . PHE B 1 61 ? 9.914 38.656 -1.057 1 97.75 61 PHE B N 1
ATOM 3049 C CA . PHE B 1 61 ? 9.508 38.875 0.327 1 97.75 61 PHE B CA 1
ATOM 3050 C C . PHE B 1 61 ? 10.711 38.812 1.259 1 97.75 61 PHE B C 1
ATOM 3052 O O . PHE B 1 61 ? 11.375 37.781 1.358 1 97.75 61 PHE B O 1
ATOM 3059 N N . ILE B 1 62 ? 11.008 39.938 1.896 1 97.88 62 ILE B N 1
ATOM 3060 C CA . ILE B 1 62 ? 12.062 40 2.9 1 97.88 62 ILE B CA 1
ATOM 3061 C C . ILE B 1 62 ? 11.445 40.188 4.289 1 97.88 62 ILE B C 1
ATOM 3063 O O . ILE B 1 62 ? 10.914 41.25 4.617 1 97.88 62 ILE B O 1
ATOM 3067 N N . PRO B 1 63 ? 11.523 39.188 5.102 1 98.44 63 PRO B N 1
ATOM 3068 C CA . PRO B 1 63 ? 10.969 39.312 6.453 1 98.44 63 PRO B CA 1
ATOM 3069 C C . PRO B 1 63 ? 11.648 40.406 7.266 1 98.44 63 PRO B C 1
ATOM 3071 O O . PRO B 1 63 ? 12.812 40.75 7.008 1 98.44 63 PRO B O 1
ATOM 3074 N N . ASP B 1 64 ? 10.922 40.938 8.242 1 98 64 ASP B N 1
ATOM 3075 C CA . ASP B 1 64 ? 11.477 42 9.094 1 98 64 ASP B CA 1
ATOM 3076 C C . ASP B 1 64 ? 12.664 41.469 9.906 1 98 64 ASP B C 1
ATOM 3078 O O . ASP B 1 64 ? 13.57 42.219 10.25 1 98 64 ASP B O 1
ATOM 3082 N N . ALA B 1 65 ? 12.625 40.188 10.234 1 97.75 65 ALA B N 1
ATOM 3083 C CA . ALA B 1 65 ? 13.727 39.5 10.914 1 97.75 65 ALA B CA 1
ATOM 3084 C C . ALA B 1 65 ? 13.75 38.031 10.555 1 97.75 65 ALA B C 1
ATOM 3086 O O . ALA B 1 65 ? 12.711 37.438 10.242 1 97.75 65 ALA B O 1
ATOM 3087 N N . VAL B 1 66 ? 14.969 37.469 10.539 1 98.25 66 VAL B N 1
ATOM 3088 C CA . VAL B 1 66 ? 15.156 36.031 10.289 1 98.25 66 VAL B CA 1
ATOM 3089 C C . VAL B 1 66 ? 16.062 35.438 11.367 1 98.25 66 VAL B C 1
ATOM 3091 O O . VAL B 1 66 ? 17.156 35.938 11.617 1 98.25 66 VAL B O 1
ATOM 3094 N N . TYR B 1 67 ? 15.523 34.406 12.008 1 97.75 67 TYR B N 1
ATOM 3095 C CA . TYR B 1 67 ? 16.266 33.75 13.07 1 97.75 67 TYR B CA 1
ATOM 3096 C C . TYR B 1 67 ? 16.547 32.281 12.711 1 97.75 67 TYR B C 1
ATOM 3098 O O . TYR B 1 67 ? 15.789 31.672 11.961 1 97.75 67 TYR B O 1
ATOM 3106 N N . SER B 1 68 ? 17.578 31.75 13.328 1 95.5 68 SER B N 1
ATOM 3107 C CA . SER B 1 68 ? 17.922 30.344 13.086 1 95.5 68 SER B CA 1
ATOM 3108 C C . SER B 1 68 ? 17.375 29.453 14.195 1 95.5 68 SER B C 1
ATOM 3110 O O . SER B 1 68 ? 17.297 28.234 14.031 1 95.5 68 SER B O 1
ATOM 3112 N N . ASN B 1 69 ? 17.047 30.109 15.336 1 94.56 69 ASN B N 1
ATOM 3113 C CA . ASN B 1 69 ? 16.547 29.344 16.469 1 94.56 69 ASN B CA 1
ATOM 3114 C C . ASN B 1 69 ? 15.781 30.219 17.453 1 94.56 69 ASN B C 1
ATOM 3116 O O . ASN B 1 69 ? 15.695 31.438 17.266 1 94.56 69 ASN B O 1
ATOM 3120 N N . GLY B 1 70 ? 15.211 29.594 18.453 1 94.44 70 GLY B N 1
ATOM 3121 C CA . GLY B 1 70 ? 14.375 30.281 19.422 1 94.44 70 GLY B CA 1
ATOM 3122 C C . GLY B 1 70 ? 15.156 31.219 20.328 1 94.44 70 GLY B C 1
ATOM 3123 O O . GLY B 1 70 ? 14.672 32.281 20.688 1 94.44 70 GLY B O 1
ATOM 3124 N N . GLU B 1 71 ? 16.359 30.781 20.641 1 93.25 71 GLU B N 1
ATOM 3125 C CA . GLU B 1 71 ? 17.203 31.609 21.5 1 93.25 71 GLU B CA 1
ATOM 3126 C C . GLU B 1 71 ? 17.422 33 20.891 1 93.25 71 GLU B C 1
ATOM 3128 O O . GLU B 1 71 ? 17.344 34 21.594 1 93.25 71 GLU B O 1
ATOM 3133 N N . GLU B 1 72 ? 17.688 32.875 19.625 1 96 72 GLU B N 1
ATOM 3134 C CA . GLU B 1 72 ? 17.891 34.125 18.922 1 96 72 GLU B CA 1
ATOM 3135 C C . GLU B 1 72 ? 16.609 34.969 18.844 1 96 72 GLU B C 1
ATOM 3137 O O . GLU B 1 72 ? 16.625 36.188 19.016 1 96 72 GLU B O 1
ATOM 3142 N N . ALA B 1 73 ? 15.531 34.344 18.609 1 96.94 73 ALA B N 1
ATOM 3143 C CA . ALA B 1 73 ? 14.25 35 18.391 1 96.94 73 ALA B CA 1
ATOM 3144 C C . ALA B 1 73 ? 13.781 35.75 19.641 1 96.94 73 ALA B C 1
ATOM 3146 O O . ALA B 1 73 ? 13.172 36.812 19.562 1 96.94 73 ALA B O 1
ATOM 3147 N N . VAL B 1 74 ? 14.109 35.156 20.812 1 97.06 74 VAL B N 1
ATOM 3148 C CA . VAL B 1 74 ? 13.562 35.719 22.031 1 97.06 74 VAL B CA 1
ATOM 3149 C C . VAL B 1 74 ? 14.656 36.469 22.797 1 97.06 74 VAL B C 1
ATOM 3151 O O . VAL B 1 74 ? 14.453 36.875 23.938 1 97.06 74 VAL B O 1
ATOM 3154 N N . ALA B 1 75 ? 15.789 36.562 22.219 1 96.12 75 ALA B N 1
ATOM 3155 C CA . ALA B 1 75 ? 16.875 37.281 22.859 1 96.12 75 ALA B CA 1
ATOM 3156 C C . ALA B 1 75 ? 16.422 38.688 23.312 1 96.12 75 ALA B C 1
ATOM 3158 O O . ALA B 1 75 ? 15.656 39.344 22.609 1 96.12 75 ALA B O 1
ATOM 3159 N N . GLY B 1 76 ? 16.906 39.156 24.531 1 95.56 76 GLY B N 1
ATOM 3160 C CA . GLY B 1 76 ? 16.547 40.469 25.062 1 95.56 76 GLY B CA 1
ATOM 3161 C C . GLY B 1 76 ? 15.086 40.562 25.469 1 95.56 76 GLY B C 1
ATOM 3162 O O . GLY B 1 76 ? 14.477 41.625 25.391 1 95.56 76 GLY B O 1
ATOM 3163 N N . ASN B 1 77 ? 14.508 39.406 25.719 1 95 77 ASN B N 1
ATOM 3164 C CA . ASN B 1 77 ? 13.109 39.344 26.141 1 95 77 ASN B CA 1
ATOM 3165 C C . ASN B 1 77 ? 12.172 39.844 25.047 1 95 77 ASN B C 1
ATOM 3167 O O . ASN B 1 77 ? 11.219 40.594 25.344 1 95 77 ASN B O 1
ATOM 3171 N N . ASN B 1 78 ? 12.555 39.531 23.891 1 96.19 78 ASN B N 1
ATOM 3172 C CA . ASN B 1 78 ? 11.695 39.844 22.75 1 96.19 78 ASN B CA 1
ATOM 3173 C C . ASN B 1 78 ? 10.438 38.969 22.75 1 96.19 78 ASN B C 1
ATOM 3175 O O . ASN B 1 78 ? 10.484 37.812 22.344 1 96.19 78 ASN B O 1
ATOM 3179 N N . VAL B 1 79 ? 9.281 39.594 23.094 1 97.12 79 VAL B N 1
ATOM 3180 C CA . VAL B 1 79 ? 8.023 38.875 23.203 1 97.12 79 VAL B CA 1
ATOM 3181 C C . VAL B 1 79 ? 7.191 39.094 21.938 1 97.12 79 VAL B C 1
ATOM 3183 O O . VAL B 1 79 ? 7.094 40.188 21.422 1 97.12 79 VAL B O 1
ATOM 3186 N N . PHE B 1 80 ? 6.625 38 21.453 1 97.94 80 PHE B N 1
ATOM 3187 C CA . PHE B 1 80 ? 5.77 38.062 20.281 1 97.94 80 PHE B CA 1
ATOM 3188 C C . PHE B 1 80 ? 4.297 38 20.672 1 97.94 80 PHE B C 1
ATOM 3190 O O . PHE B 1 80 ? 3.934 37.312 21.625 1 97.94 80 PHE B O 1
ATOM 3197 N N . ASP B 1 81 ? 3.488 38.75 19.938 1 98 81 ASP B N 1
ATOM 3198 C CA . ASP B 1 81 ? 2.047 38.656 20.141 1 98 81 ASP B CA 1
ATOM 3199 C C . ASP B 1 81 ? 1.517 37.312 19.688 1 98 81 ASP B C 1
ATOM 3201 O O . ASP B 1 81 ? 0.68 36.719 20.359 1 98 81 ASP B O 1
ATOM 3205 N N . TYR B 1 82 ? 1.986 36.875 18.562 1 98.38 82 TYR B N 1
ATOM 3206 C CA . TYR B 1 82 ? 1.597 35.594 17.969 1 98.38 82 TYR B CA 1
ATOM 3207 C C . TYR B 1 82 ? 2.822 34.781 17.578 1 98.38 82 TYR B C 1
ATOM 3209 O O . TYR B 1 82 ? 3.787 35.312 17.031 1 98.38 82 TYR B O 1
ATOM 3217 N N . VAL B 1 83 ? 2.807 33.531 17.906 1 98.62 83 VAL B N 1
ATOM 3218 C CA . VAL B 1 83 ? 3.713 32.531 17.359 1 98.62 83 VAL B CA 1
ATOM 3219 C C . VAL B 1 83 ? 2.932 31.547 16.484 1 98.62 83 VAL B C 1
ATOM 3221 O O . VAL B 1 83 ? 2.129 30.75 17 1 98.62 83 VAL B O 1
ATOM 3224 N N . ILE B 1 84 ? 3.135 31.656 15.18 1 98.5 84 ILE B N 1
ATOM 3225 C CA . ILE B 1 84 ? 2.441 30.812 14.211 1 98.5 84 ILE B CA 1
ATOM 3226 C C . ILE B 1 84 ? 3.346 29.656 13.789 1 98.5 84 ILE B C 1
ATOM 3228 O O . ILE B 1 84 ? 4.398 29.875 13.18 1 98.5 84 ILE B O 1
ATOM 3232 N N . VAL B 1 85 ? 2.906 28.469 14.109 1 98.38 85 VAL B N 1
ATOM 3233 C CA . VAL B 1 85 ? 3.699 27.281 13.844 1 98.38 85 VAL B CA 1
ATOM 3234 C C . VAL B 1 85 ? 3.264 26.656 12.516 1 98.38 85 VAL B C 1
ATOM 3236 O O . VAL B 1 85 ? 2.141 26.156 12.398 1 98.38 85 VAL B O 1
ATOM 3239 N N . CYS B 1 86 ? 4.176 26.672 11.547 1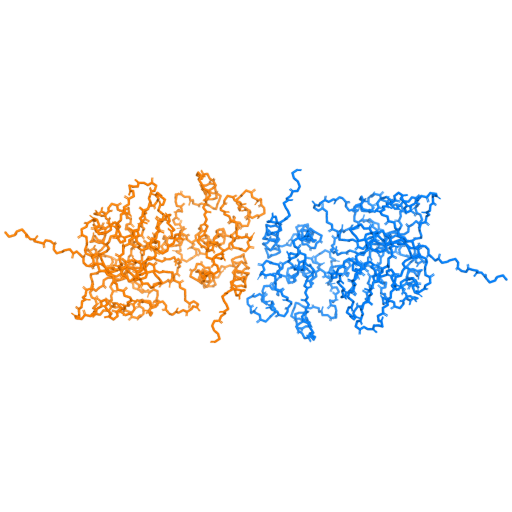 97.38 86 CYS B N 1
ATOM 3240 C CA . CYS B 1 86 ? 3.859 26.203 10.203 1 97.38 86 CYS B CA 1
ATOM 3241 C C . CYS B 1 86 ? 4.738 25.016 9.82 1 97.38 86 CYS B C 1
ATOM 3243 O O . CYS B 1 86 ? 4.836 24.672 8.648 1 97.38 86 CYS B O 1
ATOM 3245 N N . THR B 1 87 ? 5.355 24.375 10.797 1 95.88 87 THR B N 1
ATOM 3246 C CA . THR B 1 87 ? 6.152 23.188 10.539 1 95.88 87 THR B CA 1
ATOM 3247 C C . THR B 1 87 ? 5.254 21.953 10.398 1 95.88 87 THR B C 1
ATOM 3249 O O . THR B 1 87 ? 4.102 21.969 10.828 1 95.88 87 THR B O 1
ATOM 3252 N N . LYS B 1 88 ? 5.793 20.969 9.789 1 94.44 88 LYS B N 1
ATOM 3253 C CA . LYS B 1 88 ? 5.105 19.672 9.867 1 94.44 88 LYS B CA 1
ATOM 3254 C C . LYS B 1 88 ? 5.023 19.188 11.305 1 94.44 88 LYS B C 1
ATOM 3256 O O . LYS B 1 88 ? 5.922 19.438 12.109 1 94.44 88 LYS B O 1
ATOM 3261 N N . CYS B 1 89 ? 3.939 18.547 11.609 1 97.38 89 CYS B N 1
ATOM 3262 C CA . CYS B 1 89 ? 3.799 17.906 12.906 1 97.38 89 CYS B CA 1
ATOM 3263 C C . CYS B 1 89 ? 4.172 16.422 12.828 1 97.38 89 CYS B C 1
ATOM 3265 O O . CYS B 1 89 ? 3.434 15.625 12.25 1 97.38 89 CYS B O 1
ATOM 3267 N N . LEU B 1 90 ? 5.344 16.094 13.438 1 96.88 90 LEU B N 1
ATOM 3268 C CA . LEU B 1 90 ? 5.898 14.742 13.312 1 96.88 90 LEU B CA 1
ATOM 3269 C C . LEU B 1 90 ? 6.184 14.141 14.688 1 96.88 90 LEU B C 1
ATOM 3271 O O . LEU B 1 90 ? 7.344 13.891 15.023 1 96.88 90 LEU B O 1
ATOM 3275 N N . PRO B 1 91 ? 5.145 13.789 15.391 1 96.44 91 PRO B N 1
ATOM 3276 C CA . PRO B 1 91 ? 5.348 13.281 16.75 1 96.44 91 PRO B CA 1
ATOM 3277 C C . PRO B 1 91 ? 6.184 12.008 16.781 1 96.44 91 PRO B C 1
ATOM 3279 O O . PRO B 1 91 ? 6.727 11.641 17.828 1 96.44 91 PRO B O 1
ATOM 3282 N N . ASN B 1 92 ? 6.242 11.312 15.648 1 92.75 92 ASN B N 1
ATOM 3283 C CA . ASN B 1 92 ? 7.078 10.117 15.578 1 92.75 92 ASN B CA 1
ATOM 3284 C C . ASN B 1 92 ? 8.562 10.469 15.664 1 92.75 92 ASN B C 1
ATOM 3286 O O . ASN B 1 92 ? 9.398 9.602 15.922 1 92.75 92 ASN B O 1
ATOM 3290 N N . LEU B 1 93 ? 8.93 11.656 15.492 1 94.38 93 LEU B N 1
ATOM 3291 C CA . LEU B 1 93 ? 10.336 12.039 15.445 1 94.38 93 LEU B CA 1
ATOM 3292 C C . LEU B 1 93 ? 10.688 12.945 16.625 1 94.38 93 LEU B C 1
ATOM 3294 O O . LEU B 1 93 ? 11.836 12.953 17.078 1 94.38 93 LEU B O 1
ATOM 3298 N N . TYR B 1 94 ? 9.727 13.789 17.062 1 94 94 TYR B N 1
ATOM 3299 C CA . TYR B 1 94 ? 9.969 14.727 18.156 1 94 94 TYR B CA 1
ATOM 3300 C C . TYR B 1 94 ? 8.68 15.047 18.891 1 94 94 TYR B C 1
ATOM 3302 O O . TYR B 1 94 ? 7.586 14.797 18.391 1 94 94 TYR B O 1
ATOM 3310 N N . ASP B 1 95 ? 8.844 15.609 20.047 1 96.25 95 ASP B N 1
ATOM 3311 C CA . ASP B 1 95 ? 7.711 16.156 20.781 1 96.25 95 ASP B CA 1
ATOM 3312 C C . ASP B 1 95 ? 7.234 17.469 20.172 1 96.25 95 ASP B C 1
ATOM 3314 O O . ASP B 1 95 ? 7.973 18.453 20.172 1 96.25 95 ASP B O 1
ATOM 3318 N N . PRO B 1 96 ? 5.984 17.484 19.781 1 95.94 96 PRO B N 1
ATOM 3319 C CA . PRO B 1 96 ? 5.492 18.703 19.156 1 95.94 96 PRO B CA 1
ATOM 3320 C C . PRO B 1 96 ? 5.613 19.922 20.062 1 95.94 96 PRO B C 1
ATOM 3322 O O . PRO B 1 96 ? 5.82 21.047 19.578 1 95.94 96 PRO B O 1
ATOM 3325 N N . ALA B 1 97 ? 5.547 19.766 21.328 1 97.38 97 ALA B N 1
ATOM 3326 C CA . ALA B 1 97 ? 5.652 20.875 22.266 1 97.38 97 ALA B CA 1
ATOM 3327 C C . ALA B 1 97 ? 7.062 21.469 22.281 1 97.38 97 ALA B C 1
ATOM 3329 O O . ALA B 1 97 ? 7.242 22.656 22.516 1 97.38 97 ALA B O 1
ATOM 3330 N N . GLU B 1 98 ? 7.988 20.641 22 1 96 98 GLU B N 1
ATOM 3331 C CA . GLU B 1 98 ? 9.383 21.078 22.016 1 96 98 GLU B CA 1
ATOM 3332 C C . GLU B 1 98 ? 9.695 21.984 20.828 1 96 98 GLU B C 1
ATOM 3334 O O . GLU B 1 98 ? 10.625 22.797 20.891 1 96 98 GLU B O 1
ATOM 3339 N N . VAL B 1 99 ? 8.898 21.828 19.812 1 94.12 99 VAL B N 1
ATOM 3340 C CA . VAL B 1 99 ? 9.055 22.672 18.641 1 94.12 99 VAL B CA 1
ATOM 3341 C C . VAL B 1 99 ? 8.641 24.109 18.969 1 94.12 99 VAL B C 1
ATOM 3343 O O . VAL B 1 99 ? 9.227 25.062 18.453 1 94.12 99 VAL B O 1
ATOM 3346 N N . VAL B 1 100 ? 7.742 24.266 19.875 1 96.69 100 VAL B N 1
ATOM 3347 C CA . VAL B 1 100 ? 7.121 25.547 20.188 1 96.69 100 VAL B CA 1
ATOM 3348 C C . VAL B 1 100 ? 7.828 26.188 21.391 1 96.69 100 VAL B C 1
ATOM 3350 O O . VAL B 1 100 ? 7.996 27.406 21.453 1 96.69 100 VAL B O 1
ATOM 3353 N N . ALA B 1 101 ? 8.383 25.453 22.234 1 97.56 101 ALA B N 1
ATOM 3354 C CA . ALA B 1 101 ? 8.805 25.828 23.578 1 97.56 101 ALA B CA 1
ATOM 3355 C C . ALA B 1 101 ? 9.852 26.938 23.547 1 97.56 101 ALA B C 1
ATOM 3357 O O . ALA B 1 101 ? 9.797 27.875 24.344 1 97.56 101 ALA B O 1
ATOM 3358 N N . PRO B 1 102 ? 10.781 26.875 22.609 1 97.44 102 PRO B N 1
ATOM 3359 C CA . PRO B 1 102 ? 11.859 27.859 22.656 1 97.44 102 PRO B CA 1
ATOM 3360 C C . PRO B 1 102 ? 11.375 29.281 22.375 1 97.44 102 PRO B C 1
ATOM 3362 O O . PRO B 1 102 ? 12.109 30.25 22.578 1 97.44 102 PRO B O 1
ATOM 3365 N N . TYR B 1 103 ? 10.102 29.406 21.922 1 97.94 103 TYR B N 1
ATOM 3366 C CA . TYR B 1 103 ? 9.648 30.703 21.422 1 97.94 103 TYR B CA 1
ATOM 3367 C C . TYR B 1 103 ? 8.672 31.359 22.391 1 97.94 103 TYR B C 1
ATOM 3369 O O . TYR B 1 103 ? 8.258 32.5 22.188 1 97.94 103 TYR B O 1
ATOM 3377 N N . ILE B 1 104 ? 8.336 30.609 23.375 1 98.12 104 ILE B N 1
ATOM 3378 C CA . ILE B 1 104 ? 7.305 31.078 24.281 1 98.12 104 ILE B CA 1
ATOM 3379 C C . ILE B 1 104 ? 7.941 31.484 25.609 1 98.12 104 ILE B C 1
ATOM 3381 O O . ILE B 1 104 ? 8.273 30.625 26.438 1 98.12 104 ILE B O 1
ATOM 3385 N N . ILE B 1 105 ? 7.977 32.844 25.891 1 96.75 105 ILE B N 1
ATOM 3386 C CA . ILE B 1 105 ? 8.586 33.281 27.141 1 96.75 105 ILE B CA 1
ATOM 3387 C C . ILE B 1 105 ? 7.574 34.094 27.938 1 96.75 105 ILE B C 1
ATOM 3389 O O . ILE B 1 105 ? 7.91 34.656 28.984 1 96.75 105 ILE B O 1
ATOM 3393 N N . SER B 1 106 ? 6.348 34.281 27.375 1 97.19 106 SER B N 1
ATOM 3394 C CA . SER B 1 106 ? 5.266 35 28.031 1 97.19 106 SER B CA 1
ATOM 3395 C C . SER B 1 106 ? 3.938 34.25 27.891 1 97.19 106 SER B C 1
ATOM 3397 O O . SER B 1 106 ? 3.65 33.688 26.828 1 97.19 106 SER B O 1
ATOM 3399 N N . ASP B 1 107 ? 3.068 34.344 28.875 1 96.75 107 ASP B N 1
ATOM 3400 C CA . ASP B 1 107 ? 1.748 33.719 28.828 1 96.75 107 ASP B CA 1
ATOM 3401 C C . ASP B 1 107 ? 0.789 34.531 27.953 1 96.75 107 ASP B C 1
ATOM 3403 O O . ASP B 1 107 ? -0.3 34.062 27.625 1 96.75 107 ASP B O 1
ATOM 3407 N N . LYS B 1 108 ? 1.263 35.656 27.547 1 95.94 108 LYS B N 1
ATOM 3408 C CA . LYS B 1 108 ? 0.42 36.531 26.719 1 95.94 108 LYS B CA 1
ATOM 3409 C C . LYS B 1 108 ? 0.541 36.156 25.25 1 95.94 108 LYS B C 1
ATOM 3411 O O . LYS B 1 108 ? -0.298 36.562 24.438 1 95.94 108 LYS B O 1
ATOM 3416 N N . THR B 1 109 ? 1.619 35.469 24.922 1 98.19 109 THR B N 1
ATOM 3417 C CA . THR B 1 109 ? 1.82 35.062 23.531 1 98.19 109 THR B CA 1
ATOM 3418 C C . THR B 1 109 ? 0.743 34.062 23.109 1 98.19 109 THR B C 1
ATOM 3420 O O . THR B 1 109 ? 0.485 33.094 23.797 1 98.19 109 THR B O 1
ATOM 3423 N N . VAL B 1 110 ? 0.043 34.406 22 1 98.62 110 VAL B N 1
ATOM 3424 C CA . VAL B 1 110 ? -0.929 33.469 21.422 1 98.62 110 VAL B CA 1
ATOM 3425 C C . VAL B 1 110 ? -0.216 32.469 20.516 1 98.62 110 VAL B C 1
ATOM 3427 O O . VAL B 1 110 ? 0.53 32.875 19.609 1 98.62 110 VAL B O 1
ATOM 3430 N N . ILE B 1 111 ? -0.407 31.156 20.781 1 98.75 111 ILE B N 1
ATOM 3431 C CA . ILE B 1 111 ? 0.182 30.094 19.969 1 98.75 111 ILE B CA 1
ATOM 3432 C C . ILE B 1 111 ? -0.81 29.656 18.891 1 98.75 111 ILE B C 1
ATOM 3434 O O . ILE B 1 111 ? -1.915 29.203 19.203 1 98.75 111 ILE B O 1
ATOM 3438 N N . VAL B 1 112 ? -0.475 29.859 17.641 1 98.62 112 VAL B N 1
ATOM 3439 C CA . VAL B 1 112 ? -1.316 29.453 16.516 1 98.62 112 VAL B CA 1
ATOM 3440 C C . VAL B 1 112 ? -0.7 28.25 15.812 1 98.62 112 VAL B C 1
ATOM 3442 O O . VAL B 1 112 ? 0.37 28.359 15.211 1 98.62 112 VAL B O 1
ATOM 3445 N N . LEU B 1 113 ? -1.357 27.125 15.867 1 98.56 113 LEU B N 1
ATOM 3446 C CA . LEU B 1 113 ? -0.863 25.906 15.25 1 98.56 113 LEU B CA 1
ATOM 3447 C C . LEU B 1 113 ? -1.485 25.703 13.867 1 98.56 113 LEU B C 1
ATOM 3449 O O . LEU B 1 113 ? -2.631 25.266 13.758 1 98.56 113 LEU B O 1
ATOM 3453 N N . VAL B 1 114 ? -0.692 26 12.828 1 97.75 114 VAL B N 1
ATOM 3454 C CA . VAL B 1 114 ? -1.122 25.781 11.453 1 97.75 114 VAL B CA 1
ATOM 3455 C C . VAL B 1 114 ? -0.466 24.5 10.914 1 97.75 114 VAL B C 1
ATOM 3457 O O . VAL B 1 114 ? 0.471 24.578 10.117 1 97.75 114 VAL B O 1
ATOM 3460 N N . GLN B 1 115 ? -0.943 23.406 11.383 1 97.19 115 GLN B N 1
ATOM 3461 C CA . GLN B 1 115 ? -0.441 22.078 11.055 1 97.19 115 GLN B CA 1
ATOM 3462 C C . GLN B 1 115 ? -1.586 21.125 10.734 1 97.19 115 GLN B C 1
ATOM 3464 O O . GLN B 1 115 ? -2.74 21.391 11.07 1 97.19 115 GLN B O 1
ATOM 3469 N N . ASN B 1 116 ? -1.264 20.109 10.047 1 96.19 116 ASN B N 1
ATOM 3470 C CA . ASN B 1 116 ? -2.281 19.125 9.68 1 96.19 116 ASN B CA 1
ATOM 3471 C C . ASN B 1 116 ? -2.508 18.094 10.781 1 96.19 116 ASN B C 1
ATOM 3473 O O . ASN B 1 116 ? -1.666 17.938 11.672 1 96.19 116 ASN B O 1
ATOM 3477 N N . GLY B 1 117 ? -3.725 17.5 10.68 1 97.62 117 GLY B N 1
ATOM 3478 C CA . GLY B 1 117 ? -3.99 16.359 11.539 1 97.62 117 GLY B CA 1
ATOM 3479 C C . GLY B 1 117 ? -4.898 16.672 12.711 1 97.62 117 GLY B C 1
ATOM 3480 O O . GLY B 1 117 ? -5.41 17.797 12.812 1 97.62 117 GLY B O 1
ATOM 3481 N N . ILE B 1 118 ? -5.129 15.75 13.539 1 97.38 118 ILE B N 1
ATOM 3482 C CA . ILE B 1 118 ? -5.953 15.906 14.734 1 97.38 118 ILE B CA 1
ATOM 3483 C C . ILE B 1 118 ? -5.109 15.625 15.977 1 97.38 118 ILE B C 1
ATOM 3485 O O . ILE B 1 118 ? -4.109 14.914 15.906 1 97.38 118 ILE B O 1
ATOM 3489 N N . GLY B 1 119 ? -5.41 16.234 17.016 1 96.5 119 GLY B N 1
ATOM 3490 C CA . GLY B 1 119 ? -4.746 16.016 18.297 1 96.5 119 GLY B CA 1
ATOM 3491 C C . GLY B 1 119 ? -3.416 16.734 18.406 1 96.5 119 GLY B C 1
ATOM 3492 O O . GLY B 1 119 ? -2.666 16.516 19.359 1 96.5 119 GLY B O 1
ATOM 3493 N N . ILE B 1 120 ? -3.107 17.594 17.531 1 97.56 120 ILE B N 1
ATOM 3494 C CA . ILE B 1 120 ? -1.793 18.234 17.469 1 97.56 120 ILE B CA 1
ATOM 3495 C C . ILE B 1 120 ? -1.666 19.25 18.594 1 97.56 120 ILE B C 1
ATOM 3497 O O . ILE B 1 120 ? -0.555 19.625 18.984 1 97.56 120 ILE B O 1
ATOM 3501 N N . GLU B 1 121 ? -2.791 19.719 19.156 1 97.88 121 GLU B N 1
ATOM 3502 C CA . GLU B 1 121 ? -2.801 20.797 20.125 1 97.88 121 GLU B CA 1
ATOM 3503 C C . GLU B 1 121 ? -2.486 20.281 21.531 1 97.88 121 GLU B C 1
ATOM 3505 O O . GLU B 1 121 ? -1.947 21.016 22.359 1 97.88 121 GLU B O 1
ATOM 3510 N N . GLU B 1 122 ? -2.725 19.016 21.75 1 97 122 GLU B N 1
ATOM 3511 C CA . GLU B 1 122 ? -2.721 18.453 23.094 1 97 122 GLU B CA 1
ATOM 3512 C C . GLU B 1 122 ? -1.348 18.594 23.75 1 97 122 GLU B C 1
ATOM 3514 O O . GLU B 1 122 ? -1.236 19.094 24.875 1 97 122 GLU B O 1
ATOM 3519 N N . PRO B 1 123 ? -0.29 18.188 23.078 1 97.44 123 PRO B N 1
ATOM 3520 C CA . PRO B 1 123 ? 1.022 18.328 23.719 1 97.44 123 PRO B CA 1
ATOM 3521 C C . PRO B 1 123 ? 1.372 19.781 24.031 1 97.44 123 PRO B C 1
ATOM 3523 O O . PRO B 1 123 ? 2.008 20.062 25.062 1 97.44 123 PRO B O 1
ATOM 3526 N N . VAL B 1 124 ? 0.979 20.688 23.188 1 98.19 124 VAL B N 1
ATOM 3527 C CA . VAL B 1 124 ? 1.267 22.094 23.375 1 98.19 124 VAL B CA 1
ATOM 3528 C C . VAL B 1 124 ? 0.455 22.641 24.547 1 98.19 124 VAL B C 1
ATOM 3530 O O . VAL B 1 124 ? 0.97 23.406 25.375 1 98.19 124 VAL B O 1
ATOM 3533 N N . ARG B 1 125 ? -0.783 22.234 24.641 1 98 125 ARG B N 1
ATOM 3534 C CA . ARG B 1 125 ? -1.648 22.656 25.734 1 98 125 ARG B CA 1
ATOM 3535 C C . ARG B 1 125 ? -1.085 22.203 27.078 1 98 125 ARG B C 1
ATOM 3537 O O . ARG B 1 125 ? -1.104 22.969 28.062 1 98 125 ARG B O 1
ATOM 3544 N N . VAL B 1 126 ? -0.631 21.016 27.141 1 97 126 VAL B N 1
ATOM 3545 C CA . VAL B 1 126 ? -0.072 20.453 28.375 1 97 126 VAL B CA 1
ATOM 3546 C C . VAL B 1 126 ? 1.151 21.266 28.797 1 97 126 VAL B C 1
ATOM 3548 O O . VAL B 1 126 ? 1.315 21.594 29.984 1 97 126 VAL B O 1
ATOM 3551 N N . ARG B 1 127 ? 1.959 21.656 27.859 1 97.38 127 ARG B N 1
ATOM 3552 C CA . ARG B 1 127 ? 3.199 22.359 28.141 1 97.38 127 ARG B CA 1
ATOM 3553 C C . ARG B 1 127 ? 2.928 23.828 28.484 1 97.38 127 ARG B C 1
ATOM 3555 O O . ARG B 1 127 ? 3.635 24.422 29.297 1 97.38 127 ARG B O 1
ATOM 3562 N N . PHE B 1 128 ? 1.937 24.375 27.859 1 97.75 128 PHE B N 1
ATOM 3563 C CA . PHE B 1 128 ? 1.597 25.781 28.016 1 97.75 128 PHE B CA 1
ATOM 3564 C C . PHE B 1 128 ? 0.14 25.938 28.438 1 97.75 128 PHE B C 1
ATOM 3566 O O . PHE B 1 128 ? -0.67 26.484 27.688 1 97.75 128 PHE B O 1
ATOM 3573 N N . PRO B 1 129 ? -0.196 25.656 29.625 1 96.62 129 PRO B N 1
ATOM 3574 C CA . PRO B 1 129 ? -1.591 25.625 30.078 1 96.62 129 PRO B CA 1
ATOM 3575 C C . PRO B 1 129 ? -2.236 27 30.141 1 96.62 129 PRO B C 1
ATOM 3577 O O . PRO B 1 129 ? -3.463 27.109 30.109 1 96.62 129 PRO B O 1
ATOM 3580 N N . ASN B 1 130 ? -1.427 28.047 30.172 1 96.25 130 ASN B N 1
ATOM 3581 C CA . ASN B 1 130 ? -1.986 29.375 30.391 1 96.25 130 ASN B CA 1
ATOM 3582 C C . ASN B 1 130 ? -2.025 30.188 29.109 1 96.25 130 ASN B C 1
ATOM 3584 O O . ASN B 1 130 ? -2.705 31.219 29.031 1 96.25 130 ASN B O 1
ATOM 3588 N N . ASN B 1 131 ? -1.303 29.75 28.078 1 98.31 131 ASN B N 1
ATOM 3589 C CA . ASN B 1 131 ? -1.295 30.469 26.812 1 98.31 131 ASN B CA 1
ATOM 3590 C C . ASN B 1 131 ? -2.559 30.203 26 1 98.31 131 ASN B C 1
ATOM 3592 O O . ASN B 1 131 ? -3.049 29.062 25.984 1 98.31 131 ASN B O 1
ATOM 3596 N N . PRO B 1 132 ? -3.17 31.297 25.359 1 98.31 132 PRO B N 1
ATOM 3597 C CA . PRO B 1 132 ? -4.191 30.969 24.359 1 98.31 132 PRO B CA 1
ATOM 3598 C C . PRO B 1 132 ? -3.639 30.156 23.188 1 98.31 132 PRO B C 1
ATOM 3600 O O . PRO B 1 132 ? -2.547 30.438 22.688 1 98.31 132 PRO B O 1
ATOM 3603 N N . ILE B 1 133 ? -4.34 29.078 22.859 1 98.62 133 ILE B N 1
ATOM 3604 C CA . ILE B 1 133 ? -3.963 28.25 21.719 1 98.62 133 ILE B CA 1
ATOM 3605 C C . ILE B 1 133 ? -5.051 28.328 20.641 1 98.62 133 ILE B C 1
ATOM 3607 O O . ILE B 1 133 ? -6.223 28.062 20.922 1 98.62 133 ILE B O 1
ATOM 3611 N N . ILE B 1 134 ? -4.656 28.766 19.484 1 98.56 134 ILE B N 1
ATOM 3612 C CA . ILE B 1 134 ? -5.531 28.781 18.312 1 98.56 134 ILE B CA 1
ATOM 3613 C C . ILE B 1 134 ? -5.137 27.641 17.359 1 98.56 134 ILE B C 1
ATOM 3615 O O . ILE B 1 134 ? -3.963 27.516 17.016 1 98.56 134 ILE B O 1
ATOM 3619 N N . SER B 1 135 ? -6.133 26.797 17.078 1 98.38 135 SER B N 1
ATOM 3620 C CA . SER B 1 135 ? -5.977 25.781 16.047 1 98.38 135 SER B CA 1
ATOM 3621 C C . SER B 1 135 ? -6.293 26.359 14.672 1 98.38 135 SER B C 1
ATOM 3623 O O . SER B 1 135 ? -7.348 26.953 14.469 1 98.38 135 SER B O 1
ATOM 3625 N N . GLY B 1 136 ? -5.359 26.188 13.727 1 97.94 136 GLY B N 1
ATOM 3626 C CA . GLY B 1 136 ? -5.543 26.688 12.375 1 97.94 136 GLY B CA 1
ATOM 3627 C C . GLY B 1 136 ? -5.473 25.609 11.32 1 97.94 136 GLY B C 1
ATOM 3628 O O . GLY B 1 136 ? -4.555 24.781 11.328 1 97.94 136 GLY B O 1
ATOM 3629 N N . ILE B 1 137 ? -6.48 25.594 10.477 1 97.44 137 ILE B N 1
ATOM 3630 C CA . ILE B 1 137 ? -6.562 24.656 9.359 1 97.44 137 ILE B CA 1
ATOM 3631 C C . ILE B 1 137 ? -6.324 25.406 8.047 1 97.44 137 ILE B C 1
ATOM 3633 O O . ILE B 1 137 ? -7.215 26.109 7.551 1 97.44 137 ILE B O 1
ATOM 3637 N N . ALA B 1 138 ? -5.176 25.219 7.48 1 95.88 138 ALA B N 1
ATOM 3638 C CA . ALA B 1 138 ? -4.805 25.953 6.27 1 95.88 138 ALA B CA 1
ATOM 3639 C C . ALA B 1 138 ? -5.277 25.203 5.02 1 95.88 138 ALA B C 1
ATOM 3641 O O . ALA B 1 138 ? -5.145 23.984 4.93 1 95.88 138 ALA B O 1
ATOM 3642 N N . TYR B 1 139 ? -5.934 25.828 4.168 1 93 139 TYR B N 1
ATOM 3643 C CA . TYR B 1 139 ? -6.184 25.438 2.787 1 93 139 TYR B CA 1
ATOM 3644 C C . TYR B 1 139 ? -5.355 26.266 1.818 1 93 139 TYR B C 1
ATOM 3646 O O . TYR B 1 139 ? -5.723 27.406 1.496 1 93 139 TYR B O 1
ATOM 3654 N N . ILE B 1 140 ? -4.266 25.766 1.469 1 90.69 140 ILE B N 1
ATOM 3655 C CA . ILE B 1 140 ? -3.295 26.531 0.691 1 90.69 140 ILE B CA 1
ATOM 3656 C C . ILE B 1 140 ? -2.545 25.594 -0.256 1 90.69 140 ILE B C 1
ATOM 3658 O O . ILE B 1 140 ? -2.211 24.469 0.111 1 90.69 140 ILE B O 1
ATOM 3662 N N . ASP B 1 141 ? -2.43 25.953 -1.513 1 86.56 141 ASP B N 1
ATOM 3663 C CA . ASP B 1 141 ? -1.628 25.25 -2.514 1 86.56 141 ASP B CA 1
ATOM 3664 C C . ASP B 1 141 ? -0.265 25.922 -2.689 1 86.56 141 ASP B C 1
ATOM 3666 O O . ASP B 1 141 ? -0.158 26.969 -3.326 1 86.56 141 ASP B O 1
ATOM 3670 N N . VAL B 1 142 ? 0.782 25.312 -2.084 1 90.56 142 VAL B N 1
ATOM 3671 C CA . VAL B 1 142 ? 2.086 25.969 -2.088 1 90.56 142 VAL B CA 1
ATOM 3672 C C . VAL B 1 142 ? 3.191 24.906 -2.02 1 90.56 142 VAL B C 1
ATOM 3674 O O . VAL B 1 142 ? 2.98 23.812 -1.504 1 90.56 142 VAL B O 1
ATOM 3677 N N . ASP B 1 143 ? 4.27 25.234 -2.668 1 88.31 143 ASP B N 1
ATOM 3678 C CA . ASP B 1 143 ? 5.441 24.375 -2.641 1 88.31 143 ASP B CA 1
ATOM 3679 C C . ASP B 1 143 ? 6.73 25.188 -2.654 1 88.31 143 ASP B C 1
ATOM 3681 O O . ASP B 1 143 ? 6.758 26.312 -3.176 1 88.31 143 ASP B O 1
ATOM 3685 N N . GLN B 1 144 ? 7.707 24.734 -1.969 1 91.31 144 GLN B N 1
ATOM 3686 C CA . GLN B 1 144 ? 9.062 25.266 -2.07 1 91.31 144 GLN B CA 1
ATOM 3687 C C . GLN B 1 144 ? 9.938 24.406 -2.965 1 91.31 144 GLN B C 1
ATOM 3689 O O . GLN B 1 144 ? 10.406 23.344 -2.539 1 91.31 144 GLN B O 1
ATOM 3694 N N . THR B 1 145 ? 10.211 24.781 -4.098 1 88.69 145 THR B N 1
ATOM 3695 C CA . THR B 1 145 ? 10.914 23.984 -5.109 1 88.69 145 THR B CA 1
ATOM 3696 C C . THR B 1 145 ? 12.414 23.984 -4.848 1 88.69 145 THR B C 1
ATOM 3698 O O . THR B 1 145 ? 13.109 23.031 -5.191 1 88.69 145 THR B O 1
ATOM 3701 N N . GLN B 1 146 ? 12.914 25.078 -4.363 1 91.56 146 GLN B N 1
ATOM 3702 C CA . GLN B 1 146 ? 14.273 25.312 -3.893 1 91.56 146 GLN B CA 1
ATOM 3703 C C . GLN B 1 146 ? 14.289 26.219 -2.666 1 91.56 146 GLN B C 1
ATOM 3705 O O . GLN B 1 146 ? 13.297 26.891 -2.371 1 91.56 146 GLN B O 1
ATOM 3710 N N . SER B 1 147 ? 15.414 26.219 -2.02 1 92.75 147 SER B N 1
ATOM 3711 C CA . SER B 1 147 ? 15.516 27.062 -0.839 1 92.75 147 SER B CA 1
ATOM 3712 C C . SER B 1 147 ? 15.164 28.516 -1.167 1 92.75 147 SER B C 1
ATOM 3714 O O . SER B 1 147 ? 15.836 29.156 -1.982 1 92.75 147 SER B O 1
ATOM 3716 N N . GLY B 1 148 ? 14.062 28.875 -0.607 1 95.12 148 GLY B N 1
ATOM 3717 C CA . GLY B 1 148 ? 13.672 30.281 -0.754 1 95.12 148 GLY B CA 1
ATOM 3718 C C . GLY B 1 148 ? 12.836 30.531 -1.991 1 95.12 148 GLY B C 1
ATOM 3719 O O . GLY B 1 148 ? 12.367 31.656 -2.211 1 95.12 148 GLY B O 1
ATOM 3720 N N . ILE B 1 149 ? 12.68 29.547 -2.803 1 96.25 149 ILE B N 1
ATOM 3721 C CA . ILE B 1 149 ? 11.867 29.703 -4.004 1 96.25 149 ILE B CA 1
ATOM 3722 C C . ILE B 1 149 ? 10.516 29.031 -3.803 1 96.25 149 ILE B C 1
ATOM 3724 O O . ILE B 1 149 ? 10.438 27.797 -3.707 1 96.25 149 ILE B O 1
ATOM 3728 N N . ILE B 1 150 ? 9.445 29.875 -3.805 1 96.06 150 ILE B N 1
ATOM 3729 C CA . ILE B 1 150 ? 8.109 29.438 -3.424 1 96.06 150 ILE B CA 1
ATOM 3730 C C . ILE B 1 150 ? 7.16 29.562 -4.613 1 96.06 150 ILE B C 1
ATOM 3732 O O . ILE B 1 150 ? 7.145 30.594 -5.285 1 96.06 150 ILE B O 1
ATOM 3736 N N . ARG B 1 151 ? 6.461 28.516 -4.855 1 93.69 151 ARG B N 1
ATOM 3737 C CA . ARG B 1 151 ? 5.371 28.547 -5.824 1 93.69 151 ARG B CA 1
ATOM 3738 C C . ARG B 1 151 ? 4.02 28.406 -5.133 1 93.69 151 ARG B C 1
ATOM 3740 O O . ARG B 1 151 ? 3.729 27.375 -4.523 1 93.69 151 ARG B O 1
ATOM 3747 N N . HIS B 1 152 ? 3.305 29.484 -5.211 1 91.94 152 HIS B N 1
ATOM 3748 C CA . HIS B 1 152 ? 1.955 29.547 -4.66 1 91.94 152 HIS B CA 1
ATOM 3749 C C . HIS B 1 152 ? 0.906 29.422 -5.758 1 91.94 152 HIS B C 1
ATOM 3751 O O . HIS B 1 152 ? 1.012 30.078 -6.797 1 91.94 152 HIS B O 1
ATOM 3757 N N . GLY B 1 153 ? -0.015 28.578 -5.605 1 86.06 153 GLY B N 1
ATOM 3758 C CA . GLY B 1 153 ? -1.085 28.438 -6.582 1 86.06 153 GLY B CA 1
ATOM 3759 C C . GLY B 1 153 ? -2.115 29.547 -6.492 1 86.06 153 GLY B C 1
ATOM 3760 O O . GLY B 1 153 ? -1.778 30.734 -6.605 1 86.06 153 GLY B O 1
ATOM 3761 N N . GLY B 1 154 ? -3.379 29.203 -6.027 1 80.25 154 GLY B N 1
ATOM 3762 C CA . GLY B 1 154 ? -4.43 30.203 -5.965 1 80.25 154 GLY B CA 1
ATOM 3763 C C . GLY B 1 154 ? -5.227 30.156 -4.676 1 80.25 154 GLY B C 1
ATOM 3764 O O . GLY B 1 154 ? -5.883 31.125 -4.305 1 80.25 154 GLY B O 1
ATOM 3765 N N . THR B 1 155 ? -5.125 29.141 -4.055 1 83.56 155 THR B N 1
ATOM 3766 C CA . THR B 1 155 ? -5.926 28.953 -2.852 1 83.56 155 THR B CA 1
ATOM 3767 C C . THR B 1 155 ? -5.16 29.406 -1.615 1 83.56 155 THR B C 1
ATOM 3769 O O . THR B 1 155 ? -3.967 29.125 -1.478 1 83.56 155 THR B O 1
ATOM 3772 N N . ASN B 1 156 ? -5.781 30.281 -0.817 1 86.75 156 ASN B N 1
ATOM 3773 C CA . ASN B 1 156 ? -5.227 30.734 0.453 1 86.75 156 ASN B CA 1
ATOM 3774 C C . ASN B 1 156 ? -6.328 31.094 1.446 1 86.75 156 ASN B C 1
ATOM 3776 O O . ASN B 1 156 ? -6.82 32.219 1.444 1 86.75 156 ASN B O 1
ATOM 3780 N N . PHE B 1 157 ? -6.684 30.141 2.176 1 91.06 157 PHE B N 1
ATOM 3781 C CA . PHE B 1 157 ? -7.746 30.297 3.16 1 91.06 157 PHE B CA 1
ATOM 3782 C C . PHE B 1 157 ? -7.457 29.484 4.414 1 91.06 157 PHE B C 1
ATOM 3784 O O . PHE B 1 157 ? -6.832 28.422 4.336 1 91.06 157 PHE B O 1
ATOM 3791 N N . ILE B 1 158 ? -7.832 30.078 5.633 1 96.12 158 ILE B N 1
ATOM 3792 C CA . ILE B 1 158 ? -7.598 29.359 6.883 1 96.12 158 ILE B CA 1
ATOM 3793 C C . ILE B 1 158 ? -8.883 29.312 7.703 1 96.12 158 ILE B C 1
ATOM 3795 O O . ILE B 1 158 ? -9.648 30.281 7.719 1 96.12 158 ILE B O 1
ATOM 3799 N N . VAL B 1 159 ? -9.203 28.219 8.328 1 97.19 159 VAL B N 1
ATOM 3800 C CA . VAL B 1 159 ? -10.219 28.078 9.359 1 97.19 159 VAL B CA 1
ATOM 3801 C C . VAL B 1 159 ? -9.555 27.984 10.734 1 97.19 159 VAL B C 1
ATOM 3803 O O . VAL B 1 159 ? -8.602 27.234 10.922 1 97.19 159 VAL B O 1
ATOM 3806 N N . CYS B 1 160 ? -9.961 28.828 11.664 1 97.19 160 CYS B N 1
ATOM 3807 C CA . CYS B 1 160 ? -9.273 28.766 12.945 1 97.19 160 CYS B CA 1
ATOM 3808 C C . CYS B 1 160 ? -10.258 28.953 14.102 1 97.19 160 CYS B C 1
ATOM 3810 O O . CYS B 1 160 ? -11.406 29.344 13.883 1 97.19 160 CYS B O 1
ATOM 3812 N N . GLY B 1 161 ? -9.898 28.594 15.234 1 98.38 161 GLY B N 1
ATOM 3813 C CA . GLY B 1 161 ? -10.602 28.703 16.5 1 98.38 161 GLY B CA 1
ATOM 3814 C C . GLY B 1 161 ? -9.766 28.281 17.688 1 98.38 161 GLY B C 1
ATOM 3815 O O . GLY B 1 161 ? -8.664 27.75 17.516 1 98.38 161 GLY B O 1
ATOM 3816 N N . PHE B 1 162 ? -10.312 28.516 18.891 1 98.44 162 PHE B N 1
ATOM 3817 C CA . PHE B 1 162 ? -9.57 28.203 20.109 1 98.44 162 PHE B CA 1
ATOM 3818 C C . PHE B 1 162 ? -9.539 26.688 20.328 1 98.44 162 PHE B C 1
ATOM 3820 O O . PHE B 1 162 ? -10.453 25.969 19.906 1 98.44 162 PHE B O 1
ATOM 3827 N N . TYR B 1 163 ? -8.508 26.281 20.953 1 98.06 163 TYR B N 1
ATOM 3828 C CA . TYR B 1 163 ? -8.422 24.953 21.562 1 98.06 163 TYR B CA 1
ATOM 3829 C C . TYR B 1 163 ? -8.305 25.047 23.078 1 98.06 163 TYR B C 1
ATOM 3831 O O . TYR B 1 163 ? -7.488 25.812 23.594 1 98.06 163 TYR B O 1
ATOM 3839 N N . VAL B 1 164 ? -9.117 24.312 23.766 1 96 164 VAL B N 1
ATOM 3840 C CA . VAL B 1 164 ? -9.039 24.234 25.219 1 96 164 VAL B CA 1
ATOM 3841 C C . VAL B 1 164 ? -8.922 22.766 25.641 1 96 164 VAL B C 1
ATOM 3843 O O . VAL B 1 164 ? -9.141 21.859 24.844 1 96 164 VAL B O 1
ATOM 3846 N N . LYS B 1 165 ? -8.5 22.562 26.812 1 91.56 165 LYS B N 1
ATOM 3847 C CA . LYS B 1 165 ? -8.352 21.219 27.344 1 91.56 165 LYS B CA 1
ATOM 3848 C C . LYS B 1 165 ? -9.695 20.5 27.422 1 91.56 165 LYS B C 1
ATOM 3850 O O . LYS B 1 165 ? -10.727 21.141 27.656 1 91.56 165 LYS B O 1
ATOM 3855 N N . GLU B 1 166 ? -9.602 19.172 27.203 1 84.81 166 GLU B N 1
ATOM 3856 C CA . GLU B 1 166 ? -10.82 18.375 27.344 1 84.81 166 GLU B CA 1
ATOM 3857 C C . GLU B 1 166 ? -11.484 18.641 28.703 1 84.81 166 GLU B C 1
ATOM 3859 O O . GLU B 1 166 ? -10.805 18.672 29.734 1 84.81 166 GLU B O 1
ATOM 3864 N N . GLY B 1 167 ? -12.797 18.859 28.734 1 87.81 167 GLY B N 1
ATOM 3865 C CA . GLY B 1 167 ? -13.508 19.109 29.969 1 87.81 167 GLY B CA 1
ATOM 3866 C C . GLY B 1 167 ? -13.766 20.578 30.25 1 87.81 167 GLY B C 1
ATOM 3867 O O . GLY B 1 167 ? -14.664 20.922 31 1 87.81 167 GLY B O 1
ATOM 3868 N N . ASP B 1 168 ? -12.922 21.422 29.625 1 93.75 168 ASP B N 1
ATOM 3869 C CA . ASP B 1 168 ? -13.117 22.859 29.781 1 93.75 168 ASP B CA 1
ATOM 3870 C C . ASP B 1 168 ? -14.305 23.344 28.953 1 93.75 168 ASP B C 1
ATOM 3872 O O . ASP B 1 168 ? -14.688 22.703 27.969 1 93.75 168 ASP B O 1
ATOM 3876 N N . ASP B 1 169 ? -14.938 24.469 29.359 1 96.38 169 ASP B N 1
ATOM 3877 C CA . ASP B 1 169 ? -16.062 25.062 28.656 1 96.38 169 ASP B CA 1
ATOM 3878 C C . ASP B 1 169 ? -15.586 25.938 27.5 1 96.38 169 ASP B C 1
ATOM 3880 O O . ASP B 1 169 ? -15.305 27.125 27.672 1 96.38 169 ASP B O 1
ATOM 3884 N N . LEU B 1 170 ? -15.625 25.406 26.391 1 95.94 170 LEU B N 1
ATOM 3885 C CA . LEU B 1 170 ? -15.141 26.094 25.188 1 95.94 170 LEU B CA 1
ATOM 3886 C C . LEU B 1 170 ? -15.953 27.359 24.922 1 95.94 170 LEU B C 1
ATOM 3888 O O . LEU B 1 170 ? -15.398 28.391 24.531 1 95.94 170 LEU B O 1
ATOM 3892 N N . ASN B 1 171 ? -17.266 27.25 25.125 1 96.12 171 ASN B N 1
ATOM 3893 C CA . ASN B 1 171 ? -18.125 28.406 24.875 1 96.12 171 ASN B CA 1
ATOM 3894 C C . ASN B 1 171 ? -17.766 29.562 25.797 1 96.12 171 ASN B C 1
ATOM 3896 O O . ASN B 1 171 ? -17.703 30.719 25.359 1 96.12 171 ASN B O 1
ATOM 3900 N N . ALA B 1 172 ? -17.578 29.25 27 1 97.25 172 ALA B N 1
ATOM 3901 C CA . ALA B 1 172 ? -17.188 30.281 27.953 1 97.25 172 ALA B CA 1
ATOM 3902 C C . ALA B 1 172 ? -15.82 30.859 27.594 1 97.25 172 ALA B C 1
ATOM 3904 O O . ALA B 1 172 ? -15.617 32.062 27.656 1 97.25 172 ALA B O 1
ATOM 3905 N N . TYR B 1 173 ? -14.93 30 27.203 1 97 173 TYR B N 1
ATOM 3906 C CA . TYR B 1 173 ? -13.594 30.438 26.828 1 97 173 TYR B CA 1
ATOM 3907 C C . TYR B 1 173 ? -13.656 31.359 25.609 1 97 173 TYR B C 1
ATOM 3909 O O . TYR B 1 173 ? -12.984 32.375 25.562 1 97 173 TYR B O 1
ATOM 3917 N N . ASN B 1 174 ? -14.438 30.984 24.641 1 96.94 174 ASN B N 1
ATOM 3918 C CA . ASN B 1 174 ? -14.625 31.812 23.438 1 96.94 174 ASN B CA 1
ATOM 3919 C C . ASN B 1 174 ? -15.125 33.219 23.797 1 96.94 174 ASN B C 1
ATOM 3921 O O . ASN B 1 174 ? -14.633 34.188 23.266 1 96.94 174 ASN B O 1
ATOM 3925 N N . LYS B 1 175 ? -16.078 33.219 24.656 1 97.12 175 LYS B N 1
ATOM 3926 C CA . LYS B 1 175 ? -16.656 34.5 25.062 1 97.12 175 LYS B CA 1
ATOM 3927 C C . LYS B 1 175 ? -15.625 35.375 25.781 1 97.12 175 LYS B C 1
ATOM 3929 O O . LYS B 1 175 ? -15.469 36.562 25.484 1 97.12 175 LYS B O 1
ATOM 3934 N N . ASP B 1 176 ? -14.922 34.75 26.656 1 96.56 176 ASP B N 1
ATOM 3935 C CA . ASP B 1 176 ? -13.977 35.5 27.5 1 96.56 176 ASP B CA 1
ATOM 3936 C C . ASP B 1 176 ? -12.781 35.969 26.688 1 96.56 176 ASP B C 1
ATOM 3938 O O . ASP B 1 176 ? -12.148 36.969 27.047 1 96.56 176 ASP B O 1
ATOM 3942 N N . ASN B 1 177 ? -12.477 35.281 25.641 1 97.12 177 ASN B N 1
ATOM 3943 C CA . ASN B 1 177 ? -11.281 35.594 24.859 1 97.12 177 ASN B CA 1
ATOM 3944 C C . ASN B 1 177 ? -11.625 36.031 23.438 1 97.12 177 ASN B C 1
ATOM 3946 O O . ASN B 1 177 ? -10.789 35.938 22.547 1 97.12 177 ASN B O 1
ATOM 3950 N N . ALA B 1 178 ? -12.797 36.531 23.172 1 96.88 178 ALA B N 1
ATOM 3951 C CA . ALA B 1 178 ? -13.305 36.906 21.859 1 96.88 178 ALA B CA 1
ATOM 3952 C C . ALA B 1 178 ? -12.406 37.938 21.203 1 96.88 178 ALA B C 1
ATOM 3954 O O . ALA B 1 178 ? -12.242 37.938 19.969 1 96.88 178 ALA B O 1
ATOM 3955 N N . HIS B 1 179 ? -11.828 38.781 21.969 1 97.06 179 HIS B N 1
ATOM 3956 C CA . HIS B 1 179 ? -10.984 39.875 21.453 1 97.06 179 HIS B CA 1
ATOM 3957 C C . HIS B 1 179 ? -9.758 39.312 20.734 1 97.06 179 HIS B C 1
ATOM 3959 O O . HIS B 1 179 ? -9.273 39.906 19.781 1 97.06 179 HIS B O 1
ATOM 3965 N N . ILE B 1 180 ? -9.25 38.188 21.156 1 97.38 180 ILE B N 1
ATOM 3966 C CA . ILE B 1 180 ? -8.086 37.594 20.547 1 97.38 180 ILE B CA 1
ATOM 3967 C C . ILE B 1 180 ? -8.453 37.031 19.156 1 97.38 180 ILE B C 1
ATOM 3969 O O . ILE B 1 180 ? -7.691 37.219 18.203 1 97.38 180 ILE B O 1
ATOM 3973 N N . LEU B 1 181 ? -9.594 36.375 19.016 1 96.69 181 LEU B N 1
ATOM 3974 C CA . LEU B 1 181 ? -10.055 35.875 17.734 1 96.69 181 LEU B CA 1
ATOM 3975 C C . LEU B 1 181 ? -10.336 37 16.766 1 96.69 181 LEU B C 1
ATOM 3977 O O . LEU B 1 181 ? -10.055 36.906 15.562 1 96.69 181 LEU B O 1
ATOM 3981 N N . GLU B 1 182 ? -10.898 38.062 17.297 1 96.62 182 GLU B N 1
ATOM 3982 C CA . GLU B 1 182 ? -11.125 39.219 16.469 1 96.62 182 GLU B CA 1
ATOM 3983 C C . GLU B 1 182 ? -9.805 39.844 15.992 1 96.62 182 GLU B C 1
ATOM 3985 O O . GLU B 1 182 ? -9.695 40.25 14.844 1 96.62 182 GLU B O 1
ATOM 3990 N N . ASP B 1 183 ? -8.906 39.875 16.891 1 96.19 183 ASP B N 1
ATOM 3991 C CA . ASP B 1 183 ? -7.594 40.406 16.562 1 96.19 183 ASP B CA 1
ATOM 3992 C C . ASP B 1 183 ? -6.918 39.594 15.461 1 96.19 183 ASP B C 1
ATOM 3994 O O . ASP B 1 183 ? -6.391 40.156 14.5 1 96.19 183 ASP B O 1
ATOM 3998 N N . ILE B 1 184 ? -6.895 38.312 15.594 1 94.75 184 ILE B N 1
ATOM 3999 C CA . ILE B 1 184 ? -6.25 37.469 14.594 1 94.75 184 ILE B CA 1
ATOM 4000 C C . ILE B 1 184 ? -6.996 37.562 13.266 1 94.75 184 ILE B C 1
ATOM 4002 O O . ILE B 1 184 ? -6.383 37.562 12.195 1 94.75 184 ILE B O 1
ATOM 4006 N N . LYS B 1 185 ? -8.297 37.594 13.312 1 96.38 185 LYS B N 1
ATOM 4007 C CA . LYS B 1 185 ? -9.094 37.812 12.102 1 96.38 185 LYS B CA 1
ATOM 4008 C C . LYS B 1 185 ? -8.672 39.094 11.391 1 96.38 185 LYS B C 1
ATOM 4010 O O . LYS B 1 185 ? -8.484 39.094 10.172 1 96.38 185 LYS B O 1
ATOM 4015 N N . ASN B 1 186 ? -8.539 40.125 12.141 1 96.25 186 ASN B N 1
ATOM 4016 C CA . ASN B 1 186 ? -8.148 41.406 11.578 1 96.25 186 ASN B CA 1
ATOM 4017 C C . ASN B 1 186 ? -6.75 41.344 10.961 1 96.25 186 ASN B C 1
ATOM 4019 O O . ASN B 1 186 ? -6.52 41.906 9.883 1 96.25 186 ASN B O 1
ATOM 4023 N N . VAL B 1 187 ? -5.875 40.75 11.625 1 94.44 187 VAL B N 1
ATOM 4024 C CA . VAL B 1 187 ? -4.488 40.656 11.18 1 94.44 187 VAL B CA 1
ATOM 4025 C C . VAL B 1 187 ? -4.434 39.875 9.859 1 94.44 187 VAL B C 1
ATOM 4027 O O . VAL B 1 187 ? -3.758 40.312 8.922 1 94.44 187 VAL B O 1
ATOM 4030 N N . PHE B 1 188 ? -5.141 38.781 9.734 1 95.38 188 PHE B N 1
ATOM 4031 C CA . PHE B 1 188 ? -5.152 37.969 8.523 1 95.38 188 PHE B CA 1
ATOM 4032 C C . PHE B 1 188 ? -5.863 38.688 7.391 1 95.38 188 PHE B C 1
ATOM 4034 O O . PHE B 1 188 ? -5.398 38.688 6.25 1 95.38 188 PHE B O 1
ATOM 4041 N N . THR B 1 189 ? -6.945 39.312 7.746 1 95.44 189 THR B N 1
ATOM 4042 C CA . THR B 1 189 ? -7.719 40.062 6.754 1 95.44 189 THR B CA 1
ATOM 4043 C C . THR B 1 189 ? -6.902 41.219 6.176 1 95.44 189 THR B C 1
ATOM 4045 O O . THR B 1 189 ? -6.961 41.469 4.973 1 95.44 189 THR B O 1
ATOM 4048 N N . ALA B 1 190 ? -6.168 41.875 7.035 1 95.12 190 ALA B N 1
ATOM 4049 C CA . ALA B 1 190 ? -5.328 42.969 6.59 1 95.12 190 ALA B CA 1
ATOM 4050 C C . ALA B 1 190 ? -4.293 42.5 5.574 1 95.12 190 ALA B C 1
ATOM 4052 O O . ALA B 1 190 ? -3.885 43.281 4.695 1 95.12 190 ALA B O 1
ATOM 4053 N N . GLY B 1 191 ? -3.881 41.312 5.676 1 93.5 191 GLY B N 1
ATOM 4054 C CA . GLY B 1 191 ? -2.941 40.719 4.738 1 93.5 191 GLY B CA 1
ATOM 4055 C C . GLY B 1 191 ? -3.613 40.125 3.504 1 93.5 191 GLY B C 1
ATOM 4056 O O . GLY B 1 191 ? -2.967 39.469 2.693 1 93.5 191 GLY B O 1
ATOM 4057 N N . ASN B 1 192 ? -4.914 40.281 3.4 1 92.56 192 ASN B N 1
ATOM 4058 C CA . ASN B 1 192 ? -5.719 39.781 2.289 1 92.56 192 ASN B CA 1
ATOM 4059 C C . ASN B 1 192 ? -5.754 38.25 2.26 1 92.56 192 ASN B C 1
ATOM 4061 O O . ASN B 1 192 ? -5.633 37.625 1.195 1 92.56 192 ASN B O 1
ATOM 4065 N N . MET B 1 193 ? -5.734 37.688 3.363 1 91.88 193 MET B N 1
ATOM 4066 C CA . MET B 1 193 ? -5.906 36.219 3.514 1 91.88 193 MET B CA 1
ATOM 4067 C C . MET B 1 193 ? -7.32 35.906 3.984 1 91.88 193 MET B C 1
ATOM 4069 O O . MET B 1 193 ? -7.871 36.594 4.84 1 91.88 193 MET B O 1
ATOM 4073 N N . GLY B 1 194 ? -7.898 34.938 3.328 1 92.56 194 GLY B N 1
ATOM 4074 C CA . GLY B 1 194 ? -9.188 34.5 3.816 1 92.56 194 GLY B CA 1
ATOM 4075 C C . GLY B 1 194 ? -9.109 33.812 5.172 1 92.56 194 GLY B C 1
ATOM 4076 O O . GLY B 1 194 ? -8.164 33.062 5.441 1 92.56 194 GLY B O 1
ATOM 4077 N N . ILE B 1 195 ? -10.039 34.156 6.066 1 95.44 195 ILE B N 1
ATOM 4078 C CA . ILE B 1 195 ? -10.047 33.531 7.387 1 95.44 195 ILE B CA 1
ATOM 4079 C C . ILE B 1 195 ? -11.484 33.312 7.852 1 95.44 195 ILE B C 1
ATOM 4081 O O . ILE B 1 195 ? -12.336 34.188 7.664 1 95.44 195 ILE B O 1
ATOM 4085 N N . ASN B 1 196 ? -11.812 32.188 8.266 1 96.06 196 ASN B N 1
ATOM 4086 C CA . ASN B 1 196 ? -13.086 31.828 8.883 1 96.06 196 ASN B CA 1
ATOM 4087 C C . ASN B 1 196 ? -12.898 31.375 10.328 1 96.06 196 ASN B C 1
ATOM 4089 O O . ASN B 1 196 ? -12.305 30.312 10.578 1 96.06 196 ASN B O 1
ATOM 4093 N N . VAL B 1 197 ? -13.359 32.156 11.273 1 97 197 VAL B N 1
ATOM 4094 C CA . VAL B 1 197 ? -13.258 31.812 12.688 1 97 197 VAL B CA 1
ATOM 4095 C C . VAL B 1 197 ? -14.445 30.953 13.102 1 97 197 VAL B C 1
ATOM 4097 O O . VAL B 1 197 ? -15.602 31.297 12.828 1 97 197 VAL B O 1
ATOM 4100 N N . GLN B 1 198 ? -14.156 29.844 13.711 1 96.88 198 GLN B N 1
ATOM 4101 C CA . GLN B 1 198 ? -15.188 28.906 14.141 1 96.88 198 GLN B CA 1
ATOM 4102 C C . GLN B 1 198 ? -15.188 28.75 15.664 1 96.88 198 GLN B C 1
ATOM 4104 O O . GLN B 1 198 ? -14.133 28.766 16.297 1 96.88 198 GLN B O 1
ATOM 4109 N N . ASP B 1 199 ? -16.406 28.594 16.25 1 96 199 ASP B N 1
ATOM 4110 C CA . ASP B 1 199 ? -16.531 28.359 17.688 1 96 199 ASP B CA 1
ATOM 4111 C C . ASP B 1 199 ? -15.883 27.047 18.094 1 96 199 ASP B C 1
ATOM 4113 O O . ASP B 1 199 ? -15.219 26.969 19.125 1 96 199 ASP B O 1
ATOM 4117 N N . ASN B 1 200 ? -16.141 26.031 17.281 1 96.44 200 ASN B N 1
ATOM 4118 C CA . ASN B 1 200 ? -15.508 24.734 17.484 1 96.44 200 ASN B CA 1
ATOM 4119 C C . ASN B 1 200 ? -14.703 24.281 16.266 1 96.44 200 ASN B C 1
ATOM 4121 O O . ASN B 1 200 ? -15.219 23.562 15.414 1 96.44 200 ASN B O 1
ATOM 4125 N N . VAL B 1 201 ? -13.461 24.641 16.25 1 97.31 201 VAL B N 1
ATOM 4126 C CA . VAL B 1 201 ? -12.594 24.422 15.094 1 97.31 201 VAL B CA 1
ATOM 4127 C C . VAL B 1 201 ? -12.281 22.938 14.945 1 97.31 201 VAL B C 1
ATOM 4129 O O . VAL B 1 201 ? -11.961 22.469 13.844 1 97.31 201 VAL B O 1
ATOM 4132 N N . GLN B 1 202 ? -12.43 22.109 16 1 96.94 202 GLN B N 1
ATOM 4133 C CA . GLN B 1 202 ? -12.109 20.688 15.945 1 96.94 202 GLN B CA 1
ATOM 4134 C C . GLN B 1 202 ? -13.008 19.969 14.953 1 96.94 202 GLN B C 1
ATOM 4136 O O . GLN B 1 202 ? -12.586 19 14.32 1 96.94 202 GLN B O 1
ATOM 4141 N N . GLU B 1 203 ? -14.273 20.484 14.781 1 97.44 203 GLU B N 1
ATOM 4142 C CA . GLU B 1 203 ? -15.188 19.891 13.805 1 97.44 203 GLU B CA 1
ATOM 4143 C C . GLU B 1 203 ? -14.625 19.984 12.391 1 97.44 203 GLU B C 1
ATOM 4145 O O . GLU B 1 203 ? -14.781 19.062 11.594 1 97.44 203 GLU B O 1
ATOM 4150 N N . TYR B 1 204 ? -13.945 21.047 12.172 1 97.31 204 TYR B N 1
ATOM 4151 C CA . TYR B 1 204 ? -13.422 21.297 10.828 1 97.31 204 TYR B CA 1
ATOM 4152 C C . TYR B 1 204 ? -12.109 20.547 10.617 1 97.31 204 TYR B C 1
ATOM 4154 O O . TYR B 1 204 ? -11.719 20.281 9.477 1 97.31 204 TYR B O 1
ATOM 4162 N N . ARG B 1 205 ? -11.375 20.281 11.711 1 97.69 205 ARG B N 1
ATOM 4163 C CA . ARG B 1 205 ? -10.227 19.391 11.57 1 97.69 205 ARG B CA 1
ATOM 4164 C C . ARG B 1 205 ? -10.656 18.016 11.102 1 97.69 205 ARG B C 1
ATOM 4166 O O . ARG B 1 205 ? -10.016 17.422 10.227 1 97.69 205 ARG B O 1
ATOM 4173 N N . TRP B 1 206 ? -11.773 17.547 11.633 1 97.94 206 TRP B N 1
ATOM 4174 C CA . TRP B 1 206 ? -12.289 16.25 11.203 1 97.94 206 TRP B CA 1
ATOM 4175 C C . TRP B 1 206 ? -12.789 16.312 9.766 1 97.94 206 TRP B C 1
ATOM 4177 O O . TRP B 1 206 ? -12.68 15.336 9.023 1 97.94 206 TRP B O 1
ATOM 4187 N N . SER B 1 207 ? -13.336 17.5 9.398 1 97.69 207 SER B N 1
ATOM 4188 C CA . SER B 1 207 ? -13.727 17.688 8.008 1 97.69 207 SER B CA 1
ATOM 4189 C C . SER B 1 207 ? -12.539 17.547 7.07 1 97.69 207 SER B C 1
ATOM 4191 O O . SER B 1 207 ? -12.609 16.844 6.062 1 97.69 207 SER B O 1
ATOM 4193 N N . LYS B 1 208 ? -11.438 18.156 7.379 1 97.31 208 LYS B N 1
ATOM 4194 C CA . LYS B 1 208 ? -10.25 18.109 6.527 1 97.31 208 LYS B CA 1
ATOM 4195 C C . LYS B 1 208 ? -9.633 16.719 6.52 1 97.31 208 LYS B C 1
ATOM 4197 O O . LYS B 1 208 ? -9.07 16.281 5.508 1 97.31 208 LYS B O 1
ATOM 4202 N N . ILE B 1 209 ? -9.773 15.984 7.617 1 98 209 ILE B N 1
ATOM 4203 C CA . ILE B 1 209 ? -9.188 14.648 7.75 1 98 209 ILE B CA 1
ATOM 4204 C C . ILE B 1 209 ? -9.844 13.695 6.754 1 98 209 ILE B C 1
ATOM 4206 O O . ILE B 1 209 ? -9.234 12.719 6.324 1 98 209 ILE B O 1
ATOM 4210 N N . ILE B 1 210 ? -11.109 14.016 6.371 1 98.5 210 ILE B N 1
ATOM 4211 C CA . ILE B 1 210 ? -11.812 13.164 5.418 1 98.5 210 ILE B CA 1
ATOM 4212 C C . ILE B 1 210 ? -10.984 13.031 4.141 1 98.5 210 ILE B C 1
ATOM 4214 O O . ILE B 1 210 ? -10.75 11.922 3.652 1 98.5 210 ILE B O 1
ATOM 4218 N N . TRP B 1 211 ? -10.523 14.172 3.668 1 97.94 211 TRP B N 1
ATOM 4219 C CA . TRP B 1 211 ? -9.727 14.164 2.445 1 97.94 211 TRP B CA 1
ATOM 4220 C C . TRP B 1 211 ? -8.289 13.742 2.738 1 97.94 211 TRP B C 1
ATOM 4222 O O . TRP B 1 211 ? -7.742 12.859 2.068 1 97.94 211 TRP B O 1
ATOM 4232 N N . ASN B 1 212 ? -7.629 14.297 3.764 1 97.69 212 ASN B N 1
ATOM 4233 C CA . ASN B 1 212 ? -6.219 14.062 4.062 1 97.69 212 ASN B CA 1
ATOM 4234 C C . ASN B 1 212 ? -5.973 12.602 4.453 1 97.69 212 ASN B C 1
ATOM 4236 O O . ASN B 1 212 ? -4.945 12.023 4.09 1 97.69 212 ASN B O 1
ATOM 4240 N N . GLY B 1 213 ? -6.898 12.078 5.227 1 98.62 213 GLY B N 1
ATOM 4241 C CA . GLY B 1 213 ? -6.73 10.734 5.754 1 98.62 213 GLY B CA 1
ATOM 4242 C C . GLY B 1 213 ? -6.98 9.648 4.723 1 98.62 213 GLY B C 1
ATOM 4243 O O . GLY B 1 213 ? -6.688 8.477 4.961 1 98.62 213 GLY B O 1
ATOM 4244 N N . SER B 1 214 ? -7.605 10.016 3.629 1 98.75 214 SER B N 1
ATOM 4245 C CA . SER B 1 214 ? -7.859 9.055 2.561 1 98.75 214 SER B CA 1
ATOM 4246 C C . SER B 1 214 ? -6.859 9.219 1.42 1 98.75 214 SER B C 1
ATOM 4248 O O . SER B 1 214 ? -6.016 8.352 1.202 1 98.75 214 SER B O 1
ATOM 4250 N N . PHE B 1 215 ? -6.703 10.414 0.839 1 98.62 215 PHE B N 1
ATOM 4251 C CA . PHE B 1 215 ? -5.883 10.641 -0.345 1 98.62 215 PHE B CA 1
ATOM 4252 C C . PHE B 1 215 ? -4.398 10.539 -0.002 1 98.62 215 PHE B C 1
ATOM 4254 O O . PHE B 1 215 ? -3.621 9.938 -0.747 1 98.62 215 PHE B O 1
ATOM 4261 N N . ASN B 1 216 ? -3.975 11.125 1.097 1 98.5 216 ASN B N 1
ATOM 4262 C CA . ASN B 1 216 ? -2.553 11.18 1.416 1 98.5 216 ASN B CA 1
ATOM 4263 C C . ASN B 1 216 ? -1.954 9.781 1.548 1 98.5 216 ASN B C 1
ATOM 4265 O O . ASN B 1 216 ? -1.052 9.414 0.793 1 98.5 216 ASN B O 1
ATOM 4269 N N . PRO B 1 217 ? -2.467 8.984 2.52 1 98.81 217 PRO B N 1
ATOM 4270 C CA . PRO B 1 217 ? -1.831 7.68 2.699 1 98.81 217 PRO B CA 1
ATOM 4271 C C . PRO B 1 217 ? -2.033 6.758 1.5 1 98.81 217 PRO B C 1
ATOM 4273 O O . PRO B 1 217 ? -1.121 6.016 1.124 1 98.81 217 PRO B O 1
ATOM 4276 N N . ILE B 1 218 ? -3.23 6.77 0.853 1 98.88 218 ILE B N 1
ATOM 4277 C CA . ILE B 1 218 ? -3.52 5.879 -0.264 1 98.88 218 ILE B CA 1
ATOM 4278 C C . ILE B 1 218 ? -2.652 6.25 -1.463 1 98.88 218 ILE B C 1
ATOM 4280 O O . ILE B 1 218 ? -2.158 5.375 -2.176 1 98.88 218 ILE B O 1
ATOM 4284 N N . SER B 1 219 ? -2.43 7.559 -1.663 1 98.75 219 SER B N 1
ATOM 4285 C CA . SER B 1 219 ? -1.542 8.008 -2.73 1 98.75 219 SER B CA 1
ATOM 4286 C C . SER B 1 219 ? -0.167 7.359 -2.619 1 98.75 219 SER B C 1
ATOM 4288 O O . SER B 1 219 ? 0.348 6.816 -3.598 1 98.75 219 SER B O 1
ATOM 4290 N N . VAL B 1 220 ? 0.366 7.391 -1.443 1 98.56 220 VAL B N 1
ATOM 4291 C CA . VAL B 1 220 ? 1.722 6.898 -1.219 1 98.56 220 VAL B CA 1
ATOM 4292 C C . VAL B 1 220 ? 1.776 5.395 -1.465 1 98.56 220 VAL B C 1
ATOM 4294 O O . VAL B 1 220 ? 2.578 4.918 -2.273 1 98.56 220 VAL B O 1
ATOM 4297 N N . VAL B 1 221 ? 0.853 4.641 -0.858 1 98.62 221 VAL B N 1
ATOM 4298 C CA . VAL B 1 221 ? 0.963 3.184 -0.872 1 98.62 221 VAL B CA 1
ATOM 4299 C C . VAL B 1 221 ? 0.466 2.641 -2.209 1 98.62 221 VAL B C 1
ATOM 4301 O O . VAL B 1 221 ? 0.715 1.48 -2.547 1 98.62 221 VAL B O 1
ATOM 4304 N N . ALA B 1 222 ? -0.217 3.43 -2.979 1 98.62 222 ALA B N 1
ATOM 4305 C CA . ALA B 1 222 ? -0.65 3.047 -4.32 1 98.62 222 ALA B CA 1
ATOM 4306 C C . ALA B 1 222 ? 0.44 3.33 -5.348 1 98.62 222 ALA B C 1
ATOM 4308 O O . ALA B 1 222 ? 0.228 3.154 -6.551 1 98.62 222 ALA B O 1
ATOM 4309 N N . GLY B 1 223 ? 1.646 3.713 -4.945 1 97.44 223 GLY B N 1
ATOM 4310 C CA . GLY B 1 223 ? 2.74 4 -5.859 1 97.44 223 GLY B 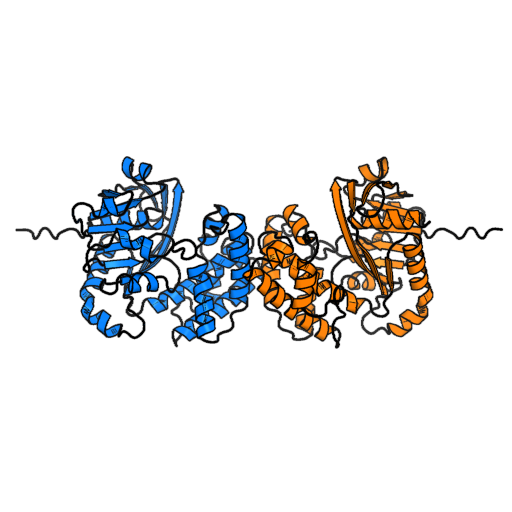CA 1
ATOM 4311 C C . GLY B 1 223 ? 2.879 5.477 -6.176 1 97.44 223 GLY B C 1
ATOM 4312 O O . GLY B 1 223 ? 3.229 5.848 -7.301 1 97.44 223 GLY B O 1
ATOM 4313 N N . CYS B 1 224 ? 2.525 6.359 -5.23 1 97.69 224 CYS B N 1
ATOM 4314 C CA . CYS B 1 224 ? 2.641 7.809 -5.355 1 97.69 224 CYS B CA 1
ATOM 4315 C C . CYS B 1 224 ? 1.822 8.32 -6.539 1 97.69 224 CYS B C 1
ATOM 4317 O O . CYS B 1 224 ? 2.381 8.844 -7.504 1 97.69 224 CYS B O 1
ATOM 4319 N N . LYS B 1 225 ? 0.505 8.234 -6.359 1 98.31 225 LYS B N 1
ATOM 4320 C CA . LYS B 1 225 ? -0.441 8.648 -7.391 1 98.31 225 LYS B CA 1
ATOM 4321 C C . LYS B 1 225 ? -1.124 9.961 -7.02 1 98.31 225 LYS B C 1
ATOM 4323 O O . LYS B 1 225 ? -1.449 10.188 -5.852 1 98.31 225 LYS B O 1
ATOM 4328 N N . ASP B 1 226 ? -1.31 10.844 -7.977 1 97.5 226 ASP B N 1
ATOM 4329 C CA . ASP B 1 226 ? -2.045 12.07 -7.703 1 97.5 226 ASP B CA 1
ATOM 4330 C C . ASP B 1 226 ? -3.543 11.805 -7.59 1 97.5 226 ASP B C 1
ATOM 4332 O O . ASP B 1 226 ? -3.986 10.664 -7.73 1 97.5 226 ASP B O 1
ATOM 4336 N N . SER B 1 227 ? -4.336 12.797 -7.301 1 98.19 227 SER B N 1
ATOM 4337 C CA . SER B 1 227 ? -5.754 12.633 -7 1 98.19 227 SER B CA 1
ATOM 4338 C C . SER B 1 227 ? -6.52 12.094 -8.211 1 98.19 227 SER B C 1
ATOM 4340 O O . SER B 1 227 ? -7.395 11.242 -8.062 1 98.19 227 SER B O 1
ATOM 4342 N N . LYS B 1 228 ? -6.207 12.555 -9.375 1 98.25 228 LYS B N 1
ATOM 4343 C CA . LYS B 1 228 ? -6.941 12.117 -10.562 1 98.25 228 LYS B CA 1
ATOM 4344 C C . LYS B 1 228 ? -6.582 10.68 -10.93 1 98.25 228 LYS B C 1
ATOM 4346 O O . LYS B 1 228 ? -7.453 9.891 -11.312 1 98.25 228 LYS B O 1
ATOM 4351 N N . GLU B 1 229 ? -5.309 10.312 -10.828 1 97.94 229 GLU B N 1
ATOM 4352 C CA . GLU B 1 229 ? -4.895 8.93 -11.078 1 97.94 229 GLU B CA 1
ATOM 4353 C C . GLU B 1 229 ? -5.629 7.961 -10.156 1 97.94 229 GLU B C 1
ATOM 4355 O O . GLU B 1 229 ? -6.047 6.887 -10.586 1 97.94 229 GLU B O 1
ATOM 4360 N N . LEU B 1 230 ? -5.754 8.32 -8.906 1 98.69 230 LEU B N 1
ATOM 4361 C CA . LEU B 1 230 ? -6.438 7.469 -7.938 1 98.69 230 LEU B CA 1
ATOM 4362 C C . LEU B 1 230 ? -7.918 7.344 -8.273 1 98.69 230 LEU B C 1
ATOM 4364 O O . LEU B 1 230 ? -8.484 6.25 -8.195 1 98.69 230 LEU B O 1
ATOM 4368 N N . ILE B 1 231 ? -8.539 8.469 -8.617 1 98.69 231 ILE B N 1
ATOM 4369 C CA . ILE B 1 231 ? -9.984 8.492 -8.828 1 98.69 231 ILE B CA 1
ATOM 4370 C C . ILE B 1 231 ? -10.32 7.805 -10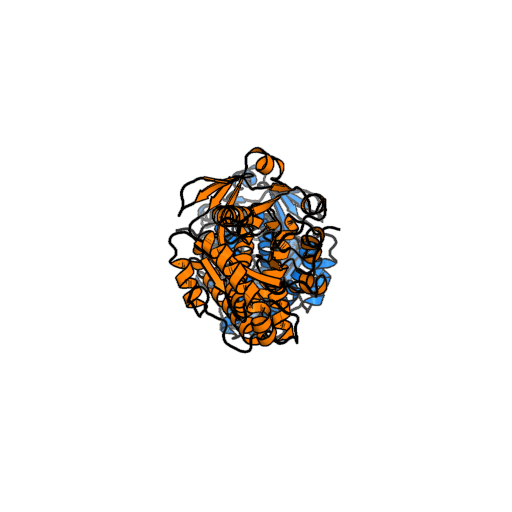.148 1 98.69 231 ILE B C 1
ATOM 4372 O O . ILE B 1 231 ? -11.344 7.129 -10.258 1 98.69 231 ILE B O 1
ATOM 4376 N N . ASP B 1 232 ? -9.453 7.91 -11.133 1 97.69 232 ASP B N 1
ATOM 4377 C CA . ASP B 1 232 ? -9.742 7.402 -12.469 1 97.69 232 ASP B CA 1
ATOM 4378 C C . ASP B 1 232 ? -9.484 5.898 -12.555 1 97.69 232 ASP B C 1
ATOM 4380 O O . ASP B 1 232 ? -9.875 5.254 -13.531 1 97.69 232 ASP B O 1
ATOM 4384 N N . PHE B 1 233 ? -8.852 5.34 -11.656 1 97.5 233 PHE B N 1
ATOM 4385 C CA . PHE B 1 233 ? -8.633 3.9 -11.586 1 97.5 233 PHE B CA 1
ATOM 4386 C C . PHE B 1 233 ? -9.633 3.24 -10.648 1 97.5 233 PHE B C 1
ATOM 4388 O O . PHE B 1 233 ? -9.578 3.434 -9.438 1 97.5 233 PHE B O 1
ATOM 4395 N N . PRO B 1 234 ? -10.531 2.43 -11.109 1 97.62 234 PRO B N 1
ATOM 4396 C CA . PRO B 1 234 ? -11.703 1.968 -10.367 1 97.62 234 PRO B CA 1
ATOM 4397 C C . PRO B 1 234 ? -11.344 1.304 -9.047 1 97.62 234 PRO B C 1
ATOM 4399 O O . PRO B 1 234 ? -11.969 1.585 -8.016 1 97.62 234 PRO B O 1
ATOM 4402 N N . PRO B 1 235 ? -10.297 0.496 -8.992 1 97.19 235 PRO B N 1
ATOM 4403 C CA . PRO B 1 235 ? -9.992 -0.13 -7.699 1 97.19 235 PRO B CA 1
ATOM 4404 C C . PRO B 1 235 ? -9.594 0.884 -6.629 1 97.19 235 PRO B C 1
ATOM 4406 O O . PRO B 1 235 ? -10.047 0.794 -5.488 1 97.19 235 PRO B O 1
ATOM 4409 N N . THR B 1 236 ? -8.742 1.835 -6.977 1 98.56 236 THR B N 1
ATOM 4410 C CA . THR B 1 236 ? -8.344 2.816 -5.977 1 98.56 236 THR B CA 1
ATOM 4411 C C . THR B 1 236 ? -9.469 3.811 -5.711 1 98.56 236 THR B C 1
ATOM 4413 O O . THR B 1 236 ? -9.578 4.355 -4.613 1 98.56 236 THR B O 1
ATOM 4416 N N . ARG B 1 237 ? -10.344 4.078 -6.742 1 98.69 237 ARG B N 1
ATOM 4417 C CA . ARG B 1 237 ? -11.531 4.898 -6.531 1 98.69 237 ARG B CA 1
ATOM 4418 C C . ARG B 1 237 ? -12.414 4.316 -5.434 1 98.69 237 ARG B C 1
ATOM 4420 O O . ARG B 1 237 ? -12.836 5.031 -4.52 1 98.69 237 ARG B O 1
ATOM 4427 N N . GLN B 1 238 ? -12.672 3.061 -5.566 1 98.5 238 GLN B N 1
ATOM 4428 C CA . GLN B 1 238 ? -13.492 2.391 -4.566 1 98.5 238 GLN B CA 1
ATOM 4429 C C . GLN B 1 238 ? -12.82 2.402 -3.197 1 98.5 238 GLN B C 1
ATOM 4431 O O . GLN B 1 238 ? -13.484 2.578 -2.174 1 98.5 238 GLN B O 1
ATOM 4436 N N . LEU B 1 239 ? -11.523 2.168 -3.174 1 98.62 239 LEU B N 1
ATOM 4437 C CA . LEU B 1 239 ? -10.766 2.195 -1.928 1 98.62 239 LEU B CA 1
ATOM 4438 C C . LEU B 1 239 ? -10.891 3.555 -1.245 1 98.62 239 LEU B C 1
ATOM 4440 O O . LEU B 1 239 ? -11.039 3.629 -0.023 1 98.62 239 LEU B O 1
ATOM 4444 N N . LEU B 1 240 ? -10.836 4.633 -2.029 1 98.88 240 LEU B N 1
ATOM 4445 C CA . LEU B 1 240 ? -11.008 5.977 -1.494 1 98.88 240 LEU B CA 1
ATOM 4446 C C . LEU B 1 240 ? -12.391 6.129 -0.855 1 98.88 240 LEU B C 1
ATOM 4448 O O . LEU B 1 240 ? -12.508 6.672 0.246 1 98.88 240 LEU B O 1
ATOM 4452 N N . LEU B 1 241 ? -13.398 5.668 -1.556 1 98.75 241 LEU B N 1
ATOM 4453 C CA . LEU B 1 241 ? -14.758 5.75 -1.04 1 98.75 241 LEU B CA 1
ATOM 4454 C C . LEU B 1 241 ? -14.891 5.004 0.284 1 98.75 241 LEU B C 1
ATOM 4456 O O . LEU B 1 241 ? -15.477 5.52 1.238 1 98.75 241 LEU B O 1
ATOM 4460 N N . ASP B 1 242 ? -14.32 3.842 0.315 1 98.38 242 ASP B N 1
ATOM 4461 C CA . ASP B 1 242 ? -14.398 3.016 1.517 1 98.38 242 ASP B CA 1
ATOM 4462 C C . ASP B 1 242 ? -13.625 3.652 2.67 1 98.38 242 ASP B C 1
ATOM 4464 O O . ASP B 1 242 ? -14.078 3.625 3.816 1 98.38 242 ASP B O 1
ATOM 4468 N N . ALA B 1 243 ? -12.453 4.176 2.4 1 98.69 243 ALA B N 1
ATOM 4469 C CA . ALA B 1 243 ? -11.656 4.84 3.426 1 98.69 243 ALA B CA 1
ATOM 4470 C C . ALA B 1 243 ? -12.383 6.062 3.98 1 98.69 243 ALA B C 1
ATOM 4472 O O . ALA B 1 243 ? -12.406 6.277 5.195 1 98.69 243 ALA B O 1
ATOM 4473 N N . MET B 1 244 ? -12.977 6.852 3.086 1 98.81 244 MET B N 1
ATOM 4474 C CA . MET B 1 244 ? -13.703 8.039 3.52 1 98.81 244 MET B CA 1
ATOM 4475 C C . MET B 1 244 ? -14.914 7.652 4.367 1 98.81 244 MET B C 1
ATOM 4477 O O . MET B 1 244 ? -15.266 8.359 5.316 1 98.81 244 MET B O 1
ATOM 4481 N N . ALA B 1 245 ? -15.531 6.566 4.004 1 98.62 245 ALA B N 1
ATOM 4482 C CA . ALA B 1 245 ? -16.656 6.098 4.809 1 98.62 245 ALA B CA 1
ATOM 4483 C C . ALA B 1 245 ? -16.219 5.801 6.238 1 98.62 245 ALA B C 1
ATOM 4485 O O . ALA B 1 245 ? -16.922 6.141 7.195 1 98.62 245 ALA B O 1
ATOM 4486 N N . GLU B 1 246 ? -15.07 5.109 6.398 1 98.56 246 GLU B N 1
ATOM 4487 C CA . GLU B 1 246 ? -14.516 4.883 7.734 1 98.56 246 GLU B CA 1
ATOM 4488 C C . GLU B 1 246 ? -14.25 6.203 8.453 1 98.56 246 GLU B C 1
ATOM 4490 O O . GLU B 1 246 ? -14.594 6.352 9.625 1 98.56 246 GLU B O 1
ATOM 4495 N N . LEU B 1 247 ? -13.695 7.137 7.75 1 98.81 247 LEU B N 1
ATOM 4496 C CA . LEU B 1 247 ? -13.328 8.422 8.328 1 98.81 247 LEU B CA 1
ATOM 4497 C C . LEU B 1 247 ? -14.57 9.188 8.781 1 98.81 247 LEU B C 1
ATOM 4499 O O . LEU B 1 247 ? -14.578 9.789 9.859 1 98.81 247 LEU B O 1
ATOM 4503 N N . TYR B 1 248 ? -15.609 9.203 7.949 1 98.75 248 TYR B N 1
ATOM 4504 C CA . TYR B 1 248 ? -16.859 9.844 8.336 1 98.75 248 TYR B CA 1
ATOM 4505 C C . TYR B 1 248 ? -17.438 9.211 9.594 1 98.75 248 TYR B C 1
ATOM 4507 O O . TYR B 1 248 ? -17.875 9.914 10.508 1 98.75 248 TYR B O 1
ATOM 4515 N N . ARG B 1 249 ? -17.406 7.867 9.68 1 98.62 249 ARG B N 1
ATOM 4516 C CA . ARG B 1 249 ? -17.938 7.176 10.852 1 98.62 249 ARG B CA 1
ATOM 4517 C C . ARG B 1 249 ? -17.172 7.555 12.109 1 98.62 249 ARG B C 1
ATOM 4519 O O . ARG B 1 249 ? -17.766 7.801 13.164 1 98.62 249 ARG B O 1
ATOM 4526 N N . VAL B 1 250 ? -15.875 7.605 12.016 1 98.75 250 VAL B N 1
ATOM 4527 C CA . VAL B 1 250 ? -15.047 7.945 13.172 1 98.75 250 VAL B CA 1
ATOM 4528 C C . VAL B 1 250 ? -15.305 9.398 13.578 1 98.75 250 VAL B C 1
ATOM 4530 O O . VAL B 1 250 ? -15.539 9.688 14.75 1 98.75 250 VAL B O 1
ATOM 4533 N N . GLY B 1 251 ? -15.242 10.352 12.555 1 98.38 251 GLY B N 1
ATOM 4534 C CA . GLY B 1 251 ? -15.469 11.758 12.852 1 98.38 251 GLY B CA 1
ATOM 4535 C C . GLY B 1 251 ? -16.812 12.016 13.508 1 98.38 251 GLY B C 1
ATOM 4536 O O . GLY B 1 251 ? -16.891 12.758 14.492 1 98.38 251 GLY B O 1
ATOM 4537 N N . GLU B 1 252 ? -17.844 11.375 12.977 1 98.44 252 GLU B N 1
ATOM 4538 C CA . GLU B 1 252 ? -19.188 11.57 13.508 1 98.44 252 GLU B CA 1
ATOM 4539 C C . GLU B 1 252 ? -19.328 10.969 14.898 1 98.44 252 GLU B C 1
ATOM 4541 O O . GLU B 1 252 ? -20.031 11.523 15.75 1 98.44 252 GLU B O 1
ATOM 4546 N N . ALA B 1 253 ? -18.672 9.828 15.117 1 98.56 253 ALA B N 1
ATOM 4547 C CA . ALA B 1 253 ? -18.672 9.219 16.438 1 98.56 253 ALA B CA 1
ATOM 4548 C C . ALA B 1 253 ? -17.984 10.117 17.469 1 98.56 253 ALA B C 1
ATOM 4550 O O . ALA B 1 253 ? -18.453 10.258 18.594 1 98.56 253 ALA B O 1
ATOM 4551 N N . VAL B 1 254 ? -16.922 10.734 17.109 1 97.5 254 VAL B N 1
ATOM 4552 C CA . VAL B 1 254 ? -16.156 11.594 18.016 1 97.5 254 VAL B CA 1
ATOM 4553 C C . VAL B 1 254 ? -16.922 12.883 18.281 1 97.5 254 VAL B C 1
ATOM 4555 O O . VAL B 1 254 ? -17 13.344 19.422 1 97.5 254 VAL B O 1
ATOM 4558 N N . LEU B 1 255 ? -17.531 13.43 17.219 1 96.94 255 LEU B N 1
ATOM 4559 C CA . LEU B 1 255 ? -18.188 14.727 17.328 1 96.94 255 LEU B CA 1
ATOM 4560 C C . LEU B 1 255 ? -19.594 14.586 17.906 1 96.94 255 LEU B C 1
ATOM 4562 O O . LEU B 1 255 ? -20.156 15.555 18.406 1 96.94 255 LEU B O 1
ATOM 4566 N N . GLY B 1 256 ? -20.188 13.445 17.797 1 97.31 256 GLY B N 1
ATOM 4567 C CA . GLY B 1 256 ? -21.562 13.227 18.219 1 97.31 256 GLY B CA 1
ATOM 4568 C C . GLY B 1 256 ? -22.578 13.844 17.266 1 97.31 256 GLY B C 1
ATOM 4569 O O . GLY B 1 256 ? -23.75 14.016 17.625 1 97.31 256 GLY B O 1
ATOM 4570 N N . LYS B 1 257 ? -22.125 14.25 16.156 1 97.25 257 LYS B N 1
ATOM 4571 C CA . LYS B 1 257 ? -22.938 14.852 15.102 1 97.25 257 LYS B CA 1
ATOM 4572 C C . LYS B 1 257 ? -22.266 14.695 13.734 1 97.25 257 LYS B C 1
ATOM 4574 O O . LYS B 1 257 ? -21.156 14.141 13.641 1 97.25 257 LYS B O 1
ATOM 4579 N N . LYS B 1 258 ? -22.906 15.164 12.703 1 97.5 258 LYS B N 1
ATOM 4580 C CA . LYS B 1 258 ? -22.344 15.062 11.359 1 97.5 258 LYS B CA 1
ATOM 4581 C C . LYS B 1 258 ? -21.094 15.914 11.211 1 97.5 258 LYS B C 1
ATOM 4583 O O . LYS B 1 258 ? -21.016 17.016 11.75 1 97.5 258 LYS B O 1
ATOM 4588 N N . VAL B 1 259 ? -20.125 15.375 10.523 1 97.56 259 VAL B N 1
ATOM 4589 C CA . VAL B 1 259 ? -18.938 16.141 10.172 1 97.56 259 VAL B CA 1
ATOM 4590 C C . VAL B 1 259 ? -19.328 17.281 9.219 1 97.56 259 VAL B C 1
ATOM 4592 O O . VAL B 1 259 ? -20.141 17.078 8.305 1 97.56 259 VAL B O 1
ATOM 4595 N N . PRO B 1 260 ? -18.812 18.516 9.477 1 97 260 PRO B N 1
ATOM 4596 C CA . PRO B 1 260 ? -19.094 19.562 8.492 1 97 260 PRO B CA 1
ATOM 4597 C C . PRO B 1 260 ? -18.609 19.188 7.09 1 97 260 PRO B C 1
ATOM 4599 O O . PRO B 1 260 ? -17.703 18.359 6.941 1 97 260 PRO B O 1
ATOM 4602 N N . PRO B 1 261 ? -19.281 19.734 6.09 1 95.5 261 PRO B N 1
ATOM 4603 C CA . PRO B 1 261 ? -18.906 19.391 4.719 1 95.5 261 PRO B CA 1
ATOM 4604 C C . PRO B 1 261 ? -17.469 19.766 4.391 1 95.5 261 PRO B C 1
ATOM 4606 O O . PRO B 1 261 ? -16.969 20.797 4.84 1 95.5 261 PRO B O 1
ATOM 4609 N N . VAL B 1 262 ? -16.797 18.984 3.645 1 87.75 262 VAL B N 1
ATOM 4610 C CA . VAL B 1 262 ? -15.477 19.234 3.078 1 87.75 262 VAL B CA 1
ATOM 4611 C C . VAL B 1 262 ? -15.617 20.031 1.785 1 87.75 262 VAL B C 1
ATOM 4613 O O . VAL B 1 262 ? -16.031 19.5 0.756 1 87.75 262 VAL B O 1
ATOM 4616 N N . ALA B 1 263 ? -15.242 21.281 1.797 1 85.38 263 ALA B N 1
ATOM 4617 C CA . ALA B 1 263 ? -15.398 22.141 0.628 1 85.38 263 ALA B CA 1
ATOM 4618 C C . ALA B 1 263 ? -16.812 22.078 0.083 1 85.38 263 ALA B C 1
ATOM 4620 O O . ALA B 1 263 ? -17.016 21.938 -1.126 1 85.38 263 ALA B O 1
ATOM 4621 N N . GLY B 1 264 ? -17.703 21.953 0.956 1 90.5 264 GLY B N 1
ATOM 4622 C CA . GLY B 1 264 ? -19.125 21.984 0.595 1 90.5 264 GLY B CA 1
ATOM 4623 C C . GLY B 1 264 ? -19.688 20.609 0.304 1 90.5 264 GLY B C 1
ATOM 4624 O O . GLY B 1 264 ? -20.875 20.469 0.039 1 90.5 264 GLY B O 1
ATOM 4625 N N . GLN B 1 265 ? -18.859 19.531 0.341 1 93.94 265 GLN B N 1
ATOM 4626 C CA . GLN B 1 265 ? -19.281 18.172 0.018 1 93.94 265 GLN B CA 1
ATOM 4627 C C . GLN B 1 265 ? -19.531 17.359 1.283 1 93.94 265 GLN B C 1
ATOM 4629 O O . GLN B 1 265 ? -18.734 17.422 2.227 1 93.94 265 GLN B O 1
ATOM 4634 N N . ASP B 1 266 ? -20.578 16.562 1.326 1 95.31 266 ASP B N 1
ATOM 4635 C CA . ASP B 1 266 ? -20.984 15.961 2.594 1 95.31 266 ASP B CA 1
ATOM 4636 C C . ASP B 1 266 ? -21.031 14.445 2.488 1 95.31 266 ASP B C 1
ATOM 4638 O O . ASP B 1 266 ? -21.641 13.773 3.326 1 95.31 266 ASP B O 1
ATOM 4642 N N . SER B 1 267 ? -20.484 13.938 1.422 1 97.62 267 SER B N 1
ATOM 4643 C CA . SER B 1 267 ? -20.406 12.492 1.252 1 97.62 267 SER B CA 1
ATOM 4644 C C . SER B 1 267 ? -19.125 12.086 0.531 1 97.62 267 SER B C 1
ATOM 4646 O O . SER B 1 267 ? -18.5 12.906 -0.155 1 97.62 267 SER B O 1
ATOM 4648 N N . PRO B 1 268 ? -18.703 10.828 0.728 1 98.25 268 PRO B N 1
ATOM 4649 C CA . PRO B 1 268 ? -17.531 10.352 -0.007 1 98.25 268 PRO B CA 1
ATOM 4650 C C . PRO B 1 268 ? -17.641 10.586 -1.512 1 98.25 268 PRO B C 1
ATOM 4652 O O . PRO B 1 268 ? -16.688 11.062 -2.139 1 98.25 268 PRO B O 1
ATOM 4655 N N . GLU B 1 269 ? -18.812 10.297 -2.09 1 98.25 269 GLU B N 1
ATOM 4656 C CA . GLU B 1 269 ? -19.016 10.422 -3.527 1 98.25 269 GLU B CA 1
ATOM 4657 C C . GLU B 1 269 ? -18.875 11.875 -3.982 1 98.25 269 GLU B C 1
ATOM 4659 O O . GLU B 1 269 ? -18.25 12.148 -5.012 1 98.25 269 GLU B O 1
ATOM 4664 N N . SER B 1 270 ? -19.453 12.727 -3.213 1 98.06 270 SER B N 1
ATOM 4665 C CA . SER B 1 270 ? -19.406 14.133 -3.6 1 98.06 270 SER B CA 1
ATOM 4666 C C . SER B 1 270 ? -18 14.703 -3.447 1 98.06 270 SER B C 1
ATOM 4668 O O . SER B 1 270 ? -17.578 15.547 -4.242 1 98.06 270 SER B O 1
ATOM 4670 N N . VAL B 1 271 ? -17.281 14.289 -2.41 1 97.94 271 VAL B N 1
ATOM 4671 C CA . VAL B 1 271 ? -15.891 14.703 -2.223 1 97.94 271 VAL B CA 1
ATOM 4672 C C . VAL B 1 271 ? -15.047 14.227 -3.4 1 97.94 271 VAL B C 1
ATOM 4674 O O . VAL B 1 271 ? -14.234 14.984 -3.936 1 97.94 271 VAL B O 1
ATOM 4677 N N . LEU B 1 272 ? -15.258 12.984 -3.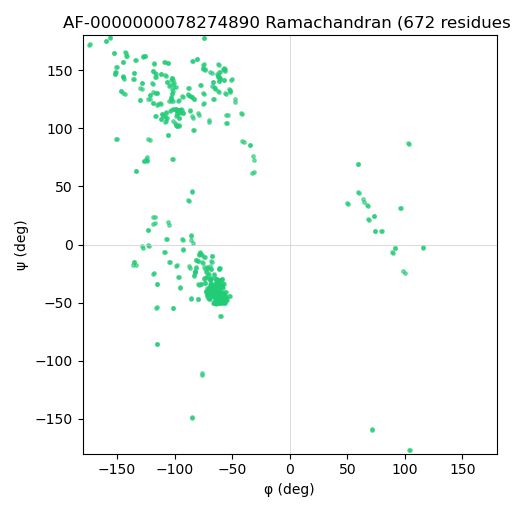805 1 97.94 272 LEU B N 1
ATOM 4678 C CA . LEU B 1 272 ? -14.516 12.43 -4.93 1 97.94 272 LEU B CA 1
ATOM 4679 C C . LEU B 1 272 ? -14.805 13.211 -6.211 1 97.94 272 LEU B C 1
ATOM 4681 O O . LEU B 1 272 ? -13.883 13.531 -6.965 1 97.94 272 LEU B O 1
ATOM 4685 N N . LYS B 1 273 ? -16.062 13.438 -6.465 1 97.56 273 LYS B N 1
ATOM 4686 C CA . LYS B 1 273 ? -16.469 14.156 -7.672 1 97.56 273 LYS B CA 1
ATOM 4687 C C . LYS B 1 273 ? -15.859 15.562 -7.699 1 97.56 273 LYS B C 1
ATOM 4689 O O . LYS B 1 273 ? -15.328 15.992 -8.727 1 97.56 273 LYS B O 1
ATOM 4694 N N . TYR B 1 274 ? -15.992 16.266 -6.621 1 96.69 274 TYR B N 1
ATOM 4695 C CA . TYR B 1 274 ? -15.445 17.609 -6.492 1 96.69 274 TYR B CA 1
ATOM 4696 C C . TYR B 1 274 ? -13.945 17.609 -6.762 1 96.69 274 TYR B C 1
ATOM 4698 O O . TYR B 1 274 ? -13.438 18.484 -7.48 1 96.69 274 TYR B O 1
ATOM 4706 N N . THR B 1 275 ? -13.227 16.641 -6.164 1 96.81 275 THR B N 1
ATOM 4707 C CA . THR B 1 275 ? -11.781 16.531 -6.332 1 96.81 275 THR B CA 1
ATOM 4708 C C . THR B 1 275 ? -11.43 16.234 -7.785 1 96.81 275 THR B C 1
ATOM 4710 O O . THR B 1 275 ? -10.484 16.797 -8.336 1 96.81 275 THR B O 1
ATOM 4713 N N . ARG B 1 276 ? -12.148 15.328 -8.391 1 97.06 276 ARG B N 1
ATOM 4714 C CA . ARG B 1 276 ? -11.906 14.922 -9.773 1 97.06 276 ARG B CA 1
ATOM 4715 C C . ARG B 1 276 ? -12.117 16.094 -10.727 1 97.06 276 ARG B C 1
ATOM 4717 O O . ARG B 1 276 ? -11.43 16.203 -11.742 1 97.06 276 ARG B O 1
ATOM 4724 N N . ASP B 1 277 ? -13.094 16.891 -10.461 1 95.94 277 ASP B N 1
ATOM 4725 C CA . ASP B 1 277 ? -13.531 17.953 -11.367 1 95.94 277 ASP B CA 1
ATOM 4726 C C . ASP B 1 277 ? -12.57 19.141 -11.32 1 95.94 277 ASP B C 1
ATOM 4728 O O . ASP B 1 277 ? -12.711 20.094 -12.109 1 95.94 277 ASP B O 1
ATOM 4732 N N . ARG B 1 278 ? -11.656 19.188 -10.438 1 92.06 278 ARG B N 1
ATOM 4733 C CA . ARG B 1 278 ? -10.656 20.234 -10.43 1 92.06 278 ARG B CA 1
ATOM 4734 C C . ARG B 1 278 ? -9.883 20.281 -11.742 1 92.06 278 ARG B C 1
ATOM 4736 O O . ARG B 1 278 ? -9.703 19.25 -12.391 1 92.06 278 ARG B O 1
ATOM 4743 N N . ASP B 1 279 ? -9.43 21.469 -12.062 1 90.5 279 ASP B N 1
ATOM 4744 C CA . ASP B 1 279 ? -8.719 21.641 -13.328 1 90.5 279 ASP B CA 1
ATOM 4745 C C . ASP B 1 279 ? -7.426 20.828 -13.336 1 90.5 279 ASP B C 1
ATOM 4747 O O . ASP B 1 279 ? -7.137 20.125 -14.305 1 90.5 279 ASP B O 1
ATOM 4751 N N . ALA B 1 280 ? -6.668 20.953 -12.258 1 91.31 280 ALA B N 1
ATOM 4752 C CA . ALA B 1 280 ? -5.414 20.219 -12.117 1 91.31 280 ALA B CA 1
ATOM 4753 C C . ALA B 1 280 ? -5.516 19.172 -11.016 1 91.31 280 ALA B C 1
ATOM 4755 O O . ALA B 1 280 ? -6.238 19.359 -10.031 1 91.31 280 ALA B O 1
ATOM 4756 N N . PRO B 1 281 ? -4.801 18.047 -11.227 1 95 281 PRO B N 1
ATOM 4757 C CA . PRO B 1 281 ? -4.77 17.078 -10.125 1 95 281 PRO B CA 1
ATOM 4758 C C . PRO B 1 281 ? -4.152 17.672 -8.852 1 95 281 PRO B C 1
ATOM 4760 O O . PRO B 1 281 ? -3.289 18.547 -8.93 1 95 281 PRO B O 1
ATOM 4763 N N . VAL B 1 282 ? -4.617 17.203 -7.781 1 93.56 282 VAL B N 1
ATOM 4764 C CA . VAL B 1 282 ? -3.979 17.531 -6.512 1 93.56 282 VAL B CA 1
ATOM 4765 C C . VAL B 1 282 ? -2.871 16.531 -6.219 1 93.56 282 VAL B C 1
ATOM 4767 O O . VAL B 1 282 ? -3.049 15.32 -6.422 1 93.56 282 VAL B O 1
ATOM 4770 N N . TYR B 1 283 ? -1.728 16.984 -5.801 1 93.69 283 TYR B N 1
ATOM 4771 C CA . TYR B 1 283 ? -0.629 16.172 -5.312 1 93.69 283 TYR B CA 1
ATOM 4772 C C . TYR B 1 283 ? -0.602 16.141 -3.791 1 93.69 283 TYR B C 1
ATOM 4774 O O . TYR B 1 283 ? -0.175 17.109 -3.154 1 93.69 283 TYR B O 1
ATOM 4782 N N . PRO B 1 284 ? -1.09 15 -3.197 1 95.44 284 PRO B N 1
ATOM 4783 C CA . PRO B 1 284 ? -1.148 14.953 -1.733 1 95.44 284 PRO B CA 1
ATOM 4784 C C . PRO B 1 284 ? 0.211 15.188 -1.081 1 95.44 284 PRO B C 1
ATOM 4786 O O . PRO B 1 284 ? 1.236 14.742 -1.599 1 95.44 284 PRO B O 1
ATOM 4789 N N . SER B 1 285 ? 0.259 15.891 0.008 1 93.44 285 SER B N 1
ATOM 4790 C CA . SER B 1 285 ? 1.501 16.312 0.646 1 93.44 285 SER B CA 1
ATOM 4791 C C . SER B 1 285 ? 2.369 15.117 1.015 1 93.44 285 SER B C 1
ATOM 4793 O O . SER B 1 285 ? 3.598 15.18 0.918 1 93.44 285 SER B O 1
ATOM 4795 N N . MET B 1 286 ? 1.719 13.938 1.451 1 96.69 286 MET B N 1
ATOM 4796 C CA . MET B 1 286 ? 2.516 12.766 1.8 1 96.69 286 MET B CA 1
ATOM 4797 C C . MET B 1 286 ? 3.176 12.172 0.562 1 96.69 286 MET B C 1
ATOM 4799 O O . MET B 1 286 ? 4.273 11.609 0.646 1 96.69 286 MET B O 1
ATOM 4803 N N . MET B 1 287 ? 2.471 12.258 -0.57 1 96.38 287 MET B N 1
ATOM 4804 C CA . MET B 1 287 ? 3.059 11.805 -1.827 1 96.38 287 MET B CA 1
ATOM 4805 C C . MET B 1 287 ? 4.348 12.562 -2.129 1 96.38 287 MET B C 1
ATOM 4807 O O . MET B 1 287 ? 5.363 11.961 -2.471 1 96.38 287 MET B O 1
ATOM 4811 N N . VAL B 1 288 ? 4.309 13.906 -1.979 1 93.19 288 VAL B N 1
ATOM 4812 C CA . VAL B 1 288 ? 5.453 14.766 -2.24 1 93.19 288 VAL B CA 1
ATOM 4813 C C . VAL B 1 288 ? 6.582 14.438 -1.268 1 93.19 288 VAL B C 1
ATOM 4815 O O . VAL B 1 288 ? 7.75 14.367 -1.662 1 93.19 288 VAL B O 1
ATOM 4818 N N . ASP B 1 289 ? 6.223 14.219 -0.013 1 94.69 289 ASP B N 1
ATOM 4819 C CA . ASP B 1 289 ? 7.215 13.828 0.984 1 94.69 289 ASP B CA 1
ATOM 4820 C C . ASP B 1 289 ? 7.867 12.492 0.62 1 94.69 289 ASP B C 1
ATOM 4822 O O . ASP B 1 289 ? 9.086 12.344 0.727 1 94.69 289 ASP B O 1
ATOM 4826 N N . CYS B 1 290 ? 7.066 11.547 0.206 1 96.75 290 CYS B N 1
ATOM 4827 C CA . CYS B 1 290 ? 7.559 10.219 -0.136 1 96.75 290 CYS B CA 1
ATOM 4828 C C . CYS B 1 290 ? 8.523 10.281 -1.317 1 96.75 290 CYS B C 1
ATOM 4830 O O . CYS B 1 290 ? 9.617 9.711 -1.265 1 96.75 290 CYS B O 1
ATOM 4832 N N . ILE B 1 291 ? 8.109 10.969 -2.342 1 95.31 291 ILE B N 1
ATOM 4833 C CA . ILE B 1 291 ? 8.922 11.117 -3.545 1 95.31 291 ILE B CA 1
ATOM 4834 C C . ILE B 1 291 ? 10.266 11.742 -3.189 1 95.31 291 ILE B C 1
ATOM 4836 O O . ILE B 1 291 ? 11.305 11.336 -3.723 1 95.31 291 ILE B O 1
ATOM 4840 N N . ASN B 1 292 ? 10.234 12.672 -2.256 1 92.62 292 ASN B N 1
ATOM 4841 C CA . ASN B 1 292 ? 11.445 13.383 -1.872 1 92.62 292 ASN B CA 1
ATOM 4842 C C . ASN B 1 292 ? 12.141 12.719 -0.687 1 92.62 292 ASN B C 1
ATOM 4844 O O . ASN B 1 292 ? 13.086 13.273 -0.131 1 92.62 292 ASN B O 1
ATOM 4848 N N . LYS B 1 293 ? 11.625 11.578 -0.225 1 95.69 293 LYS B N 1
ATOM 4849 C CA . LYS B 1 293 ? 12.195 10.773 0.854 1 95.69 293 LYS B CA 1
ATOM 4850 C C . LYS B 1 293 ? 12.281 11.578 2.15 1 95.69 293 LYS B C 1
ATOM 4852 O O . LYS B 1 293 ? 13.312 11.578 2.818 1 95.69 293 LYS B O 1
ATOM 4857 N N . ARG B 1 294 ? 11.195 12.305 2.465 1 93.62 294 ARG B N 1
ATOM 4858 C CA . ARG B 1 294 ? 11.039 13.07 3.697 1 93.62 294 ARG B CA 1
ATOM 4859 C C . ARG B 1 294 ? 10.031 12.414 4.625 1 93.62 294 ARG B C 1
ATOM 4861 O O . ARG B 1 294 ? 9.188 11.633 4.18 1 93.62 294 ARG B O 1
ATOM 4868 N N . PRO B 1 295 ? 10.117 12.711 5.93 1 96.12 295 PRO B N 1
ATOM 4869 C CA . PRO B 1 295 ? 9.117 12.172 6.852 1 96.12 295 PRO B CA 1
ATOM 4870 C C . PRO B 1 295 ? 7.699 12.656 6.539 1 96.12 295 PRO B C 1
ATOM 4872 O O . PRO B 1 295 ? 7.516 13.797 6.113 1 96.12 295 PRO B O 1
ATOM 4875 N N . MET B 1 296 ? 6.801 11.742 6.777 1 97.25 296 MET B N 1
ATOM 4876 C CA . MET B 1 296 ? 5.402 12.047 6.496 1 97.25 296 MET B CA 1
ATOM 4877 C C . MET B 1 296 ? 4.625 12.281 7.789 1 97.25 296 MET B C 1
ATOM 4879 O O . MET B 1 296 ? 5.004 11.766 8.844 1 97.25 296 MET B O 1
ATOM 4883 N N . GLU B 1 297 ? 3.561 12.992 7.719 1 98 297 GLU B N 1
ATOM 4884 C CA . GLU B 1 297 ? 2.705 13.289 8.867 1 98 297 GLU B CA 1
ATOM 4885 C C . GLU B 1 297 ? 1.692 12.172 9.102 1 98 297 GLU B C 1
ATOM 4887 O O . GLU B 1 297 ? 0.512 12.438 9.336 1 98 297 GLU B O 1
ATOM 4892 N N . HIS B 1 298 ? 2.121 10.969 9.07 1 98.06 298 HIS B N 1
ATOM 4893 C CA . HIS B 1 298 ? 1.219 9.82 9.125 1 98.06 298 HIS B CA 1
ATOM 4894 C C . HIS B 1 298 ? 0.635 9.648 10.523 1 98.06 298 HIS B C 1
ATOM 4896 O O . HIS B 1 298 ? -0.499 9.188 10.672 1 98.06 298 HIS B O 1
ATOM 4902 N N . GLU B 1 299 ? 1.316 10.055 11.602 1 98.12 299 GLU B N 1
ATOM 4903 C CA . GLU B 1 299 ? 0.785 9.875 12.945 1 98.12 299 GLU B CA 1
ATOM 4904 C C . GLU B 1 299 ? -0.407 10.789 13.203 1 98.12 299 GLU B C 1
ATOM 4906 O O . GLU B 1 299 ? -1.492 10.328 13.555 1 98.12 299 GLU B O 1
ATOM 4911 N N . VAL B 1 300 ? -0.28 12.055 12.852 1 98.56 300 VAL B N 1
ATOM 4912 C CA . VAL B 1 300 ? -1.309 13.016 13.227 1 98.56 300 VAL B CA 1
ATOM 4913 C C . VAL B 1 300 ? -2.475 12.945 12.242 1 98.56 300 VAL B C 1
ATOM 4915 O O . VAL B 1 300 ? -3.596 13.336 12.57 1 98.56 300 VAL B O 1
ATOM 4918 N N . ILE B 1 301 ? -2.242 12.398 11.07 1 98.62 301 ILE B N 1
ATOM 4919 C CA . ILE B 1 301 ? -3.309 12.344 10.07 1 98.62 301 ILE B CA 1
ATOM 4920 C C . ILE B 1 301 ? -4.008 10.992 10.141 1 98.62 301 ILE B C 1
ATOM 4922 O O . ILE B 1 301 ? -5.234 10.914 10.047 1 98.62 301 ILE B O 1
ATOM 4926 N N . VAL B 1 302 ? -3.262 9.906 10.391 1 98.69 302 VAL B N 1
ATOM 4927 C CA . VAL B 1 302 ? -3.852 8.578 10.266 1 98.69 302 VAL B CA 1
ATOM 4928 C C . VAL B 1 302 ? -3.877 7.891 11.625 1 98.69 302 VAL B C 1
ATOM 4930 O O . VAL B 1 302 ? -4.938 7.477 12.102 1 98.69 302 VAL B O 1
ATOM 4933 N N . LYS B 1 303 ? -2.756 7.797 12.289 1 98.56 303 LYS B N 1
ATOM 4934 C CA . LYS B 1 303 ? -2.689 7.051 13.539 1 98.56 303 LYS B CA 1
ATOM 4935 C C . LYS B 1 303 ? -3.641 7.637 14.578 1 98.56 303 LYS B C 1
ATOM 4937 O O . LYS B 1 303 ? -4.375 6.902 15.242 1 98.56 303 LYS B O 1
ATOM 4942 N N . ASN B 1 304 ? -3.596 8.945 14.75 1 98.56 304 ASN B N 1
ATOM 4943 C CA . ASN B 1 304 ? -4.484 9.578 15.719 1 98.56 304 ASN B CA 1
ATOM 4944 C C . ASN B 1 304 ? -5.953 9.305 15.398 1 98.56 304 ASN B C 1
ATOM 4946 O O . ASN B 1 304 ? -6.781 9.188 16.297 1 98.56 304 ASN B O 1
ATOM 4950 N N . THR B 1 305 ? -6.293 9.242 14.109 1 98.62 305 THR B N 1
ATOM 4951 C CA . THR B 1 305 ? -7.645 8.891 13.695 1 98.62 305 THR B CA 1
ATOM 4952 C C . THR B 1 305 ? -7.992 7.465 14.109 1 98.62 305 THR B C 1
ATOM 4954 O O . THR B 1 305 ? -9.094 7.203 14.594 1 98.62 305 THR B O 1
ATOM 4957 N N . ILE B 1 306 ? -7.086 6.559 13.953 1 98.56 306 ILE B N 1
ATOM 4958 C CA . ILE B 1 306 ? -7.277 5.164 14.344 1 98.56 306 ILE B CA 1
ATOM 4959 C C . ILE B 1 306 ? -7.461 5.062 15.852 1 98.56 306 ILE B C 1
ATOM 4961 O O . ILE B 1 306 ? -8.32 4.324 16.328 1 98.56 306 ILE B O 1
ATOM 4965 N N . VAL B 1 307 ? -6.656 5.789 16.594 1 98.38 307 VAL B N 1
ATOM 4966 C CA . VAL B 1 307 ? -6.758 5.809 18.047 1 98.38 307 VAL B CA 1
ATOM 4967 C C . VAL B 1 307 ? -8.133 6.324 18.469 1 98.38 307 VAL B C 1
ATOM 4969 O O . VAL B 1 307 ? -8.773 5.762 19.359 1 98.38 307 VAL B O 1
ATOM 4972 N N . ALA B 1 308 ? -8.578 7.406 17.812 1 98.25 308 ALA B N 1
ATOM 4973 C CA . ALA B 1 308 ? -9.906 7.949 18.094 1 98.25 308 ALA B CA 1
ATOM 4974 C C . ALA B 1 308 ? -10.992 6.918 17.797 1 98.25 308 ALA B C 1
ATOM 4976 O O . ALA B 1 308 ? -11.961 6.797 18.547 1 98.25 308 ALA B O 1
ATOM 4977 N N . ALA B 1 309 ? -10.836 6.219 16.688 1 98.69 309 ALA B N 1
ATOM 4978 C CA . ALA B 1 309 ? -11.789 5.176 16.312 1 98.69 309 ALA B CA 1
ATOM 4979 C C . ALA B 1 309 ? -11.898 4.109 17.406 1 98.69 309 ALA B C 1
ATOM 4981 O O . ALA B 1 309 ? -13 3.709 17.781 1 98.69 309 ALA B O 1
ATOM 4982 N N . LYS B 1 310 ? -10.766 3.68 17.859 1 98.31 310 LYS B N 1
ATOM 4983 C CA . LYS B 1 310 ? -10.727 2.67 18.906 1 98.31 310 LYS B CA 1
ATOM 4984 C C . LYS B 1 310 ? -11.453 3.152 20.172 1 98.31 310 LYS B C 1
ATOM 4986 O O . LYS B 1 310 ? -12.219 2.4 20.781 1 98.31 310 LYS B O 1
ATOM 4991 N N . LYS B 1 311 ? -11.227 4.363 20.531 1 97.88 311 LYS B N 1
ATOM 4992 C CA . LYS B 1 311 ? -11.867 4.949 21.703 1 97.88 311 LYS B CA 1
ATOM 4993 C C . LYS B 1 311 ? -13.391 4.973 21.547 1 97.88 311 LYS B C 1
ATOM 4995 O O . LYS B 1 311 ? -14.117 4.828 22.531 1 97.88 311 LYS B O 1
ATOM 5000 N N . CYS B 1 312 ? -13.836 5.152 20.344 1 98.19 312 CYS B N 1
ATOM 5001 C CA . CYS B 1 312 ? -15.266 5.262 20.078 1 98.19 312 CYS B CA 1
ATOM 5002 C C . CYS B 1 312 ? -15.867 3.902 19.719 1 98.19 312 CYS B C 1
ATOM 5004 O O . CYS B 1 312 ? -17.062 3.789 19.5 1 98.19 312 CYS B O 1
ATOM 5006 N N . GLY B 1 313 ? -15.023 2.855 19.625 1 98.06 313 GLY B N 1
ATOM 5007 C CA . GLY B 1 313 ? -15.492 1.528 19.266 1 98.06 313 GLY B CA 1
ATOM 5008 C C . GLY B 1 313 ? -15.859 1.402 17.797 1 98.06 313 GLY B C 1
ATOM 5009 O O . GLY B 1 313 ? -16.75 0.636 17.438 1 98.06 313 GLY B O 1
ATOM 5010 N N . VAL B 1 314 ? -15.32 2.188 16.969 1 98.25 314 VAL B N 1
ATOM 5011 C CA . VAL B 1 314 ? -15.586 2.164 15.531 1 98.25 314 VAL B CA 1
ATOM 5012 C C . VAL B 1 314 ? -14.5 1.358 14.82 1 98.25 314 VAL B C 1
ATOM 5014 O O . VAL B 1 314 ? -13.305 1.642 14.969 1 98.25 314 VAL B O 1
ATOM 5017 N N . ALA B 1 315 ? -14.859 0.295 14.039 1 96.94 315 ALA B N 1
ATOM 5018 C CA . ALA B 1 315 ? -13.906 -0.501 13.266 1 96.94 315 ALA B CA 1
ATOM 5019 C C . ALA B 1 315 ? -13.422 0.256 12.031 1 96.94 315 ALA B C 1
ATOM 5021 O O . ALA B 1 315 ? -14.234 0.813 11.289 1 96.94 315 ALA B O 1
ATOM 5022 N N . VAL B 1 316 ? -12.109 0.308 11.852 1 98 316 VAL B N 1
ATOM 5023 C CA . VAL B 1 316 ? -11.562 1.013 10.695 1 98 316 VAL B CA 1
ATOM 5024 C C . VAL B 1 316 ? -10.492 0.154 10.023 1 98 316 VAL B C 1
ATOM 5026 O O . VAL B 1 316 ? -9.344 0.583 9.883 1 98 316 VAL B O 1
ATOM 5029 N N . PRO B 1 317 ? -10.844 -0.995 9.492 1 97.25 317 PRO B N 1
ATOM 5030 C CA . PRO B 1 317 ? -9.859 -1.925 8.945 1 97.25 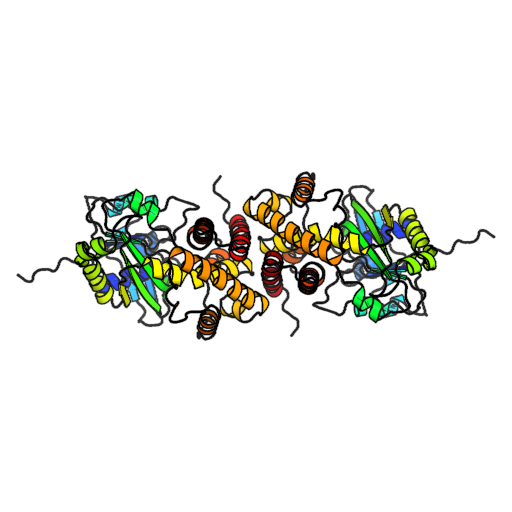317 PRO B CA 1
ATOM 5031 C C . PRO B 1 317 ? -9.078 -1.332 7.77 1 97.25 317 PRO B C 1
ATOM 5033 O O . PRO B 1 317 ? -7.906 -1.654 7.578 1 97.25 317 PRO B O 1
ATOM 5036 N N . ILE B 1 318 ? -9.68 -0.506 6.996 1 98 318 ILE B N 1
ATOM 5037 C CA . ILE B 1 318 ? -9.016 0.065 5.832 1 98 318 ILE B CA 1
ATOM 5038 C C . ILE B 1 318 ? -7.926 1.038 6.289 1 98 318 ILE B C 1
ATOM 5040 O O . ILE B 1 318 ? -6.789 0.976 5.816 1 98 318 ILE B O 1
ATOM 5044 N N . LEU B 1 319 ? -8.273 1.888 7.27 1 98.62 319 LEU B N 1
ATOM 5045 C CA . LEU B 1 319 ? -7.293 2.842 7.785 1 98.62 319 LEU B CA 1
ATOM 5046 C C . LEU B 1 319 ? -6.129 2.119 8.453 1 98.62 319 LEU B C 1
ATOM 5048 O O . LEU B 1 319 ? -4.973 2.523 8.305 1 98.62 319 LEU B O 1
ATOM 5052 N N . GLU B 1 320 ? -6.445 1.104 9.188 1 98.31 320 GLU B N 1
ATOM 5053 C CA . GLU B 1 320 ? -5.406 0.326 9.852 1 98.31 320 GLU B CA 1
ATOM 5054 C C . GLU B 1 320 ? -4.477 -0.335 8.836 1 98.31 320 GLU B C 1
ATOM 5056 O O . GLU B 1 320 ? -3.258 -0.346 9.023 1 98.31 320 GLU B O 1
ATOM 5061 N N . THR B 1 321 ? -5.059 -0.917 7.77 1 98.56 321 THR B N 1
ATOM 5062 C CA . THR B 1 321 ? -4.285 -1.559 6.711 1 98.56 321 THR B CA 1
ATOM 5063 C C . THR B 1 321 ? -3.371 -0.549 6.023 1 98.56 321 THR B C 1
ATOM 5065 O O . THR B 1 321 ? -2.164 -0.767 5.918 1 98.56 321 THR B O 1
ATOM 5068 N N . VAL B 1 322 ? -3.924 0.532 5.641 1 98.75 322 VAL B N 1
ATOM 5069 C CA . VAL B 1 322 ? -3.191 1.552 4.895 1 98.75 322 VAL B CA 1
ATOM 5070 C C . VAL B 1 322 ? -2.102 2.154 5.777 1 98.75 322 VAL B C 1
ATOM 5072 O O . VAL B 1 322 ? -1.009 2.465 5.301 1 98.75 322 VAL B O 1
ATOM 5075 N N . TYR B 1 323 ? -2.383 2.311 7.043 1 98.69 323 TYR B N 1
ATOM 5076 C CA . TYR B 1 323 ? -1.394 2.871 7.957 1 98.69 323 TYR B CA 1
ATOM 5077 C C . TYR B 1 323 ? -0.187 1.949 8.086 1 98.69 323 TYR B C 1
ATOM 5079 O O . TYR B 1 323 ? 0.958 2.406 8.055 1 98.69 323 TYR B O 1
ATOM 5087 N N . ALA B 1 324 ? -0.442 0.653 8.297 1 98.75 324 ALA B N 1
ATOM 5088 C CA . ALA B 1 324 ? 0.639 -0.321 8.422 1 98.75 324 ALA B CA 1
ATOM 5089 C C . ALA B 1 324 ? 1.553 -0.288 7.199 1 98.75 324 ALA B C 1
ATOM 5091 O O . ALA B 1 324 ? 2.779 -0.291 7.332 1 98.75 324 ALA B O 1
ATOM 5092 N N . LEU B 1 325 ? 0.953 -0.241 6.043 1 98.81 325 LEU B N 1
ATOM 5093 C CA . LEU B 1 325 ? 1.7 -0.214 4.789 1 98.81 325 LEU B CA 1
ATOM 5094 C C . LEU B 1 325 ? 2.463 1.098 4.641 1 98.81 325 LEU B C 1
ATOM 5096 O O . LEU B 1 325 ? 3.625 1.101 4.23 1 98.81 325 LEU B O 1
ATOM 5100 N N . LEU B 1 326 ? 1.812 2.193 4.992 1 98.62 326 LEU B N 1
ATOM 5101 C CA . LEU B 1 326 ? 2.369 3.535 4.879 1 98.62 326 LEU B CA 1
ATOM 5102 C C . LEU B 1 326 ? 3.648 3.664 5.699 1 98.62 326 LEU B C 1
ATOM 5104 O O . LEU B 1 326 ? 4.664 4.156 5.203 1 98.62 326 LEU B O 1
ATOM 5108 N N . VAL B 1 327 ? 3.596 3.273 6.941 1 98.12 327 VAL B N 1
ATOM 5109 C CA . VAL B 1 327 ? 4.742 3.398 7.836 1 98.12 327 VAL B CA 1
ATOM 5110 C C . VAL B 1 327 ? 5.867 2.477 7.367 1 98.12 327 VAL B C 1
ATOM 5112 O O . VAL B 1 327 ? 7.047 2.814 7.488 1 98.12 327 VAL B O 1
ATOM 5115 N N . SER B 1 328 ? 5.523 1.304 6.84 1 98.06 328 SER B N 1
ATOM 5116 C CA . SER B 1 328 ? 6.523 0.392 6.297 1 98.06 328 SER B CA 1
ATOM 5117 C C . SER B 1 328 ? 7.277 1.026 5.133 1 98.06 328 SER B C 1
ATOM 5119 O O . SER B 1 328 ? 8.5 0.92 5.047 1 98.06 328 SER B O 1
ATOM 5121 N N . VAL B 1 329 ? 6.555 1.646 4.207 1 97.94 329 VAL B N 1
ATOM 5122 C CA . VAL B 1 329 ? 7.152 2.332 3.068 1 97.94 329 VAL B CA 1
ATOM 5123 C C . VAL B 1 329 ? 8.109 3.418 3.561 1 97.94 329 VAL B C 1
ATOM 5125 O O . VAL B 1 329 ? 9.234 3.539 3.068 1 97.94 329 VAL B O 1
ATOM 5128 N N . GLU B 1 330 ? 7.656 4.199 4.531 1 97.5 330 GLU B N 1
ATOM 5129 C CA . GLU B 1 330 ? 8.492 5.289 5.035 1 97.5 330 GLU B CA 1
ATOM 5130 C C . GLU B 1 330 ? 9.789 4.758 5.633 1 97.5 330 GLU B C 1
ATOM 5132 O O . GLU B 1 330 ? 10.844 5.379 5.484 1 97.5 330 GLU B O 1
ATOM 5137 N N . ARG B 1 331 ? 9.734 3.637 6.289 1 95.56 331 ARG B N 1
ATOM 5138 C CA . ARG B 1 331 ? 10.898 3.047 6.941 1 95.56 331 ARG B CA 1
ATOM 5139 C C . ARG B 1 331 ? 11.992 2.719 5.926 1 95.56 331 ARG B C 1
ATOM 5141 O O . ARG B 1 331 ? 13.156 2.557 6.293 1 95.56 331 ARG B O 1
ATOM 5148 N N . SER B 1 332 ? 11.617 2.613 4.68 1 92.94 332 SER B N 1
ATOM 5149 C CA . SER B 1 332 ? 12.578 2.283 3.635 1 92.94 332 SER B CA 1
ATOM 5150 C C . SER B 1 332 ? 13.562 3.426 3.412 1 92.94 332 SER B C 1
ATOM 5152 O O . SER B 1 332 ? 14.672 3.211 2.91 1 92.94 332 SER B O 1
ATOM 5154 N N . TYR B 1 333 ? 13.18 4.633 3.83 1 91.69 333 TYR B N 1
ATOM 5155 C CA . TYR B 1 333 ? 14.07 5.754 3.543 1 91.69 333 TYR B CA 1
ATOM 5156 C C . TYR B 1 333 ? 14.227 6.648 4.766 1 91.69 333 TYR B C 1
ATOM 5158 O O . TYR B 1 333 ? 15.094 7.523 4.793 1 91.69 333 TYR B O 1
ATOM 5166 N N . CYS B 1 334 ? 13.32 6.449 5.746 1 86.06 334 CYS B N 1
ATOM 5167 C CA . CYS B 1 334 ? 13.422 7.141 7.023 1 86.06 334 CYS B CA 1
ATOM 5168 C C . CYS B 1 334 ? 13.461 6.152 8.18 1 86.06 334 CYS B C 1
ATOM 5170 O O . CYS B 1 334 ? 12.453 5.938 8.859 1 86.06 334 CYS B O 1
ATOM 5172 N N . PRO B 1 335 ? 14.516 5.48 8.312 1 73.81 335 PRO B N 1
ATOM 5173 C CA . PRO B 1 335 ? 14.531 4.5 9.398 1 73.81 335 PRO B CA 1
ATOM 5174 C C . PRO B 1 335 ? 14.352 5.137 10.773 1 73.81 335 PRO B C 1
ATOM 5176 O O . PRO B 1 335 ? 14.727 6.293 10.977 1 73.81 335 PRO B O 1
ATOM 5179 N N . PRO B 1 336 ? 13.523 4.352 11.594 1 65.12 336 PRO B N 1
ATOM 5180 C CA . PRO B 1 336 ? 13.344 4.918 12.93 1 65.12 336 PRO B CA 1
ATOM 5181 C C . PRO B 1 336 ? 14.664 5.25 13.617 1 65.12 336 PRO B C 1
ATOM 5183 O O . PRO B 1 336 ? 15.688 4.617 13.336 1 65.12 336 PRO B O 1
ATOM 5186 N N . LYS B 1 337 ? 14.711 6.387 14.133 1 54.91 337 LYS B N 1
ATOM 5187 C CA . LYS B 1 337 ? 15.883 6.727 14.938 1 54.91 337 LYS B CA 1
ATOM 5188 C C . LYS B 1 337 ? 16.094 5.711 16.062 1 54.91 337 LYS B C 1
ATOM 5190 O O . LYS B 1 337 ? 15.133 5.309 16.719 1 54.91 337 LYS B O 1
ATOM 5195 N N . ASN B 1 338 ? 17.156 4.688 15.969 1 43.38 338 ASN B N 1
ATOM 5196 C CA . ASN B 1 338 ? 17.578 3.822 17.062 1 43.38 338 ASN B CA 1
ATOM 5197 C C . ASN B 1 338 ? 17.594 4.57 18.391 1 43.38 338 ASN B C 1
ATOM 5199 O O . ASN B 1 338 ? 18 5.734 18.453 1 43.38 338 ASN B O 1
#

Solvent-accessible surface area (backbone atoms only — not comparable to full-atom values): 35244 Å² total; per-residue (Å²): 128,76,74,71,74,74,55,54,34,34,36,31,38,28,55,50,37,66,23,42,54,51,45,44,29,33,35,73,33,52,35,44,28,32,34,30,22,65,95,39,27,70,48,34,66,73,68,17,30,42,37,41,39,70,75,46,77,67,45,75,42,67,67,78,38,73,26,74,45,32,67,65,58,34,48,94,74,44,78,42,52,31,40,36,34,37,42,86,51,45,67,92,80,43,61,68,32,65,75,50,48,59,67,60,88,53,61,76,27,31,38,32,42,43,42,73,47,50,74,71,60,54,56,39,42,72,75,37,74,74,33,54,37,33,43,29,46,74,46,63,44,60,37,54,85,45,79,40,33,31,45,34,44,72,51,56,37,32,40,28,20,62,57,72,60,89,91,59,60,57,68,59,49,48,63,76,46,43,66,57,58,52,49,52,49,49,48,38,46,53,24,74,34,48,70,45,83,36,90,61,32,67,48,51,42,47,19,52,36,35,55,51,47,25,51,20,52,50,16,40,37,24,60,56,41,39,50,45,61,36,55,72,34,64,54,41,28,52,48,42,40,53,36,22,49,40,41,49,53,36,38,22,60,74,67,74,42,82,58,53,50,42,94,79,24,80,42,51,68,47,41,49,50,56,58,57,68,41,94,61,70,49,72,38,67,41,24,56,23,53,76,68,59,43,88,55,52,50,54,30,37,42,49,45,50,52,52,52,15,56,76,67,70,45,83,45,68,60,58,54,51,48,47,27,27,37,54,40,38,45,42,74,66,52,58,75,83,129,128,79,74,73,76,75,55,53,35,34,36,32,39,29,55,50,38,65,24,42,54,51,43,45,28,32,33,74,33,53,34,43,27,29,32,31,24,66,97,39,28,69,50,35,67,73,69,17,30,42,38,40,38,70,72,47,76,68,44,74,41,66,65,79,36,72,28,74,45,33,67,66,58,34,48,92,74,44,79,43,50,32,41,37,35,37,41,85,53,45,67,91,79,42,62,68,33,66,76,51,48,58,66,61,88,54,60,76,27,32,39,31,42,42,43,72,45,50,75,71,58,54,55,38,41,71,74,38,75,74,32,52,36,33,43,28,46,74,45,64,45,59,38,54,86,45,78,39,34,32,44,34,44,70,53,56,36,32,39,28,18,62,58,74,60,90,90,58,62,58,70,60,49,46,65,76,46,41,66,58,58,51,49,51,47,49,47,38,46,52,24,73,36,47,72,46,82,37,88,62,30,67,48,53,44,47,18,51,36,38,55,53,48,25,51,18,52,49,16,39,37,25,60,54,41,37,51,43,61,34,56,73,36,65,54,42,29,51,47,42,40,54,35,24,50,39,41,50,53,36,39,22,60,75,66,74,42,81,58,51,50,42,95,79,23,82,43,50,67,46,40,50,48,57,57,57,66,41,93,61,71,51,73,39,67,40,24,56,22,53,77,68,61,44,87,56,51,52,54,30,39,42,48,44,48,52,53,51,15,57,74,68,70,44,84,44,67,58,59,54,50,49,46,27,27,37,54,42,37,44,43,75,67,54,60,74,83,129

Nearest PDB structures (foldseek):
  3i83-assembly1_A  TM=8.992E-01  e=2.784E-28  Methylococcus capsulatus
  3hn2-assembly2_D  TM=9.169E-01  e=1.970E-21  Geobacter metallireducens GS-15
  4ol9-assembly1_A-2  TM=8.760E-01  e=1.343E-18  Mycobacterium tuberculosis
  3wfj-assembly2_G  TM=8.441E-01  e=2.973E-18  Enterococcus faecium
  5zix-assembly3_C  TM=8.385E-01  e=3.330E-18  Pseudomonas aeruginosa PAO1

pLDDT: mean 94.86, std 8.47, range [31.67, 98.88]

Radius of gyration: 31.54 Å; Cα contacts (8 Å, |Δi|>4): 1320; chains: 2; bounding box: 49×120×68 Å

Sequence (676 aa):
MTAETSKRKILIVGGGAVGSVYGWRLQEGGAHVAMVCRSNFKVVKETGYTITSGKMDPVQFIPDAVYSNGEEAVAGNNVFDYVIVCTKCLPNLYDPAEVVAPYIISDKTVIVLVQNGIGIEEPVRVRFPNNPIISGIAYIDVDQTQSGIIRHGGTNFIVCGFYVKEGDDLNAYNKDNAHILEDIKNVFTAGNMGINVQDNVQEYRWSKIIWNGSFNPISVVAGCKDSKELIDFPPTRQLLLDAMAELYRVGEAVLGKKVPPVAGQDSPESVLKYTRDRDAPVYPSMMVDCINKRPMEHEVIVKNTIVAAKKCGVAVPILETVYALLVSVERSYCPPKNMTAETSKRKILIVGGGAVGSVYGWRLQEGGAHVAMVCRSNFKVVKETGYTITSGKMDPVQFIPDAVYSNGEEAVAGNNVFDYVIVCTKCLPNLYDPAEVVAPYIISDKTVIVLVQNGIGIEEPVRVRFPNNPIISGIAYIDVDQTQSGIIRHGGTNFIVCGFYVKEGDDLNAYNKDNAHILEDIKNVFTAGNMGINVQDNVQEYRWSKIIWNGSFNPISVVAGCKDSKELIDFPPTRQLLLDAMAELYRVGEAVLGKKVPPVAGQDSPESVLKYTRDRDAPVYPSMMVDCINKRPMEHEVIVKNTIVAAKKCGVAVPILETVYALLVSVERSYCPPKN

Organism: Zancudomyces culisetae (NCBI:txid1213189)

InterPro domains:
  IPR003710 Ketopantoate reductase ApbA/PanE [TIGR00745] (9-332)
  IPR008927 6-phosphogluconate dehydrogenase-like, C-terminal domain superfamily [SSF48179] (200-330)
  IPR013328 6-phosphogluconate dehydrogenase, domain 2 [G3DSA:1.10.1040.10] (200-333)
  IPR013332 Ketopantoate reductase, N-terminal domain [PF02558] (10-161)
  IPR013752 Ketopantoate reductase, C-terminal domain [PF08546] (200-326)
  IPR036291 NAD(P)-binding domain superfamily [SSF51735] (9-174)
  IPR051402 Ketopantoate Reductase-Related [PTHR21708] (1-331)

Secondary structure (DSSP, 8-state):
------PPEEEEE--SHHHHHHHHHHHHTT-EEEEE-STTHHHHHHH-EEEEESSS--EEE--SEEESSHHHHTGGG---SEEEE-S---TTTS-HHHHHGGG---TTPEEEEE-SSSSTTHHHHHH-TTS-EEEEEEEEEEEEEETTEEEEEEEEEEEEEE---TTS-HHHHHHHTHHHHHHHHHHHHHTT-EEEE-S-THHHHHHHHHHHHHHHHHHHHTTS--HHHHHHSHHHHHHHHHHHHHHHHHHHHHHTSPPPPBTTB-SHHHHHHHHHTSSS----HHHHHHHTT----HIIIIIHHHHHHHHHT---HHHHHHHHHHHHHHHTTS----/--------EEEEE--SHHHHHHHHHHHHTT-EEEEE-STTHHHHHHH-EEEEESSS--EEE--SEEESSHHHHTGGG---SEEEE-S---TTTS-HHHHHGGG---TT-EEEEE-SSSSTHHHHHHH-TTS-EEEEEEEEEEEEEETTEEEEEEEEEEEEEE---TTS-HHHHHHHTHHHHHHHHHHHHHTT-EEEE-S-THHHHHHHHHHHHHHHHHHHHTTS--HHHHHHSHHHHHHHHHHHHHHHHHHHHHHTSPPPPBTTB-SHHHHHHHHHTSSS----HHHHHHHTT----HIIIIIHHHHHHHHHT---HHHHHHHHHHHHHHHTTS----

Foldseek 3Di:
DPPPVPAAFEEEEDCFWVSLVLQQLLVLLPHQYEYADAPLQVVCQVFNAFEDEQADHTDGDRHNYYDPDLCVCCPPNNAGQEYEYDDEDDVLAHQLLVSVVSNDPDLNHEYEYAYAFPPSCVSNCVVRVSHWYKYKHWDWDKHDPDRRYIYGYHDTAIEMETDHDPPDDLQVVCVVCVVVVVVVCSSCVSSVGHYHYDSDCNLVSLQVLLCLLQCQLLCVLVPNDFLQRQCVDVVSVVLSQLQSVLSQVLSCLLVVHGRPHNVNHRHSVRVSVVQNPDPDTHRRPNSVCLVVLHDDSLCRSQVVSVVSCVVSVHDRVSSVVSSVSSVVSSCVRDPRDD/DPPPPPAAFEEEEDCFWVSLVQQQLLVLLPHQYEYADAPLQVVCQVFNAFEDEQADHTDGDRHNYYHPDLCVCCPPNDAGQEYEYDDEDDVLAHQLLVSVVSNDPDLNYEYEYAYAFPPSCVSNCVVRVRHWYKYKDWDFDKHDPDRRYIYGYHDTAIEMETDHDPPDDLQVVCVVCVVVVVVVCSSCVSSVGHYHYDSDCNLVSLQVLLCLLQCQLLCVLVPNDFLQRQCVDVVSVVLSQLQSVLSQVLSCLLVVHGRPHNVNHRHSVRVSVVQNPDPDTHRRPNSVCLVVLHDDSLCRSQVVSVVSCVVSVHDRVSSVVSSVSSVVSSCVRDPRDD